Protein AF-0000000078832874 (afdb_homodimer)

Structure (mmCIF, N/CA/C/O backbone):
data_AF-0000000078832874-model_v1
#
loop_
_entity.id
_entity.type
_entity.pdbx_description
1 polymer Lipoprotein
#
loop_
_atom_site.group_PDB
_atom_site.id
_atom_site.type_symbol
_atom_site.label_atom_id
_atom_site.label_alt_id
_atom_site.label_comp_id
_atom_site.label_asym_id
_atom_site.label_entity_id
_atom_site.label_seq_id
_atom_site.pdbx_PDB_ins_code
_atom_site.Cartn_x
_atom_site.Cartn_y
_atom_site.Cartn_z
_atom_site.occupancy
_atom_site.B_iso_or_equiv
_atom_site.auth_seq_id
_atom_site.auth_comp_id
_atom_site.auth_asym_id
_atom_site.auth_atom_id
_atom_site.pdbx_PDB_model_num
ATOM 1 N N . MET A 1 1 ? 2.957 5.031 -40.531 1 20.91 1 MET A N 1
ATOM 2 C CA . MET A 1 1 ? 4 5.895 -41.094 1 20.91 1 MET A CA 1
ATOM 3 C C . MET A 1 1 ? 3.414 7.219 -41.562 1 20.91 1 MET A C 1
ATOM 5 O O . MET A 1 1 ? 4.133 8.055 -42.125 1 20.91 1 MET A O 1
ATOM 9 N N . GLU A 1 2 ? 2.025 7.156 -42 1 21.95 2 GLU A N 1
ATOM 10 C CA . GLU A 1 2 ? 1.526 8.367 -42.625 1 21.95 2 GLU A CA 1
ATOM 11 C C . GLU A 1 2 ? 1.407 9.508 -41.625 1 21.95 2 GLU A C 1
ATOM 13 O O . GLU A 1 2 ? 0.445 9.57 -40.844 1 21.95 2 GLU A O 1
ATOM 18 N N . ARG A 1 3 ? 2.604 10.078 -40.906 1 20.78 3 ARG A N 1
ATOM 19 C CA . ARG A 1 3 ? 3.252 10.828 -39.844 1 20.78 3 ARG A CA 1
ATOM 20 C C . ARG A 1 3 ? 2.932 12.32 -39.938 1 20.78 3 ARG A C 1
ATOM 22 O O . ARG A 1 3 ? 2.555 12.953 -38.938 1 20.78 3 ARG A O 1
ATOM 29 N N . LEU A 1 4 ? 3.514 13.109 -40.906 1 18.91 4 LEU A N 1
ATOM 30 C CA . LEU A 1 4 ? 4.254 14.359 -40.75 1 18.91 4 LEU A CA 1
ATOM 31 C C . LEU A 1 4 ? 3.312 15.555 -40.75 1 18.91 4 LEU A C 1
ATOM 33 O O . LEU A 1 4 ? 3.398 16.438 -39.906 1 18.91 4 LEU A O 1
ATOM 37 N N . ARG A 1 5 ? 2.828 16.188 -41.906 1 18 5 ARG A N 1
ATOM 38 C CA . ARG A 1 5 ? 3.266 17.453 -42.5 1 18 5 ARG A CA 1
ATOM 39 C C . ARG A 1 5 ? 2.359 18.609 -42.062 1 18 5 ARG A C 1
ATOM 41 O O . ARG A 1 5 ? 2.838 19.703 -41.781 1 18 5 ARG A O 1
ATOM 48 N N . GLU A 1 6 ? 0.984 18.719 -42.281 1 19.47 6 GLU A N 1
ATOM 49 C CA . GLU A 1 6 ? 0.514 19.938 -42.938 1 19.47 6 GLU A CA 1
ATOM 50 C C . GLU A 1 6 ? 0.193 21.031 -41.906 1 19.47 6 GLU A C 1
ATOM 52 O O . GLU A 1 6 ? -0.947 21.141 -41.438 1 19.47 6 GLU A O 1
ATOM 57 N N . ILE A 1 7 ? 0.903 21.156 -40.656 1 22.2 7 ILE A N 1
ATOM 58 C CA . ILE A 1 7 ? 0.511 22.203 -39.719 1 22.2 7 ILE A CA 1
ATOM 59 C C . ILE A 1 7 ? 0.936 23.578 -40.281 1 22.2 7 ILE A C 1
ATOM 61 O O . ILE A 1 7 ? 2.059 24.016 -40.031 1 22.2 7 ILE A O 1
ATOM 65 N N . GLU A 1 8 ? 0.694 23.938 -41.531 1 18.88 8 GLU A N 1
ATOM 66 C CA . GLU A 1 8 ? 1.257 25.156 -42.125 1 18.88 8 GLU A CA 1
ATOM 67 C C . GLU A 1 8 ? 0.708 26.406 -41.438 1 18.88 8 GLU A C 1
ATOM 69 O O . GLU A 1 8 ? 1.313 27.469 -41.5 1 18.88 8 GLU A O 1
ATOM 74 N N . ALA A 1 9 ? -0.606 26.594 -41.188 1 18.62 9 ALA A N 1
ATOM 75 C CA . ALA A 1 9 ? -1.049 27.922 -41.594 1 18.62 9 ALA A CA 1
ATOM 76 C C . ALA A 1 9 ? -0.306 29 -40.781 1 18.62 9 ALA A C 1
ATOM 78 O O . ALA A 1 9 ? 0.162 28.75 -39.688 1 18.62 9 ALA A O 1
ATOM 79 N N . ILE A 1 10 ? -0.625 30.406 -41.125 1 17.64 10 ILE A N 1
ATOM 80 C CA . ILE A 1 10 ? -0.076 31.688 -41.562 1 17.64 10 ILE A CA 1
ATOM 81 C C . ILE A 1 10 ? 0.319 32.531 -40.344 1 17.64 10 ILE A C 1
ATOM 83 O O . ILE A 1 10 ? -0.359 32.5 -39.3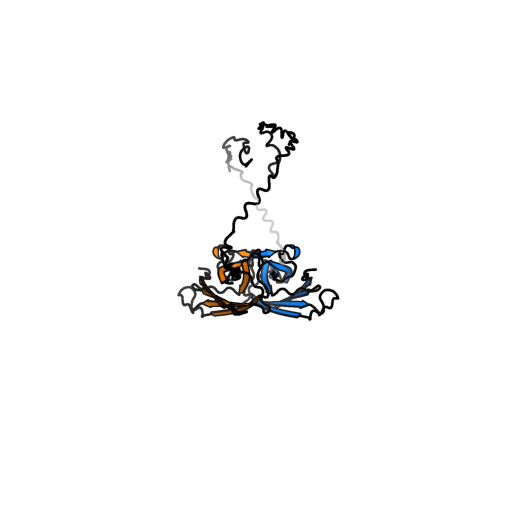44 1 17.64 10 ILE A O 1
ATOM 87 N N . LYS A 1 11 ? 1.188 33.5 -40.625 1 19.41 11 LYS A N 1
ATOM 88 C CA . LYS A 1 11 ? 2.314 34.344 -40.25 1 19.41 11 LYS A CA 1
ATOM 89 C C . LYS A 1 11 ? 1.854 35.5 -39.344 1 19.41 11 LYS A C 1
ATOM 91 O O . LYS A 1 11 ? 2.453 35.75 -38.312 1 19.41 11 LYS A O 1
ATOM 96 N N . GLU A 1 12 ? 1.247 36.656 -39.969 1 18.36 12 GLU A N 1
ATOM 97 C CA . GLU A 1 12 ? 2.074 37.844 -39.938 1 18.36 12 GLU A CA 1
ATOM 98 C C . GLU A 1 12 ? 1.961 38.562 -38.594 1 18.36 12 GLU A C 1
ATOM 100 O O . GLU A 1 12 ? 2.967 38.781 -37.906 1 18.36 12 GLU A O 1
ATOM 105 N N . LYS A 1 13 ? 1.405 40 -38.688 1 18.45 13 LYS A N 1
ATOM 106 C CA . LYS A 1 13 ? 2.023 41.312 -38.781 1 18.45 13 LYS A CA 1
ATOM 107 C C . LYS A 1 13 ? 2.072 42 -37.406 1 18.45 13 LYS A C 1
ATOM 109 O O . LYS A 1 13 ? 1.323 41.656 -36.5 1 18.45 13 LYS A O 1
ATOM 114 N N . SER A 1 14 ? 2.154 43.531 -37.281 1 16.42 14 SER A N 1
ATOM 115 C CA . SER A 1 14 ? 3.014 44.594 -36.781 1 16.42 14 SER A CA 1
ATOM 116 C C . SER A 1 14 ? 2.561 45.094 -35.438 1 16.42 14 SER A C 1
ATOM 118 O O . SER A 1 14 ? 1.481 44.75 -34.969 1 16.42 14 SER A O 1
ATOM 120 N N . ILE A 1 15 ? 2.51 46.625 -35.25 1 18.31 15 ILE A N 1
ATOM 121 C CA . ILE A 1 15 ? 3.326 47.719 -34.719 1 18.31 15 ILE A CA 1
ATOM 122 C C . ILE A 1 15 ? 2.752 48.188 -33.375 1 18.31 15 ILE A C 1
ATOM 124 O O . ILE A 1 15 ? 1.59 47.906 -33.062 1 18.31 15 ILE A O 1
ATOM 128 N N . LEU A 1 16 ? 3.291 49.344 -32.812 1 17.91 16 LEU A N 1
ATOM 129 C CA . LEU A 1 16 ? 3.848 50.219 -31.766 1 17.91 16 LEU A CA 1
ATOM 130 C C . LEU A 1 16 ? 2.787 51.156 -31.25 1 17.91 16 LEU A C 1
ATOM 132 O O . LEU A 1 16 ? 3.111 52.156 -30.578 1 17.91 16 LEU A O 1
ATOM 136 N N . LEU A 1 17 ? 1.416 51.094 -31.516 1 19.47 17 LEU A N 1
ATOM 137 C CA . LEU A 1 17 ? 0.867 52.438 -31.422 1 19.47 17 LEU A CA 1
ATOM 138 C C . LEU A 1 17 ? 1.083 53 -30.016 1 19.47 17 LEU A C 1
ATOM 140 O O . LEU A 1 17 ? 0.995 52.281 -29.031 1 19.47 17 LEU A O 1
ATOM 144 N N . GLU A 1 18 ? 1.218 54.531 -30 1 19.92 18 GLU A N 1
ATOM 145 C CA . GLU A 1 18 ? 1.562 55.812 -29.391 1 19.92 18 GLU A CA 1
ATOM 146 C C . GLU A 1 18 ? 0.603 56.156 -28.25 1 19.92 18 GLU A C 1
ATOM 148 O O . GLU A 1 18 ? -0.603 56.281 -28.469 1 19.92 18 GLU A O 1
ATOM 153 N N . CYS A 1 19 ? 0.808 55.625 -27.062 1 20.92 19 CYS A N 1
ATOM 154 C CA . CYS A 1 19 ? 0.14 55.969 -25.812 1 20.92 19 CYS A CA 1
ATOM 155 C C . CYS A 1 19 ? 0.219 57.438 -25.547 1 20.92 19 CYS A C 1
ATOM 157 O O . CYS A 1 19 ? 1.294 57.969 -25.25 1 20.92 19 CYS A O 1
ATOM 159 N N . HIS A 1 20 ? -0.449 58.344 -26.531 1 19.3 20 HIS A N 1
ATOM 160 C CA . HIS A 1 20 ? -0.381 59.781 -26.328 1 19.3 20 HIS A CA 1
ATOM 161 C C . HIS A 1 20 ? -0.904 60.188 -24.953 1 19.3 20 HIS A C 1
ATOM 163 O O . HIS A 1 20 ? -2.061 59.906 -24.625 1 19.3 20 HIS A O 1
ATOM 169 N N . PHE A 1 21 ? -0.079 60.188 -23.891 1 22.19 21 PHE A N 1
ATOM 170 C CA . PHE A 1 21 ? -0.182 60.625 -22.5 1 22.19 21 PHE A CA 1
ATOM 171 C C . PHE A 1 21 ? -0.567 62.094 -22.406 1 22.19 21 PHE A C 1
ATOM 173 O O . PHE A 1 21 ? 0.247 62.969 -22.688 1 22.19 21 PHE A O 1
ATOM 180 N N . GLN A 1 22 ? -1.756 62.531 -23.109 1 19.03 22 GLN A N 1
ATOM 181 C CA . GLN A 1 22 ? -1.848 63.969 -23.047 1 19.03 22 GLN A CA 1
ATOM 182 C C . GLN A 1 22 ? -1.882 64.5 -21.609 1 19.03 22 GLN A C 1
ATOM 184 O O . GLN A 1 22 ? -2.691 64 -20.812 1 19.03 22 GLN A O 1
ATOM 189 N N . PRO A 1 23 ? -0.875 65.312 -21.094 1 21.95 23 PRO A N 1
ATOM 190 C CA . PRO A 1 23 ? -0.457 65.875 -19.828 1 21.95 23 PRO A CA 1
ATOM 191 C C . PRO A 1 23 ? -1.447 66.938 -19.312 1 21.95 23 PRO A C 1
ATOM 193 O O . PRO A 1 23 ? -1.32 67.375 -18.188 1 21.95 23 PRO A O 1
ATOM 196 N N . ALA A 1 24 ? -2.639 67.25 -20.094 1 19.62 24 ALA A N 1
ATOM 197 C CA . ALA A 1 24 ? -2.746 68.688 -20 1 19.62 24 ALA A CA 1
ATOM 198 C C . ALA A 1 24 ? -2.76 69.125 -18.547 1 19.62 24 ALA A C 1
ATOM 200 O O . ALA A 1 24 ? -3.035 68.375 -17.641 1 19.62 24 ALA A O 1
ATOM 201 N N . LEU A 1 25 ? -2.746 70.562 -18.484 1 19.58 25 LEU A N 1
ATOM 202 C CA . LEU A 1 25 ? -2.293 71.75 -17.781 1 19.58 25 LEU A CA 1
ATOM 203 C C . LEU A 1 25 ? -3.174 72.062 -16.578 1 19.58 25 LEU A C 1
ATOM 205 O O . LEU A 1 25 ? -4.402 72.062 -16.688 1 19.58 25 LEU A O 1
ATOM 209 N N . LEU A 1 26 ? -2.707 71.875 -15.344 1 23.31 26 LEU A N 1
ATOM 210 C CA . LEU A 1 26 ? -3.025 72 -13.922 1 23.31 26 LEU A CA 1
ATOM 211 C C . LEU A 1 26 ? -3.428 73.438 -13.609 1 23.31 26 LEU A C 1
ATO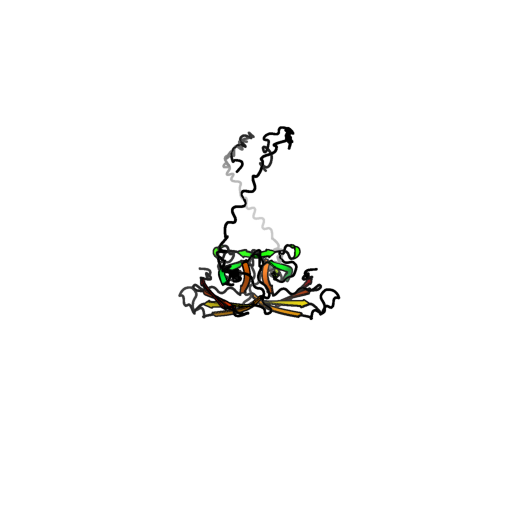M 213 O O . LEU A 1 26 ? -3.484 73.875 -12.438 1 23.31 26 LEU A O 1
ATOM 217 N N . GLU A 1 27 ? -3.701 74.312 -14.82 1 20.92 27 GLU A N 1
ATOM 218 C CA . GLU A 1 27 ? -3.328 75.625 -14.359 1 20.92 27 GLU A CA 1
ATOM 219 C C . GLU A 1 27 ? -4.148 76.062 -13.141 1 20.92 27 GLU A C 1
ATOM 221 O O . GLU A 1 27 ? -3.59 76.375 -12.086 1 20.92 27 GLU A O 1
ATOM 226 N N . GLY A 1 28 ? -5.117 77.125 -13.344 1 18.88 28 GLY A N 1
ATOM 227 C CA . GLY A 1 28 ? -4.996 78.562 -12.969 1 18.88 28 GLY A CA 1
ATOM 228 C C . GLY A 1 28 ? -5.648 78.875 -11.641 1 18.88 28 GLY A C 1
ATOM 229 O O . GLY A 1 28 ? -6.016 77.938 -10.891 1 18.88 28 GLY A O 1
ATOM 230 N N . PHE A 1 29 ? -6.645 79.938 -11.609 1 20.56 29 PHE A N 1
ATOM 231 C CA . PHE A 1 29 ? -6.656 81.312 -11.102 1 20.56 29 PHE A CA 1
ATOM 232 C C . PHE A 1 29 ? -7.527 81.438 -9.859 1 20.56 29 PHE A C 1
ATOM 234 O O . PHE A 1 29 ? -7.195 82.188 -8.922 1 20.56 29 PHE A O 1
ATOM 241 N N . ALA A 1 30 ? -8.766 80.875 -9.734 1 21 30 ALA A N 1
ATOM 242 C CA . ALA A 1 30 ? -9.805 81.875 -9.477 1 21 30 ALA A CA 1
ATOM 243 C C . ALA A 1 30 ? -9.773 82.312 -8.023 1 21 30 ALA A C 1
ATOM 245 O O . ALA A 1 30 ? -9.414 81.562 -7.129 1 21 30 ALA A O 1
ATOM 246 N N . PRO A 1 31 ? -10.125 83.75 -7.914 1 24.91 31 PRO A N 1
ATOM 247 C CA . PRO A 1 31 ? -9.922 84.875 -7.004 1 24.91 31 PRO A CA 1
ATOM 248 C C . PRO A 1 31 ? -10.594 84.688 -5.648 1 24.91 31 PRO A C 1
ATOM 250 O O . PRO A 1 31 ? -11.297 83.688 -5.453 1 24.91 31 PRO A O 1
ATOM 253 N N . GLY A 1 32 ? -11.266 85.75 -5.172 1 23.72 32 GLY A N 1
ATOM 254 C CA . GLY A 1 32 ? -11.289 86.688 -4.047 1 23.72 32 GLY A CA 1
ATOM 255 C C . GLY A 1 32 ? -12.375 86.375 -3.041 1 23.72 32 GLY A C 1
ATOM 256 O O . GLY A 1 32 ? -12.648 87.188 -2.145 1 23.72 32 GLY A O 1
ATOM 257 N N . LEU A 1 33 ? -13.258 85.375 -3.299 1 24.41 33 LEU A N 1
ATOM 258 C CA . LEU A 1 33 ? -14.578 85.625 -2.736 1 24.41 33 LEU A CA 1
ATOM 259 C C . LEU A 1 33 ? -14.508 85.75 -1.217 1 24.41 33 LEU A C 1
ATOM 261 O O . LEU A 1 33 ? -13.859 84.938 -0.56 1 24.41 33 LEU A O 1
ATOM 265 N N . GLN A 1 34 ? -14.875 87 -0.838 1 24.05 34 GLN A N 1
ATOM 266 C CA . GLN A 1 34 ? -14.977 87.75 0.428 1 24.05 34 GLN A CA 1
ATOM 267 C C . GLN A 1 34 ? -15.836 87 1.429 1 24.05 34 GLN A C 1
ATOM 269 O O . GLN A 1 34 ? -17.016 86.75 1.18 1 24.05 34 GLN A O 1
ATOM 274 N N . CYS A 1 35 ? -15.328 85.938 2.027 1 24.94 35 CYS A N 1
ATOM 275 C CA . CYS A 1 35 ? -15.969 85 2.969 1 24.94 35 CYS A CA 1
ATOM 276 C C . CYS A 1 35 ? -16.469 85.75 4.195 1 24.94 35 CYS A C 1
ATOM 278 O O . CYS A 1 35 ? -15.68 86.312 4.98 1 24.94 35 CYS A O 1
ATOM 280 N N . ALA A 1 36 ? -17.375 86.75 3.779 1 26.44 36 ALA A N 1
ATOM 28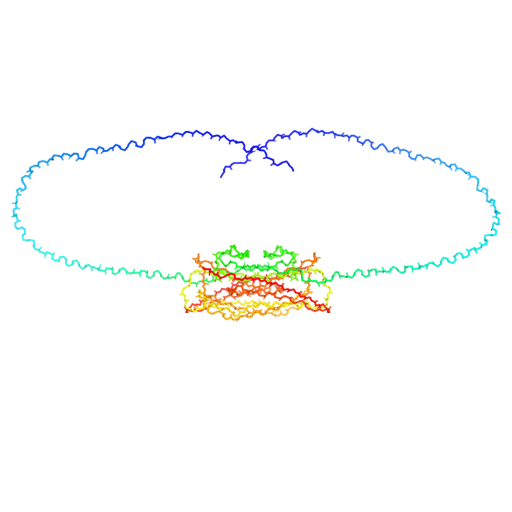1 C CA . ALA A 1 36 ? -18 87.5 4.898 1 26.44 36 ALA A CA 1
ATOM 282 C C . ALA A 1 36 ? -18.359 86.5 6.023 1 26.44 36 ALA A C 1
ATOM 284 O O . ALA A 1 36 ? -18.922 85.438 5.773 1 26.44 36 ALA A O 1
ATOM 285 N N . ALA A 1 37 ? -17.547 86.688 7.098 1 27.36 37 ALA A N 1
ATOM 286 C CA . ALA A 1 37 ? -17.438 85.875 8.328 1 27.36 37 ALA A CA 1
ATOM 287 C C . ALA A 1 37 ? -18.703 85.938 9.164 1 27.36 37 ALA A C 1
ATOM 289 O O . ALA A 1 37 ? -19.031 87 9.711 1 27.36 37 ALA A O 1
ATOM 290 N N . MET A 1 38 ? -19.969 85.812 8.406 1 28.42 38 MET A N 1
ATOM 291 C CA . MET A 1 38 ? -21.141 85.812 9.281 1 28.42 38 MET A CA 1
ATOM 292 C C . MET A 1 38 ? -20.891 85 10.531 1 28.42 38 MET A C 1
ATOM 294 O O . MET A 1 38 ? -20.562 83.812 10.43 1 28.42 38 MET A O 1
ATOM 298 N N . THR A 1 39 ? -20.281 85.688 11.523 1 30.53 39 THR A N 1
ATOM 299 C CA . THR A 1 39 ? -19.969 85 12.797 1 30.53 39 THR A CA 1
ATOM 300 C C . THR A 1 39 ? -21.234 84.438 13.445 1 30.53 39 THR A C 1
ATOM 302 O O . THR A 1 39 ? -21.953 85.188 14.133 1 30.53 39 THR A O 1
ATOM 305 N N . THR A 1 40 ? -22.281 84.125 12.602 1 31.62 40 THR A N 1
ATOM 306 C CA . THR A 1 40 ? -23.438 83.625 13.383 1 31.62 40 THR A CA 1
ATOM 307 C C . THR A 1 40 ? -23.016 82.625 14.43 1 31.62 40 THR A C 1
ATOM 309 O O . THR A 1 40 ? -22.297 81.688 14.125 1 31.62 40 THR A O 1
ATOM 312 N N . ARG A 1 41 ? -22.906 83.188 15.68 1 32.78 41 ARG A N 1
ATOM 313 C CA . ARG A 1 41 ? -22.625 82.375 16.875 1 32.78 41 ARG A CA 1
ATOM 314 C C . ARG A 1 41 ? -23.609 81.25 17.031 1 32.78 41 ARG A C 1
ATOM 316 O O . ARG A 1 41 ? -24.797 81.5 17.281 1 32.78 41 ARG A O 1
ATOM 323 N N . PHE A 1 42 ? -23.703 80.375 15.992 1 33.44 42 PHE A N 1
ATOM 324 C CA . PHE A 1 42 ? -24.562 79.188 16.219 1 33.44 42 PHE A CA 1
ATOM 325 C C . PHE A 1 42 ? -24.188 78.5 17.5 1 33.44 42 PHE A C 1
ATOM 327 O O . PHE A 1 42 ? -23 78.312 17.797 1 33.44 42 PHE A O 1
ATOM 334 N N . HIS A 1 43 ? -24.953 78.938 18.625 1 35.62 43 HIS A N 1
ATOM 335 C CA . HIS A 1 43 ? -24.906 78.062 19.812 1 35.62 43 HIS A CA 1
ATOM 336 C C . HIS A 1 43 ? -24.969 76.625 19.438 1 35.62 43 HIS A C 1
ATOM 338 O O . HIS A 1 43 ? -25.969 76.125 18.875 1 35.62 43 HIS A O 1
ATOM 344 N N . LEU A 1 44 ? -23.906 76.125 18.906 1 33.19 44 LEU A N 1
ATOM 345 C CA . LEU A 1 44 ? -23.75 74.688 18.594 1 33.19 44 LEU A CA 1
ATOM 346 C C . LEU A 1 44 ? -24 73.875 19.828 1 33.19 44 LEU A C 1
ATOM 348 O O . LEU A 1 44 ? -23.234 73.875 20.781 1 33.19 44 LEU A O 1
ATOM 352 N N . ARG A 1 45 ? -25.375 73.938 20.281 1 39.25 45 ARG A N 1
ATOM 353 C CA . ARG A 1 45 ? -25.688 72.875 21.188 1 39.25 45 ARG A CA 1
ATOM 354 C C . ARG A 1 45 ? -25.031 71.562 20.734 1 39.25 45 ARG A C 1
ATOM 356 O O . ARG A 1 45 ? -25.203 71.125 19.594 1 39.25 45 ARG A O 1
ATOM 363 N N . SER A 1 46 ? -23.844 71.375 21.266 1 35.34 46 SER A N 1
ATOM 364 C CA . SER A 1 46 ? -23.109 70.125 21.078 1 35.34 46 SER A CA 1
ATOM 365 C C . SER A 1 46 ? -24 68.875 21.297 1 35.34 46 SER A C 1
ATOM 367 O O . SER A 1 46 ? -24.531 68.688 22.391 1 35.34 46 SER A O 1
ATOM 369 N N . LEU A 1 47 ? -25.016 68.75 20.359 1 37.19 47 LEU A N 1
ATOM 370 C CA . LEU A 1 47 ? -25.562 67.438 20.359 1 37.19 47 LEU A CA 1
ATOM 371 C C . LEU A 1 47 ? -24.438 66.375 20.453 1 37.19 47 LEU A C 1
ATOM 373 O O . LEU A 1 47 ? -23.594 66.312 19.547 1 37.19 47 LEU A O 1
ATOM 377 N N . SER A 1 48 ? -23.938 66.25 21.703 1 35.12 48 SER A N 1
ATOM 378 C CA . SER A 1 48 ? -23.094 65.062 21.922 1 35.12 48 SER A CA 1
ATOM 379 C C . SER A 1 48 ? -23.734 63.812 21.344 1 35.12 48 SER A C 1
ATOM 381 O O . SER A 1 48 ? -24.766 63.375 21.828 1 35.12 48 SER A O 1
ATOM 383 N N . ILE A 1 49 ? -23.938 63.844 20.016 1 37.66 49 ILE A N 1
ATOM 384 C CA . ILE A 1 49 ? -24.219 62.531 19.469 1 37.66 49 ILE A CA 1
ATOM 385 C C . ILE A 1 49 ? -23.219 61.5 20.031 1 37.66 49 ILE A C 1
ATOM 387 O O . ILE A 1 49 ? -22.016 61.625 19.812 1 37.66 49 ILE A O 1
ATOM 391 N N . GLY A 1 50 ? -23.5 61.094 21.281 1 36.97 50 GLY A N 1
ATOM 392 C CA . GLY A 1 50 ? -22.844 59.875 21.719 1 36.97 50 GLY A CA 1
ATOM 393 C C . GLY A 1 50 ? -22.719 58.844 20.609 1 36.97 50 GLY A C 1
ATOM 394 O O . GLY A 1 50 ? -23.703 58.281 20.188 1 36.97 50 GLY A O 1
ATOM 395 N N . LEU A 1 51 ? -21.906 59.281 19.625 1 41.12 51 LEU A N 1
ATOM 396 C CA . LEU A 1 51 ? -21.531 58.219 18.719 1 41.12 51 LEU A CA 1
ATOM 397 C C . LEU A 1 51 ? -21.078 56.969 19.5 1 41.12 51 LEU A C 1
ATOM 399 O O . LEU A 1 51 ? -20.016 57 20.125 1 41.12 51 LEU A O 1
ATOM 403 N N . VAL A 1 52 ? -22.062 56.438 20.188 1 38.72 52 VAL A N 1
ATOM 404 C CA . VAL A 1 52 ? -21.703 55.094 20.609 1 38.72 52 VAL A CA 1
ATOM 405 C C . VAL A 1 52 ? -21.047 54.344 19.438 1 38.72 52 VAL A C 1
ATOM 407 O O . VAL A 1 52 ? -21.688 54.094 18.422 1 38.72 52 VAL A O 1
ATOM 410 N N . LEU A 1 53 ? -19.797 54.812 19.156 1 40.03 53 LEU A N 1
ATOM 411 C CA . LEU A 1 53 ? -19.047 53.875 18.344 1 40.03 53 LEU A CA 1
ATOM 412 C C . LEU A 1 53 ? -19.297 52.438 18.812 1 40.03 53 LEU A C 1
ATOM 414 O O . LEU A 1 53 ? -18.875 52.062 19.906 1 40.03 53 LEU A O 1
ATOM 418 N N . PHE A 1 54 ? -20.562 51.969 18.438 1 40.88 54 PHE A N 1
ATOM 419 C CA . PHE A 1 54 ? -20.578 50.5 18.453 1 40.88 54 PHE A CA 1
ATOM 420 C C . PHE A 1 54 ? -19.281 49.938 17.875 1 40.88 54 PHE A C 1
ATOM 422 O O . PHE A 1 54 ? -19.031 50.094 16.672 1 40.88 54 PHE A O 1
ATOM 429 N N . LEU A 1 55 ? -18.172 50.125 18.625 1 37.25 55 LEU A N 1
ATOM 430 C CA . LEU A 1 55 ? -17.094 49.219 18.297 1 37.25 55 LEU A CA 1
ATOM 431 C C . LEU A 1 55 ? -17.625 47.812 17.953 1 37.25 55 LEU A C 1
ATOM 433 O O . LEU A 1 55 ? -18.031 47.094 18.844 1 37.25 55 LEU A O 1
ATOM 437 N N . ALA A 1 56 ? -18.531 47.719 16.891 1 38.66 56 ALA A N 1
ATOM 438 C CA . ALA A 1 56 ? -18.625 46.344 16.406 1 38.66 56 ALA A CA 1
ATOM 439 C C . ALA A 1 56 ? -17.25 45.688 16.391 1 38.66 56 ALA A C 1
ATOM 441 O O . ALA A 1 56 ? -16.344 46.125 15.695 1 38.66 56 ALA A O 1
ATOM 442 N N . GLY A 1 57 ? -16.75 45.281 17.578 1 39.72 57 GLY A N 1
ATOM 443 C CA . GLY A 1 57 ? -15.625 44.375 17.5 1 39.72 57 GLY A CA 1
ATOM 444 C C . GLY A 1 57 ? -15.688 43.469 16.281 1 39.72 57 GLY A C 1
ATOM 445 O O . GLY A 1 57 ? -16.781 43.094 15.82 1 39.72 57 GLY A O 1
ATOM 446 N N . PRO A 1 58 ? -14.766 43.719 15.344 1 39.59 58 PRO A N 1
ATOM 447 C CA . PRO A 1 58 ? -14.812 42.688 14.32 1 39.59 58 PRO A CA 1
ATOM 448 C C . PRO A 1 58 ? -15.109 41.312 14.898 1 39.59 58 PRO A C 1
ATOM 450 O O . PRO A 1 58 ? -14.492 40.906 15.891 1 39.59 58 PRO A O 1
ATOM 453 N N . ALA A 1 59 ? -16.422 40.969 15.102 1 40.78 59 ALA A N 1
ATOM 454 C CA . ALA A 1 59 ? -16.531 39.5 15.203 1 40.78 59 ALA A CA 1
ATOM 455 C C . ALA A 1 59 ? -15.516 38.812 14.289 1 40.78 59 ALA A C 1
ATOM 457 O O . ALA A 1 59 ? -15.609 38.906 13.062 1 40.78 59 ALA A O 1
ATOM 458 N N . GLY A 1 60 ? -14.25 39.031 14.586 1 38.66 60 GLY A N 1
ATOM 459 C CA . GLY A 1 60 ? -13.383 38.094 13.891 1 38.66 60 GLY A CA 1
ATOM 460 C C . GLY A 1 60 ? -14.023 36.719 13.664 1 38.66 60 GLY A C 1
ATOM 461 O O . GLY A 1 60 ? -14.422 36.062 14.617 1 38.66 60 GLY A O 1
ATOM 462 N N . SER A 1 61 ? -14.922 36.688 12.688 1 38.5 61 SER A N 1
ATOM 463 C CA . SER A 1 61 ? -15.219 35.344 12.258 1 38.5 61 SER A CA 1
ATOM 464 C C . SER A 1 61 ? -14.008 34.406 12.445 1 38.5 61 SER A C 1
ATOM 466 O O . SER A 1 61 ? -12.977 34.625 11.797 1 38.5 61 SER A O 1
ATOM 468 N N . VAL A 1 62 ? -13.641 34.094 13.703 1 40.12 62 VAL A N 1
ATOM 469 C CA . VAL A 1 62 ? -12.758 32.938 13.695 1 40.12 62 VAL A CA 1
ATOM 470 C C . VAL A 1 62 ? -13.055 32.062 12.469 1 40.12 62 VAL A C 1
ATOM 472 O O . VAL A 1 62 ? -14.18 31.594 12.297 1 40.12 62 VAL A O 1
ATOM 475 N N . SER A 1 63 ? -12.758 32.531 11.328 1 41.91 63 SER A N 1
ATOM 476 C CA . SER A 1 63 ? -12.75 31.562 10.25 1 41.91 63 SER A CA 1
ATOM 477 C C . SER A 1 63 ? -12.531 30.156 10.773 1 41.91 63 SER A C 1
ATOM 479 O O . SER A 1 63 ? -11.445 29.828 11.258 1 41.91 63 SER A O 1
ATOM 481 N N . ALA A 1 64 ? -13.406 29.547 11.469 1 44.91 64 ALA A N 1
ATOM 482 C CA . ALA A 1 64 ? -13.359 28.141 11.891 1 44.91 64 ALA A CA 1
ATOM 483 C C . ALA A 1 64 ? -12.57 27.297 10.891 1 44.91 64 ALA A C 1
ATOM 485 O O . ALA A 1 64 ? -12.758 27.422 9.68 1 44.91 64 ALA A O 1
ATOM 486 N N . ALA A 1 65 ? -11.234 27.109 11.055 1 51.69 65 ALA A N 1
ATOM 487 C CA . ALA A 1 65 ? -10.5 26.172 10.211 1 51.69 65 ALA A CA 1
ATOM 488 C C . ALA A 1 65 ? -11.422 25.078 9.68 1 51.69 65 ALA A C 1
ATOM 490 O O . ALA A 1 65 ? -12.312 24.609 10.391 1 51.69 65 ALA A O 1
ATOM 491 N N . PRO A 1 66 ? -11.672 25.109 8.344 1 60.94 66 PRO A N 1
ATOM 492 C CA . PRO A 1 66 ? -12.602 24.094 7.836 1 60.94 66 PRO A CA 1
ATOM 493 C C . PRO A 1 66 ? -12.461 22.75 8.547 1 60.94 66 PRO A C 1
ATOM 495 O O . PRO A 1 66 ? -11.344 22.312 8.828 1 60.94 66 PRO A O 1
ATOM 498 N N . LYS A 1 67 ? -13.508 22.234 9.07 1 83.81 67 LYS A N 1
ATOM 499 C CA . LYS A 1 67 ? -13.641 20.969 9.789 1 83.81 67 LYS A CA 1
ATOM 500 C C . LYS A 1 67 ? -13.078 19.812 8.977 1 83.81 67 LYS A C 1
ATOM 502 O O . LYS A 1 67 ? -13.375 19.672 7.793 1 83.81 67 LYS A O 1
ATOM 507 N N . VAL A 1 68 ? -12.078 19.188 9.43 1 94.5 68 VAL A N 1
ATOM 508 C CA . VAL A 1 68 ? -11.484 18 8.82 1 94.5 68 VAL A CA 1
ATOM 509 C C . VAL A 1 68 ? -12.523 16.891 8.727 1 94.5 68 VAL A C 1
ATOM 511 O O . VAL A 1 68 ? -13.188 16.562 9.719 1 94.5 68 VAL A O 1
ATOM 514 N N . THR A 1 69 ? -12.797 16.406 7.504 1 96.56 69 THR A N 1
ATOM 515 C CA . THR A 1 69 ? -13.75 15.32 7.273 1 96.56 69 THR A CA 1
ATOM 516 C C . THR A 1 69 ? -13.156 14.273 6.332 1 96.56 69 THR A C 1
ATOM 518 O O . THR A 1 69 ? -12.188 14.547 5.621 1 96.56 69 THR A O 1
ATOM 521 N N . ILE A 1 70 ? -13.711 13.039 6.434 1 98.31 70 ILE A N 1
ATOM 522 C CA . ILE A 1 70 ? -13.43 12.055 5.398 1 98.31 70 ILE A CA 1
ATOM 523 C C . ILE A 1 70 ? -14.414 12.227 4.242 1 98.31 70 ILE A C 1
ATOM 525 O O . ILE A 1 70 ? -15.609 11.953 4.391 1 98.31 70 ILE A O 1
ATOM 529 N N . SER A 1 71 ? -13.922 12.672 3.162 1 98 71 SER A N 1
ATOM 530 C CA . SER A 1 71 ? -14.812 13.039 2.062 1 98 71 SER A CA 1
ATOM 531 C C . SER A 1 71 ? -15.141 11.828 1.196 1 98 71 SER A C 1
ATOM 533 O O . SER A 1 71 ? -16.219 11.758 0.605 1 98 71 SER A O 1
ATOM 535 N N . ASP A 1 72 ? -14.227 10.875 1.056 1 98.44 72 ASP A N 1
ATOM 536 C CA . ASP A 1 72 ? -14.469 9.75 0.155 1 98.44 72 ASP A CA 1
ATOM 537 C C . ASP A 1 72 ? -13.594 8.555 0.529 1 98.44 72 ASP A C 1
ATOM 539 O O . ASP A 1 72 ? -12.562 8.703 1.186 1 98.44 72 ASP A O 1
ATOM 543 N N . ILE A 1 73 ? -14.031 7.379 0.223 1 98.75 73 ILE A N 1
ATOM 544 C CA . ILE A 1 73 ? -13.273 6.137 0.215 1 98.75 73 ILE A CA 1
ATOM 545 C C . ILE A 1 73 ? -13.359 5.488 -1.165 1 98.75 73 ILE A C 1
ATOM 547 O O . ILE A 1 73 ? -14.453 5.25 -1.68 1 98.75 73 ILE A O 1
ATOM 551 N N . GLN A 1 74 ? -12.227 5.211 -1.738 1 98.12 74 GLN A N 1
ATOM 552 C CA . GLN A 1 74 ? -12.18 4.574 -3.051 1 98.12 74 GLN A CA 1
ATOM 553 C C . GLN A 1 74 ? -11.516 3.205 -2.975 1 98.12 74 GLN A C 1
ATOM 555 O O . GLN A 1 74 ? -10.398 3.078 -2.465 1 98.12 74 GLN A O 1
ATOM 560 N N . ALA A 1 75 ? -12.219 2.262 -3.5 1 97.06 75 ALA A N 1
ATOM 561 C CA . ALA A 1 75 ? -11.664 0.916 -3.588 1 97.06 75 ALA A CA 1
ATOM 562 C C . ALA A 1 75 ? -11.188 0.612 -5.008 1 97.06 75 ALA A C 1
ATOM 564 O O . ALA A 1 75 ? -11.961 0.709 -5.961 1 97.06 75 ALA A O 1
ATOM 565 N N . GLN A 1 76 ? -9.977 0.285 -5.125 1 95.5 76 GLN A N 1
ATOM 566 C CA . GLN A 1 76 ? -9.297 -0.148 -6.344 1 95.5 76 GLN A CA 1
ATOM 567 C C . GLN A 1 76 ? -8.43 -1.379 -6.086 1 95.5 76 GLN A C 1
ATOM 569 O O . GLN A 1 76 ? -8.5 -1.979 -5.008 1 95.5 76 GLN A O 1
ATOM 574 N N . VAL A 1 77 ? -7.715 -1.799 -7.098 1 95.5 77 VAL A N 1
ATOM 575 C CA . VAL A 1 77 ? -6.789 -2.908 -6.887 1 95.5 77 VAL A CA 1
ATOM 576 C C . VAL A 1 77 ? -5.418 -2.555 -7.453 1 95.5 77 VAL A C 1
ATOM 578 O O . VAL A 1 77 ? -5.312 -1.754 -8.383 1 95.5 77 VAL A O 1
ATOM 581 N N . TYR A 1 78 ? -4.418 -3.02 -6.797 1 96.5 78 TYR A N 1
ATOM 582 C CA . TYR A 1 78 ? -3.1 -3.082 -7.422 1 96.5 78 TYR A CA 1
ATOM 583 C C . TYR A 1 78 ? -2.932 -4.371 -8.211 1 96.5 78 TYR A C 1
ATOM 585 O O . TYR A 1 78 ? -2.969 -5.465 -7.648 1 96.5 78 TYR A O 1
ATOM 593 N N . ASP A 1 79 ? -2.758 -4.246 -9.5 1 96.12 79 ASP A N 1
ATOM 594 C CA . ASP A 1 79 ? -2.545 -5.371 -10.398 1 96.12 79 ASP A CA 1
ATOM 595 C C . ASP A 1 79 ? -1.069 -5.758 -10.461 1 96.12 79 ASP A C 1
ATOM 597 O O . ASP A 1 79 ? -0.25 -5.016 -11.008 1 96.12 79 ASP A O 1
ATOM 601 N N . ARG A 1 80 ? -0.725 -6.914 -10.023 1 96.38 80 ARG A N 1
ATOM 602 C CA . ARG A 1 80 ? 0.669 -7.324 -9.875 1 96.38 80 ARG A CA 1
ATOM 603 C C . ARG A 1 80 ? 1.296 -7.625 -11.234 1 96.38 80 ARG A C 1
ATOM 605 O O . ARG A 1 80 ? 2.521 -7.664 -11.359 1 96.38 80 ARG A O 1
ATOM 612 N N . GLN A 1 81 ? 0.518 -7.902 -12.141 1 94.12 81 GLN A N 1
ATOM 613 C CA . GLN A 1 81 ? 1.02 -8.141 -13.492 1 94.12 81 GLN A CA 1
ATOM 614 C C . GLN A 1 81 ? 1.3 -6.82 -14.211 1 94.12 81 GLN A C 1
ATOM 616 O O . GLN A 1 81 ? 2.336 -6.672 -14.867 1 94.12 81 GLN A O 1
ATOM 621 N N . GLN A 1 82 ? 0.394 -5.91 -14.039 1 93.62 82 GLN A N 1
ATOM 622 C CA . GLN A 1 82 ? 0.543 -4.609 -14.68 1 93.62 82 GLN A CA 1
ATOM 623 C C . GLN A 1 82 ? 1.487 -3.707 -13.891 1 93.62 82 GLN A C 1
ATOM 625 O O . GLN A 1 82 ? 2.023 -2.736 -14.43 1 93.62 82 GLN A O 1
ATOM 630 N N . GLY A 1 83 ? 1.604 -4.004 -12.633 1 94.94 83 GLY A N 1
ATOM 631 C CA . GLY A 1 83 ? 2.393 -3.137 -11.773 1 94.94 83 GLY A CA 1
ATOM 632 C C . GLY A 1 83 ? 1.77 -1.769 -11.57 1 94.94 83 GLY A C 1
ATOM 633 O O . GLY A 1 83 ? 2.471 -0.755 -11.578 1 94.94 83 GLY A O 1
ATOM 634 N N . ALA A 1 84 ? 0.473 -1.787 -11.453 1 95.5 84 ALA A N 1
ATOM 635 C CA . ALA A 1 84 ? -0.212 -0.5 -11.375 1 95.5 84 ALA A CA 1
ATOM 636 C C . ALA A 1 84 ? -1.511 -0.615 -10.586 1 95.5 84 ALA A C 1
ATOM 638 O O . ALA A 1 84 ? -2.088 -1.7 -10.484 1 95.5 84 ALA A O 1
ATOM 639 N N . VAL A 1 85 ? -1.894 0.461 -10.031 1 96.44 85 VAL A N 1
ATOM 640 C CA . VAL A 1 85 ? -3.229 0.573 -9.453 1 96.44 85 VAL A CA 1
ATOM 641 C C . VAL A 1 85 ? -4.262 0.748 -10.57 1 96.44 85 VAL A C 1
ATOM 643 O O . VAL A 1 85 ? -4.141 1.652 -11.398 1 96.44 85 VAL A O 1
ATOM 646 N N . VAL A 1 86 ? -5.285 -0.131 -10.57 1 94 86 VAL A N 1
ATOM 647 C CA . VAL A 1 86 ? -6.32 -0.09 -11.594 1 94 86 VAL A CA 1
ATOM 648 C C . VAL A 1 86 ? -7.695 -0.281 -10.953 1 94 86 VAL A C 1
ATOM 650 O O . VAL A 1 86 ? -7.793 -0.701 -9.797 1 94 86 VAL A O 1
ATOM 653 N N . ALA A 1 87 ? -8.664 0.112 -11.781 1 92 87 ALA A N 1
ATOM 654 C CA . ALA A 1 87 ? -10.023 -0.215 -11.352 1 92 87 ALA A CA 1
ATOM 655 C C . ALA A 1 87 ? -10.219 -1.725 -11.25 1 92 87 ALA A C 1
ATOM 657 O O . ALA A 1 87 ? -9.57 -2.49 -11.961 1 92 87 ALA A O 1
ATOM 658 N N . MET A 1 88 ? -11.086 -2.117 -10.383 1 88.69 88 MET A N 1
ATOM 659 C CA . MET A 1 88 ? -11.305 -3.539 -10.133 1 88.69 88 MET A CA 1
ATOM 660 C C . MET A 1 88 ? -11.672 -4.27 -11.422 1 88.69 88 MET A C 1
ATOM 662 O O . MET A 1 88 ? -11.195 -5.375 -11.68 1 88.69 88 MET A O 1
ATOM 666 N N . ASP A 1 89 ? -12.492 -3.633 -12.195 1 85.56 89 ASP A N 1
ATOM 667 C CA . ASP A 1 89 ? -12.992 -4.27 -13.414 1 85.56 89 ASP A CA 1
ATOM 668 C C . ASP A 1 89 ? -11.938 -4.246 -14.516 1 85.56 89 ASP A C 1
ATOM 670 O O . ASP A 1 89 ? -12.094 -4.906 -15.547 1 85.56 89 ASP A O 1
ATOM 674 N N . ALA A 1 90 ? -10.812 -3.607 -14.312 1 87.81 90 ALA A N 1
ATOM 675 C CA . ALA A 1 90 ? -9.75 -3.494 -15.305 1 87.81 90 ALA A CA 1
ATOM 676 C C . ALA A 1 90 ? -8.57 -4.402 -14.953 1 87.81 90 ALA A C 1
ATOM 678 O O . ALA A 1 90 ? -7.586 -4.465 -15.688 1 87.81 90 ALA A O 1
ATOM 679 N N . ALA A 1 91 ? -8.719 -5.105 -13.852 1 88.94 91 ALA A N 1
ATOM 680 C CA . ALA A 1 91 ? -7.609 -5.938 -13.391 1 88.94 91 ALA A CA 1
ATOM 681 C C . ALA A 1 91 ? -7.395 -7.129 -14.328 1 88.94 91 ALA A C 1
ATOM 683 O O . ALA A 1 91 ? -8.352 -7.676 -14.875 1 88.94 91 ALA A O 1
ATOM 684 N N . SER A 1 92 ? -6.152 -7.52 -14.492 1 83.75 92 SER A N 1
ATOM 685 C CA . SER A 1 92 ? -5.773 -8.625 -15.367 1 83.75 92 SER A CA 1
ATOM 686 C C . SER A 1 92 ? -6.332 -9.953 -14.859 1 83.75 92 SER A C 1
ATOM 688 O O . SER A 1 92 ? -6.594 -10.859 -15.648 1 83.75 92 SER A O 1
ATOM 690 N N . ASP A 1 93 ? -6.312 -10.102 -13.461 1 76.88 93 ASP A N 1
ATOM 691 C CA . ASP A 1 93 ? -6.836 -11.328 -12.867 1 76.88 93 ASP A CA 1
ATOM 692 C C . ASP A 1 93 ? -8.109 -11.055 -12.062 1 76.88 93 ASP A C 1
ATOM 694 O O . ASP A 1 93 ? -8.039 -10.617 -10.914 1 76.88 93 ASP A O 1
ATOM 698 N N . PRO A 1 94 ? -9.078 -11.398 -12.742 1 62.34 94 PRO A N 1
ATOM 699 C CA . PRO A 1 94 ? -10.352 -11.109 -12.078 1 62.34 94 PRO A CA 1
ATOM 700 C C . PRO A 1 94 ? -10.633 -12.047 -10.914 1 62.34 94 PRO A C 1
ATOM 702 O O . PRO A 1 94 ? -11.617 -11.859 -10.188 1 62.34 94 PRO A O 1
ATOM 705 N N . TYR A 1 95 ? -9.664 -13.023 -10.75 1 66.88 95 TYR A N 1
ATOM 706 C CA . TYR A 1 95 ? -9.898 -14 -9.688 1 66.88 95 TYR A CA 1
ATOM 707 C C . TYR A 1 95 ? -9.266 -13.547 -8.383 1 66.88 95 TYR A C 1
ATOM 709 O O . TYR A 1 95 ? -9.453 -14.188 -7.34 1 66.88 95 TYR A O 1
ATOM 717 N N . GLY A 1 96 ? -8.57 -12.586 -8.445 1 72.12 96 GLY A N 1
ATOM 718 C CA . GLY A 1 96 ? -8.055 -11.969 -7.238 1 72.12 96 GLY A CA 1
ATOM 719 C C . GLY A 1 96 ? -6.738 -12.562 -6.777 1 72.12 96 GLY A C 1
ATOM 720 O O . GLY A 1 96 ? -6.227 -12.203 -5.711 1 72.12 96 GLY A O 1
ATOM 721 N N . MET A 1 97 ? -6.133 -13.406 -7.547 1 78.44 97 MET A N 1
ATOM 722 C CA . MET A 1 97 ? -4.906 -14.047 -7.074 1 78.44 97 MET A CA 1
ATOM 723 C C . MET A 1 97 ? -3.688 -13.188 -7.383 1 78.44 97 MET A C 1
ATOM 725 O O . MET A 1 97 ? -2.641 -13.336 -6.754 1 78.44 97 MET A O 1
ATOM 729 N N . ASN A 1 98 ? -3.811 -12.328 -8.273 1 89.38 98 ASN A N 1
ATOM 730 C CA . ASN A 1 98 ? -2.662 -11.523 -8.672 1 89.38 98 ASN A CA 1
ATOM 731 C C . ASN A 1 98 ? -2.928 -10.031 -8.461 1 89.38 98 ASN A C 1
ATOM 733 O O . ASN A 1 98 ? -2.412 -9.195 -9.203 1 89.38 98 ASN A O 1
ATOM 737 N N . VAL A 1 99 ? -3.822 -9.867 -7.512 1 93.25 99 VAL A N 1
ATOM 738 C CA . VAL A 1 99 ? -4.094 -8.469 -7.184 1 93.25 99 VAL A CA 1
ATOM 739 C C . VAL A 1 99 ? -4.066 -8.281 -5.668 1 93.25 99 VAL A C 1
ATOM 741 O O . VAL A 1 99 ? -4.203 -9.242 -4.914 1 93.25 99 VAL A O 1
ATOM 744 N N . ASP A 1 100 ? -3.855 -7.055 -5.273 1 95.38 100 ASP A N 1
ATOM 745 C CA . ASP A 1 100 ? -4.07 -6.582 -3.91 1 95.38 100 ASP A CA 1
ATOM 746 C C . ASP A 1 100 ? -5.172 -5.527 -3.861 1 95.38 100 ASP A C 1
ATOM 748 O O . ASP A 1 100 ? -5.324 -4.734 -4.793 1 95.38 100 ASP A O 1
ATOM 752 N N . ALA A 1 101 ? -5.934 -5.582 -2.773 1 96.25 101 ALA A N 1
ATOM 753 C CA . ALA A 1 101 ? -6.852 -4.465 -2.578 1 96.25 101 ALA A CA 1
ATOM 754 C C . ALA A 1 101 ? -6.09 -3.172 -2.295 1 96.25 101 ALA A C 1
ATOM 756 O O . ALA A 1 101 ? -5.176 -3.152 -1.468 1 96.25 101 ALA A O 1
ATOM 757 N N . PHE A 1 102 ? -6.426 -2.191 -3.021 1 97.69 102 PHE A N 1
ATOM 758 C CA . PHE A 1 102 ? -5.859 -0.856 -2.873 1 97.69 102 PHE A CA 1
ATOM 759 C C . PHE A 1 102 ? -6.949 0.158 -2.539 1 97.69 102 PHE A C 1
ATOM 761 O O . PHE A 1 102 ? -7.75 0.521 -3.402 1 97.69 102 PHE A O 1
ATOM 768 N N . ILE A 1 103 ? -6.934 0.659 -1.31 1 98.56 103 ILE A N 1
ATOM 769 C CA . ILE A 1 103 ? -7.996 1.531 -0.818 1 98.56 103 ILE A CA 1
ATOM 770 C C . ILE A 1 103 ? -7.422 2.912 -0.502 1 98.56 103 ILE A C 1
ATOM 772 O O . ILE A 1 103 ? -6.426 3.029 0.214 1 98.56 103 ILE A O 1
ATOM 776 N N . VAL A 1 104 ? -8.109 3.908 -1.052 1 98.81 104 VAL A N 1
ATOM 777 C CA . VAL A 1 104 ? -7.676 5.277 -0.794 1 98.81 104 VAL A CA 1
ATOM 778 C C . VAL A 1 104 ? -8.742 6.02 0.004 1 98.81 104 VAL A C 1
ATOM 780 O O . VAL A 1 104 ? -9.906 6.086 -0.412 1 98.81 104 VAL A O 1
ATOM 783 N N . VAL A 1 105 ? -8.312 6.562 1.11 1 98.81 105 VAL A N 1
ATOM 784 C CA . VAL A 1 105 ? -9.188 7.41 1.915 1 98.81 105 VAL A CA 1
ATOM 785 C C . VAL A 1 105 ? -8.859 8.883 1.655 1 98.81 105 VAL A C 1
ATOM 787 O O . VAL A 1 105 ? -7.711 9.305 1.81 1 98.81 105 VAL A O 1
ATOM 790 N N . LYS A 1 106 ? -9.867 9.578 1.334 1 98.56 106 LYS A N 1
ATOM 791 C CA . LYS A 1 106 ? -9.688 11 1.052 1 98.56 106 LYS A CA 1
ATOM 792 C C . LYS A 1 106 ? -10.172 11.859 2.219 1 98.56 106 LYS A C 1
ATOM 794 O O . LYS A 1 106 ? -11.336 11.773 2.613 1 98.56 106 LYS A O 1
ATOM 799 N N . ILE A 1 107 ? -9.305 12.664 2.646 1 98.06 107 ILE A N 1
ATOM 800 C CA . ILE A 1 107 ? -9.578 13.562 3.768 1 98.06 107 ILE A CA 1
ATOM 801 C C . ILE A 1 107 ? -9.602 15.008 3.279 1 98.06 107 ILE A C 1
ATOM 803 O O . ILE A 1 107 ? -8.68 15.453 2.596 1 98.06 107 ILE A O 1
ATOM 807 N N . GLN A 1 108 ? -10.633 15.734 3.643 1 97 108 GLN A N 1
ATOM 808 C CA . GLN A 1 108 ? -10.781 17.141 3.291 1 97 108 GLN A CA 1
ATOM 809 C C . GLN A 1 108 ? -10.531 18.031 4.5 1 97 108 GLN A C 1
ATOM 811 O O . GLN A 1 108 ? -11.031 17.766 5.594 1 97 108 GLN A O 1
ATOM 816 N N . GLY A 1 109 ? -9.695 19.047 4.246 1 95.19 109 GLY A N 1
ATOM 817 C CA . GLY A 1 109 ? -9.406 20 5.301 1 95.19 109 GLY A CA 1
ATOM 818 C C . GLY A 1 109 ? -7.926 20.109 5.625 1 95.19 109 GLY A C 1
ATOM 819 O O . GLY A 1 109 ? -7.102 19.438 5 1 95.19 109 GLY A O 1
ATOM 820 N N . THR A 1 110 ? -7.578 21.016 6.434 1 90.94 110 THR A N 1
ATOM 821 C CA . THR A 1 110 ? -6.215 21.188 6.926 1 90.94 110 THR A CA 1
ATOM 822 C C . THR A 1 110 ? -6.145 20.938 8.43 1 90.94 110 THR A C 1
ATOM 824 O O . THR A 1 110 ? -7.168 20.953 9.117 1 90.94 110 THR A O 1
ATOM 827 N N . TYR A 1 111 ? -4.91 20.625 8.836 1 90.5 111 TYR A N 1
ATOM 828 C CA . TYR A 1 111 ? -4.707 20.297 10.242 1 90.5 111 TYR A CA 1
ATOM 829 C C . TYR A 1 111 ? -3.387 20.859 10.75 1 90.5 111 TYR A C 1
ATOM 831 O O . TYR A 1 111 ? -2.334 20.625 10.148 1 90.5 111 TYR A O 1
ATOM 839 N N . GLU A 1 112 ? -3.439 21.656 11.805 1 80.12 112 GLU A N 1
ATOM 840 C CA . GLU A 1 112 ? -2.275 22.266 12.445 1 80.12 112 GLU A CA 1
ATOM 841 C C . GLU A 1 112 ? -2.141 21.812 13.898 1 80.12 112 GLU A C 1
ATOM 843 O O . GLU A 1 112 ? -1.61 22.547 14.734 1 80.12 112 GLU A O 1
ATOM 848 N N . GLY A 1 113 ? -2.148 20.625 14.141 1 80.25 113 GLY A N 1
ATOM 849 C CA . GLY A 1 113 ? -2.072 20.156 15.516 1 80.25 113 GLY A CA 1
ATOM 850 C C . GLY A 1 113 ? -0.704 19.625 15.891 1 80.25 113 GLY A C 1
ATOM 851 O O . GLY A 1 113 ? 0.122 19.344 15.016 1 80.25 113 GLY A O 1
ATOM 852 N N . ASP A 1 114 ? -0.458 19.531 17.266 1 87.19 114 ASP A N 1
ATOM 853 C CA . ASP A 1 114 ? 0.828 19.078 17.797 1 87.19 114 ASP A CA 1
ATOM 854 C C . ASP A 1 114 ? 0.936 17.547 17.75 1 87.19 114 ASP A C 1
ATOM 856 O O . ASP A 1 114 ? 2.039 17 17.781 1 87.19 114 ASP A O 1
ATOM 860 N N . ALA A 1 115 ? -0.173 16.938 17.797 1 91.94 115 ALA A N 1
ATOM 861 C CA . ALA A 1 115 ? -0.185 15.469 17.766 1 91.94 115 ALA A CA 1
ATOM 862 C C . ALA A 1 115 ? -0.755 14.961 16.453 1 91.94 115 ALA A C 1
ATOM 864 O O . ALA A 1 115 ? -1.663 15.57 15.875 1 91.94 115 ALA A O 1
ATOM 865 N N . PRO A 1 116 ? -0.216 13.867 16.047 1 93.44 116 PRO A N 1
ATOM 866 C CA . PRO A 1 116 ? -0.73 13.336 14.789 1 93.44 116 PRO A CA 1
ATOM 867 C C . PRO A 1 116 ? -2.18 12.867 14.891 1 93.44 116 PRO A C 1
ATOM 869 O O . PRO A 1 116 ? -2.629 12.461 15.969 1 93.44 116 PRO A O 1
ATOM 872 N N . LEU A 1 117 ? -2.842 12.93 13.727 1 95.69 117 LEU A N 1
ATOM 873 C CA . LEU A 1 117 ? -4.141 12.281 13.586 1 95.69 117 LEU A CA 1
ATOM 874 C C . LEU A 1 117 ? -3.973 10.781 13.375 1 95.69 117 LEU A C 1
ATOM 876 O O . LEU A 1 117 ? -2.939 10.328 12.875 1 95.69 117 LEU A O 1
ATOM 880 N N . LYS A 1 118 ? -5.023 10.031 13.82 1 97.25 118 LYS A N 1
ATOM 881 C CA . LYS A 1 118 ? -5.035 8.586 13.617 1 97.25 118 LYS A CA 1
ATOM 882 C C . LYS A 1 118 ? -6.133 8.18 12.633 1 97.25 118 LYS A C 1
ATOM 884 O O . LYS A 1 118 ? -7.312 8.445 12.867 1 97.25 118 LYS A O 1
ATOM 889 N N . LEU A 1 119 ? -5.738 7.621 11.586 1 98.38 119 LEU A N 1
ATOM 890 C CA . LEU A 1 119 ? -6.672 7.098 10.594 1 98.38 119 LEU A CA 1
ATOM 891 C C . LEU A 1 119 ? -6.746 5.578 10.672 1 98.38 119 LEU A C 1
ATOM 893 O O . LEU A 1 119 ? -5.766 4.891 10.367 1 98.38 119 LEU A O 1
ATOM 897 N N . LYS A 1 120 ? -7.883 5.09 11.016 1 98.69 120 LYS A N 1
ATOM 898 C CA . LYS A 1 120 ? -8.117 3.65 11.125 1 98.69 120 LYS A CA 1
ATOM 899 C C . LYS A 1 120 ? -9 3.148 9.984 1 98.69 120 LYS A C 1
ATOM 901 O O . LYS A 1 120 ? -10.039 3.738 9.695 1 98.69 120 LYS A O 1
ATOM 906 N N . LEU A 1 121 ? -8.602 2.123 9.352 1 98.88 121 LEU A N 1
ATOM 907 C CA . LEU A 1 121 ? -9.375 1.457 8.305 1 98.88 121 LEU A CA 1
ATOM 908 C C . LEU A 1 121 ? -9.797 0.059 8.75 1 98.88 121 LEU A C 1
ATOM 910 O O . LEU A 1 121 ? -8.953 -0.757 9.125 1 98.88 121 LEU A O 1
ATOM 914 N N . LEU A 1 122 ? -11.039 -0.184 8.695 1 98.81 122 LEU A N 1
ATOM 915 C CA . LEU A 1 122 ? -11.602 -1.51 8.938 1 98.81 122 LEU A CA 1
ATOM 916 C C . LEU A 1 122 ? -12.273 -2.049 7.68 1 98.81 122 LEU A C 1
ATOM 918 O O . LEU A 1 122 ? -13.188 -1.416 7.141 1 98.81 122 LEU A O 1
ATOM 922 N N . VAL A 1 123 ? -11.828 -3.148 7.215 1 98.62 123 VAL A N 1
ATOM 923 C CA . VAL A 1 123 ? -12.422 -3.826 6.07 1 98.62 123 VAL A CA 1
ATOM 924 C C . VAL A 1 123 ? -12.922 -5.207 6.488 1 98.62 123 VAL A C 1
ATOM 926 O O . VAL A 1 123 ? -12.188 -5.977 7.113 1 98.62 123 VAL A O 1
ATOM 929 N N . SER A 1 124 ? -14.164 -5.48 6.094 1 98.38 124 SER A N 1
ATOM 930 C CA . SER A 1 124 ? -14.703 -6.762 6.543 1 98.38 124 SER A CA 1
ATOM 931 C C . SER A 1 124 ? -15.711 -7.32 5.543 1 98.38 124 SER A C 1
ATOM 933 O O . SER A 1 124 ? -16.266 -6.574 4.738 1 98.38 124 SER A O 1
ATOM 935 N N . ALA A 1 125 ? -15.898 -8.562 5.586 1 97.19 125 ALA A N 1
ATOM 936 C CA . ALA A 1 125 ? -16.891 -9.297 4.805 1 97.19 125 ALA A CA 1
ATOM 937 C C . ALA A 1 125 ? -17.547 -10.398 5.637 1 97.19 125 ALA A C 1
ATOM 939 O O . ALA A 1 125 ? -16.875 -11.031 6.461 1 97.19 125 ALA A O 1
ATOM 940 N N . PRO A 1 126 ? -18.781 -10.578 5.496 1 96.06 126 PRO A N 1
ATOM 941 C CA . PRO A 1 126 ? -19.453 -11.656 6.219 1 96.06 126 PRO A CA 1
ATOM 942 C C . PRO A 1 126 ? -19.172 -13.039 5.625 1 96.06 126 PRO A C 1
ATOM 944 O O . PRO A 1 126 ? -18.578 -13.141 4.551 1 96.06 126 PRO A O 1
ATOM 947 N N . LYS A 1 127 ? -19.5 -14.047 6.359 1 94.56 127 LYS A N 1
ATOM 948 C CA . LYS A 1 127 ? -19.453 -15.398 5.82 1 94.56 127 LYS A CA 1
ATOM 949 C C . LYS A 1 127 ? -20.406 -15.555 4.641 1 94.56 127 LYS A C 1
ATOM 951 O O . LYS A 1 127 ? -21.516 -15.031 4.66 1 94.56 127 LYS A O 1
ATOM 956 N N . GLU A 1 128 ? -19.891 -16.188 3.635 1 90.5 128 GLU A N 1
ATOM 957 C CA . GLU A 1 128 ? -20.719 -16.438 2.463 1 90.5 128 GLU A CA 1
ATOM 958 C C . GLU A 1 128 ? -20.703 -17.906 2.08 1 90.5 128 GLU A C 1
ATOM 960 O O . GLU A 1 128 ? -19.703 -18.594 2.289 1 90.5 128 GLU A O 1
ATOM 965 N N . SER A 1 129 ? -21.844 -18.359 1.681 1 86.12 129 SER A N 1
ATOM 966 C CA . SER A 1 129 ? -21.969 -19.719 1.151 1 86.12 129 SER A CA 1
ATOM 967 C C . SER A 1 129 ? -22.656 -19.719 -0.213 1 86.12 129 SER A C 1
ATOM 969 O O . SER A 1 129 ? -23.609 -18.969 -0.43 1 86.12 129 SER A O 1
ATOM 971 N N . SER A 1 130 ? -21.859 -20.234 -1.136 1 75.38 130 SER A N 1
ATOM 972 C CA . SER A 1 130 ? -22.484 -20.391 -2.443 1 75.38 130 SER A CA 1
ATOM 973 C C . SER A 1 130 ? -22.266 -21.797 -2.998 1 75.38 130 SER A C 1
ATOM 975 O O . SER A 1 130 ? -21.344 -22.5 -2.561 1 75.38 130 SER A O 1
ATOM 977 N N . GLU A 1 131 ? -23.219 -22.219 -3.816 1 75.56 131 GLU A N 1
ATOM 978 C CA . GLU A 1 131 ? -23.094 -23.516 -4.465 1 75.56 131 GLU A CA 1
ATOM 979 C C . GLU A 1 131 ? -21.828 -23.594 -5.312 1 75.56 131 GLU A C 1
ATOM 981 O O . GLU A 1 131 ? -21.141 -24.625 -5.344 1 75.56 131 GLU A O 1
ATOM 986 N N . ALA A 1 132 ? -21.422 -22.516 -5.945 1 66.06 132 ALA A N 1
ATOM 987 C CA . ALA A 1 132 ? -20.297 -22.453 -6.871 1 66.06 132 ALA A CA 1
ATOM 988 C C . ALA A 1 132 ? -18.969 -22.375 -6.113 1 66.06 132 ALA A C 1
ATOM 990 O O . ALA A 1 132 ? -18 -23.047 -6.461 1 66.06 132 ALA A O 1
ATOM 991 N N . ALA A 1 133 ? -18.906 -21.516 -5.07 1 66.88 133 ALA A N 1
ATOM 992 C CA . ALA A 1 133 ? -17.625 -21.188 -4.465 1 66.88 133 ALA A CA 1
ATOM 993 C C . ALA A 1 133 ? -17.453 -21.891 -3.121 1 66.88 133 ALA A C 1
ATOM 995 O O . ALA A 1 133 ? -16.359 -21.875 -2.545 1 66.88 133 ALA A O 1
ATOM 996 N N . GLY A 1 134 ? -18.531 -22.562 -2.695 1 78 134 GLY A N 1
ATOM 997 C CA . GLY A 1 134 ? -18.469 -23.156 -1.368 1 78 134 GLY A CA 1
ATOM 998 C C . GLY A 1 134 ? -18.531 -22.125 -0.253 1 78 134 GLY A C 1
ATOM 999 O O . GLY A 1 134 ? -19.016 -21.016 -0.46 1 78 134 GLY A O 1
ATOM 1000 N N . ASP A 1 135 ? -18.156 -22.594 0.925 1 85.81 135 ASP A N 1
ATOM 1001 C CA . ASP A 1 135 ? -18.203 -21.75 2.113 1 85.81 135 ASP A CA 1
ATOM 1002 C C . ASP A 1 135 ? -16.938 -20.891 2.221 1 85.81 135 ASP A C 1
ATOM 1004 O O . ASP A 1 135 ? -15.82 -21.406 2.186 1 85.81 135 ASP A O 1
ATOM 1008 N N . ARG A 1 136 ? -17.172 -19.594 2.221 1 87.06 136 ARG A N 1
ATOM 1009 C CA . ARG A 1 136 ? -16.094 -18.672 2.51 1 87.06 136 ARG A CA 1
ATOM 1010 C C . ARG A 1 136 ? -16.266 -18.031 3.887 1 87.06 136 ARG A C 1
ATOM 1012 O O . ARG A 1 136 ? -17.328 -17.469 4.184 1 87.06 136 ARG A O 1
ATOM 1019 N N . PRO A 1 137 ? -15.305 -18.141 4.664 1 92.88 137 PRO A N 1
ATOM 1020 C CA . PRO A 1 137 ? -15.438 -17.594 6.012 1 92.88 137 PRO A CA 1
ATOM 1021 C C . PRO A 1 137 ? -15.477 -16.062 6.023 1 92.88 137 PRO A C 1
ATOM 1023 O O . PRO A 1 137 ? -15.023 -15.43 5.074 1 92.88 137 PRO A O 1
ATOM 1026 N N . ALA A 1 138 ? -16.094 -15.594 7.125 1 96.38 138 ALA A N 1
ATOM 1027 C CA . ALA A 1 138 ? -16 -14.156 7.363 1 96.38 138 ALA A CA 1
ATOM 1028 C C . ALA A 1 138 ? -14.547 -13.734 7.594 1 96.38 138 ALA A C 1
ATOM 1030 O O . ALA A 1 138 ? -13.734 -14.531 8.07 1 96.38 138 ALA A O 1
ATOM 1031 N N . TRP A 1 139 ? -14.234 -12.5 7.211 1 95.94 139 TRP A N 1
ATOM 1032 C CA . TRP A 1 139 ? -12.891 -11.984 7.473 1 95.94 139 TRP A CA 1
ATOM 1033 C C . TRP A 1 139 ? -12.938 -10.5 7.812 1 95.94 139 TRP A C 1
ATOM 1035 O O . TRP A 1 139 ? -13.938 -9.828 7.551 1 95.94 139 TRP A O 1
ATOM 1045 N N . LYS A 1 140 ? -11.922 -10.07 8.516 1 97.38 140 LYS A N 1
ATOM 1046 C CA . LYS A 1 140 ? -11.758 -8.688 8.945 1 97.38 140 LYS A CA 1
ATOM 1047 C C . LYS A 1 140 ? -10.281 -8.297 8.969 1 97.38 140 LYS A C 1
ATOM 1049 O O . LYS A 1 140 ? -9.438 -9.07 9.438 1 97.38 140 LYS A O 1
ATOM 1054 N N . VAL A 1 141 ? -10 -7.176 8.438 1 97.38 141 VAL A N 1
ATOM 1055 C CA . VAL A 1 141 ? -8.656 -6.609 8.461 1 97.38 141 VAL A CA 1
ATOM 1056 C C . VAL A 1 141 ? -8.711 -5.176 8.992 1 97.38 141 VAL A C 1
ATOM 1058 O O . VAL A 1 141 ? -9.547 -4.383 8.562 1 97.38 141 VAL A O 1
ATOM 1061 N N . THR A 1 142 ? -7.836 -4.867 9.969 1 98.38 142 THR A N 1
ATOM 1062 C CA . THR A 1 142 ? -7.723 -3.512 10.5 1 98.38 142 THR A CA 1
ATOM 1063 C C . THR A 1 142 ? -6.309 -2.973 10.312 1 98.38 142 THR A C 1
ATOM 1065 O O . THR A 1 142 ? -5.332 -3.686 10.547 1 98.38 142 THR A O 1
ATOM 1068 N N . GLN A 1 143 ? -6.227 -1.762 9.789 1 97.62 143 GLN A N 1
ATOM 1069 C CA . GLN A 1 143 ? -4.961 -1.038 9.695 1 97.62 143 GLN A CA 1
ATOM 1070 C C . GLN A 1 143 ? -5.102 0.385 10.227 1 97.62 143 GLN A C 1
ATOM 1072 O O . GLN A 1 143 ? -6.176 0.986 10.125 1 97.62 143 GLN A O 1
ATOM 1077 N N . THR A 1 144 ? -4.02 0.881 10.789 1 97.56 144 THR A N 1
ATOM 1078 C CA . THR A 1 144 ? -4.016 2.244 11.312 1 97.56 144 THR A CA 1
ATOM 1079 C C . THR A 1 144 ? -2.803 3.016 10.797 1 97.56 144 THR A C 1
ATOM 1081 O O . THR A 1 144 ? -1.708 2.459 10.688 1 97.56 144 THR A O 1
ATOM 1084 N N . ARG A 1 145 ? -3.039 4.258 10.508 1 95.94 145 ARG A N 1
ATOM 1085 C CA . ARG A 1 145 ? -1.988 5.18 10.078 1 95.94 145 ARG A CA 1
ATOM 1086 C C . ARG A 1 145 ? -2.002 6.453 10.922 1 95.94 145 ARG A C 1
ATOM 1088 O O . ARG A 1 145 ? -3.07 6.98 11.242 1 95.94 145 ARG A O 1
ATOM 1095 N N . ASP A 1 146 ? -0.812 6.973 11.188 1 93.81 146 ASP A N 1
ATOM 1096 C CA . ASP A 1 146 ? -0.667 8.281 11.82 1 93.81 146 ASP A CA 1
ATOM 1097 C C . ASP A 1 146 ? -0.415 9.367 10.781 1 93.81 146 ASP A C 1
ATOM 1099 O O . ASP A 1 146 ? 0.444 9.219 9.914 1 93.81 146 ASP A O 1
ATOM 1103 N N . LEU A 1 147 ? -1.161 10.359 10.914 1 94.19 147 LEU A N 1
ATOM 1104 C CA . LEU A 1 147 ? -1.023 11.484 10 1 94.19 147 LEU A CA 1
ATOM 1105 C C . LEU A 1 147 ? -0.569 12.742 10.742 1 94.19 147 LEU A C 1
ATOM 1107 O O . LEU A 1 147 ? -1.375 13.406 11.391 1 94.19 147 LEU A O 1
ATOM 1111 N N . ALA A 1 148 ? 0.645 13.109 10.609 1 89.94 148 ALA A N 1
ATOM 1112 C CA . ALA A 1 148 ? 1.189 14.273 11.305 1 89.94 148 ALA A CA 1
ATOM 1113 C C . ALA A 1 148 ? 0.698 15.57 10.672 1 89.94 148 ALA A C 1
ATOM 1115 O O . ALA A 1 148 ? 0.526 16.578 11.359 1 89.94 148 ALA A O 1
ATOM 1116 N N . VAL A 1 149 ? 0.511 15.539 9.406 1 89.44 149 VAL A N 1
ATOM 1117 C CA . VAL A 1 149 ? 0.055 16.719 8.672 1 89.44 149 VAL A CA 1
ATOM 1118 C C . VAL A 1 149 ? -0.955 16.297 7.602 1 89.44 149 VAL A C 1
ATOM 1120 O O . VAL A 1 149 ? -0.989 15.141 7.191 1 89.44 149 VAL A O 1
ATOM 1123 N N . LEU A 1 150 ? -1.743 17.203 7.23 1 93.12 150 LEU A N 1
ATOM 1124 C CA . LEU A 1 150 ? -2.568 17.094 6.031 1 93.12 150 LEU A CA 1
ATOM 1125 C C . LEU A 1 150 ? -2.047 18.016 4.93 1 93.12 150 LEU A C 1
ATOM 1127 O O . LEU A 1 150 ? -1.272 18.938 5.195 1 93.12 150 LEU A O 1
ATOM 1131 N N . THR A 1 151 ? -2.436 17.688 3.785 1 91.69 151 THR A N 1
ATOM 1132 C CA . THR A 1 151 ? -1.886 18.422 2.646 1 91.69 151 THR A CA 1
ATOM 1133 C C . THR A 1 151 ? -2.359 19.875 2.652 1 91.69 151 THR A C 1
ATOM 1135 O O . THR A 1 151 ? -3.465 20.172 3.111 1 91.69 151 THR A O 1
ATOM 1138 N N . GLU A 1 152 ? -1.624 20.672 2.082 1 86.5 152 GLU A N 1
ATOM 1139 C CA . GLU A 1 152 ? -1.882 22.109 2.119 1 86.5 152 GLU A CA 1
ATOM 1140 C C . GLU A 1 152 ? -3.025 22.484 1.182 1 86.5 152 GLU A C 1
ATOM 1142 O O . GLU A 1 152 ? -3.725 23.469 1.416 1 86.5 152 GLU A O 1
ATOM 1147 N N . ASN A 1 153 ? -3.199 21.719 0.139 1 89.31 153 ASN A N 1
ATOM 1148 C CA . ASN A 1 153 ? -4.246 22.047 -0.822 1 89.31 153 ASN A CA 1
ATOM 1149 C C . ASN A 1 153 ? -5.629 21.656 -0.305 1 89.31 153 ASN A C 1
ATOM 1151 O O . ASN A 1 153 ? -6.629 21.828 -1.001 1 89.31 153 ASN A O 1
ATOM 1155 N N . GLY A 1 154 ? -5.656 21.016 0.802 1 93.56 154 GLY A N 1
ATOM 1156 C CA . GLY A 1 154 ? -6.926 20.75 1.466 1 93.56 154 GLY A CA 1
ATOM 1157 C C . GLY A 1 154 ? -7.477 19.359 1.182 1 93.56 154 GLY A C 1
ATOM 1158 O O . GLY A 1 154 ? -8.531 18.984 1.704 1 93.56 154 GLY A O 1
ATOM 1159 N N . VAL A 1 155 ? -6.848 18.594 0.352 1 96.06 155 VAL A N 1
ATOM 1160 C CA . VAL A 1 155 ? -7.273 17.234 0.079 1 96.06 155 VAL A CA 1
ATOM 1161 C C . VAL A 1 155 ? -6.098 16.281 0.272 1 96.06 155 VAL A C 1
ATOM 1163 O O . VAL A 1 155 ? -5.098 16.359 -0.443 1 96.06 155 VAL A O 1
ATOM 1166 N N . THR A 1 156 ? -6.211 15.383 1.246 1 96.69 156 THR A N 1
ATOM 1167 C CA . THR A 1 156 ? -5.195 14.375 1.53 1 96.69 156 THR A CA 1
ATOM 1168 C C . THR A 1 156 ? -5.699 12.977 1.169 1 96.69 156 THR A C 1
ATOM 1170 O O . THR A 1 156 ? -6.77 12.562 1.615 1 96.69 156 THR A O 1
ATOM 1173 N N . GLN A 1 157 ? -4.969 12.297 0.335 1 98.12 157 GLN A N 1
ATOM 1174 C CA . GLN A 1 157 ? -5.32 10.938 -0.068 1 98.12 157 GLN A CA 1
ATOM 1175 C C . GLN A 1 157 ? -4.398 9.914 0.589 1 98.12 157 GLN A C 1
ATOM 1177 O O . GLN A 1 157 ? -3.191 9.906 0.342 1 98.12 157 GLN A O 1
ATOM 1182 N N . VAL A 1 158 ? -4.945 9.055 1.428 1 98.31 158 VAL A N 1
ATOM 1183 C CA . VAL A 1 158 ? -4.145 8.102 2.195 1 98.31 158 VAL A CA 1
ATOM 1184 C C . VAL A 1 158 ? -4.395 6.684 1.688 1 98.31 158 VAL A C 1
ATOM 1186 O O . VAL A 1 158 ? -5.512 6.168 1.796 1 98.31 158 VAL A O 1
ATOM 1189 N N . PRO A 1 159 ? -3.383 6.059 1.177 1 98.56 159 PRO A N 1
ATOM 1190 C CA . PRO A 1 159 ? -3.547 4.715 0.62 1 98.56 159 PRO A CA 1
ATOM 1191 C C . PRO A 1 159 ? -3.393 3.617 1.671 1 98.56 159 PRO A C 1
ATOM 1193 O O . PRO A 1 159 ? -2.617 3.77 2.617 1 98.56 159 PRO A O 1
ATOM 1196 N N . PHE A 1 160 ? -4.066 2.527 1.47 1 98.44 160 PHE A N 1
ATOM 1197 C CA . PHE A 1 160 ? -3.93 1.261 2.178 1 98.44 160 PHE A CA 1
ATOM 1198 C C . PHE A 1 160 ? -3.838 0.099 1.195 1 98.44 160 PHE A C 1
ATOM 1200 O O . PHE A 1 160 ? -4.547 0.074 0.188 1 98.44 160 PHE A O 1
ATOM 1207 N N . ILE A 1 161 ? -2.998 -0.808 1.514 1 98.06 161 ILE A N 1
ATOM 1208 C CA . ILE A 1 161 ? -2.912 -2.035 0.729 1 98.06 161 ILE A CA 1
ATOM 1209 C C . ILE A 1 161 ? -3.238 -3.236 1.614 1 98.06 161 ILE A C 1
ATOM 1211 O O . ILE A 1 161 ? -2.719 -3.354 2.727 1 98.06 161 ILE A O 1
ATOM 1215 N N . LEU A 1 162 ? -4.062 -4.086 1.098 1 95.19 162 LEU A N 1
ATOM 1216 C CA . LEU A 1 162 ? -4.445 -5.309 1.791 1 95.19 162 LEU A CA 1
ATOM 1217 C C . LEU A 1 162 ? -4.469 -6.496 0.832 1 95.19 162 LEU A C 1
ATOM 1219 O O . LEU A 1 162 ? -4.68 -6.324 -0.37 1 95.19 162 LEU A O 1
ATOM 1223 N N . PRO A 1 163 ? -4.219 -7.66 1.426 1 91.88 163 PRO A N 1
ATOM 1224 C CA . PRO A 1 163 ? -4.48 -8.812 0.566 1 91.88 163 PRO A CA 1
ATOM 1225 C C . PRO A 1 163 ? -5.906 -8.844 0.027 1 91.88 163 PRO A C 1
ATOM 1227 O O . PRO A 1 163 ? -6.848 -8.484 0.741 1 91.88 163 PRO A O 1
ATOM 1230 N N . TYR A 1 164 ? -6.047 -9.234 -1.172 1 92.94 164 TYR A N 1
ATOM 1231 C CA . TYR A 1 164 ? -7.359 -9.312 -1.798 1 92.94 164 TYR A CA 1
ATOM 1232 C C . TYR A 1 164 ? -8.062 -10.617 -1.434 1 92.94 164 TYR A C 1
ATOM 1234 O O . TYR A 1 164 ? -7.531 -11.703 -1.684 1 92.94 164 TYR A O 1
ATOM 1242 N N . HIS A 1 165 ? -9.211 -10.523 -0.881 1 90.25 165 HIS A N 1
ATOM 1243 C CA . HIS A 1 165 ? -10.117 -11.633 -0.616 1 90.25 165 HIS A CA 1
ATOM 1244 C C . HIS A 1 165 ? -11.477 -11.398 -1.263 1 90.25 165 HIS A C 1
ATOM 1246 O O . HIS A 1 165 ? -12.211 -10.492 -0.872 1 90.25 165 HIS A O 1
ATOM 1252 N N . CYS A 1 166 ? -11.758 -12.211 -2.191 1 88.38 166 CYS A N 1
ATOM 1253 C CA . CYS A 1 166 ? -12.992 -11.984 -2.93 1 88.38 166 CYS A CA 1
ATOM 1254 C C . CYS A 1 166 ? -14.211 -12.117 -2.02 1 88.38 166 CYS A C 1
ATOM 1256 O O . CYS A 1 166 ? -14.234 -12.984 -1.14 1 88.38 166 CYS A O 1
ATOM 1258 N N . ALA A 1 167 ? -15.156 -11.336 -2.168 1 90.94 167 ALA A N 1
ATOM 1259 C CA . ALA A 1 167 ? -16.406 -11.328 -1.428 1 90.94 167 ALA A CA 1
ATOM 1260 C C . ALA A 1 167 ? -17.469 -10.5 -2.152 1 90.94 167 ALA A C 1
ATOM 1262 O O . ALA A 1 167 ? -17.172 -9.43 -2.688 1 90.94 167 ALA A O 1
ATOM 1263 N N . SER A 1 168 ? -18.625 -10.984 -2.078 1 90.75 168 SER A N 1
ATOM 1264 C CA . SER A 1 168 ? -19.719 -10.289 -2.75 1 90.75 168 SER A CA 1
ATOM 1265 C C . SER A 1 168 ? -20.094 -9.008 -2.012 1 90.75 168 SER A C 1
ATOM 1267 O O . SER A 1 168 ? -20.656 -8.086 -2.604 1 90.75 168 SER A O 1
ATOM 1269 N N . THR A 1 169 ? -19.859 -9.055 -0.729 1 93.69 169 THR A N 1
ATOM 1270 C CA . THR A 1 169 ? -20.109 -7.867 0.078 1 93.69 169 THR A CA 1
ATOM 1271 C C . THR A 1 169 ? -18.906 -7.535 0.948 1 93.69 169 THR A C 1
ATOM 1273 O O . THR A 1 169 ? -18.438 -8.375 1.72 1 93.69 169 THR A O 1
ATOM 1276 N N . VAL A 1 170 ? -18.438 -6.367 0.76 1 96.5 170 VAL A N 1
ATOM 1277 C CA . VAL A 1 170 ? -17.312 -5.883 1.553 1 96.5 170 VAL A CA 1
ATOM 1278 C C . VAL A 1 170 ? -17.656 -4.527 2.164 1 96.5 170 VAL A C 1
ATOM 1280 O O . VAL A 1 170 ? -18.125 -3.623 1.464 1 96.5 170 VAL A O 1
ATOM 1283 N N . LYS A 1 171 ? -17.516 -4.395 3.475 1 98.69 171 LYS A N 1
ATOM 1284 C CA . LYS A 1 171 ? -17.703 -3.133 4.184 1 98.69 171 LYS A CA 1
ATOM 1285 C C . LYS A 1 171 ? -16.375 -2.496 4.555 1 98.69 171 LYS A C 1
ATOM 1287 O O . LYS A 1 171 ? -15.539 -3.125 5.211 1 98.69 171 LYS A O 1
ATOM 1292 N N . VAL A 1 172 ? -16.156 -1.3 4.074 1 98.81 172 VAL A N 1
ATOM 1293 C CA . VAL A 1 172 ? -14.953 -0.527 4.379 1 98.81 172 VAL A CA 1
ATOM 1294 C C . VAL A 1 172 ? -15.312 0.667 5.258 1 98.81 172 VAL A C 1
ATOM 1296 O O . VAL A 1 172 ? -16.094 1.532 4.852 1 98.81 172 VAL A O 1
ATOM 1299 N N . THR A 1 173 ? -14.758 0.747 6.465 1 98.94 173 THR A N 1
ATOM 1300 C CA . THR A 1 173 ? -15.008 1.869 7.359 1 98.94 173 THR A CA 1
ATOM 1301 C C . THR A 1 173 ? -13.711 2.574 7.727 1 98.94 173 THR A C 1
ATOM 1303 O O . THR A 1 173 ? -12.773 1.945 8.234 1 98.94 173 THR A O 1
ATOM 1306 N N . ALA A 1 174 ? -13.672 3.812 7.477 1 98.88 174 ALA A N 1
ATOM 1307 C CA . ALA A 1 174 ? -12.547 4.664 7.879 1 98.88 174 ALA A CA 1
ATOM 1308 C C . ALA A 1 174 ? -12.945 5.574 9.039 1 98.88 174 ALA A C 1
ATOM 1310 O O . ALA A 1 174 ? -14.016 6.188 9.016 1 98.88 174 ALA A O 1
ATOM 1311 N N . THR A 1 175 ? -12.094 5.684 10.039 1 98.75 175 THR A N 1
ATOM 1312 C CA . THR A 1 175 ? -12.312 6.551 11.188 1 98.75 175 THR A CA 1
ATOM 1313 C C . THR A 1 175 ? -11.078 7.41 11.453 1 98.75 175 THR A C 1
ATOM 1315 O O . THR A 1 175 ? -9.969 6.895 11.555 1 98.75 175 THR A O 1
ATOM 1318 N N . LEU A 1 176 ? -11.297 8.617 11.508 1 98.19 176 LEU A N 1
ATOM 1319 C CA . LEU A 1 176 ? -10.25 9.594 11.797 1 98.19 176 LEU A CA 1
ATOM 1320 C C . LEU A 1 176 ? -10.43 10.195 13.188 1 98.19 176 LEU A C 1
ATOM 1322 O O . LEU A 1 176 ? -11.5 10.711 13.508 1 98.19 176 LEU A O 1
ATOM 1326 N N . THR A 1 177 ? -9.367 10.109 14.008 1 97.12 177 THR A N 1
ATOM 1327 C CA . THR A 1 177 ? -9.438 10.648 15.359 1 97.12 177 THR A CA 1
ATOM 1328 C C . THR A 1 177 ? -8.164 11.414 15.703 1 97.12 177 THR A C 1
ATOM 1330 O O . THR A 1 177 ? -7.133 11.242 15.055 1 97.12 177 THR A O 1
ATOM 1333 N N . GLY A 1 178 ? -8.25 12.289 16.734 1 93.81 178 GLY A N 1
ATOM 1334 C CA . GLY A 1 178 ? -7.117 13.062 17.203 1 93.81 178 GLY A CA 1
ATOM 1335 C C . GLY A 1 178 ? -7.391 14.547 17.281 1 93.81 178 GLY A C 1
ATOM 1336 O O . GLY A 1 178 ? -8.219 15.07 16.531 1 93.81 178 GLY A O 1
ATOM 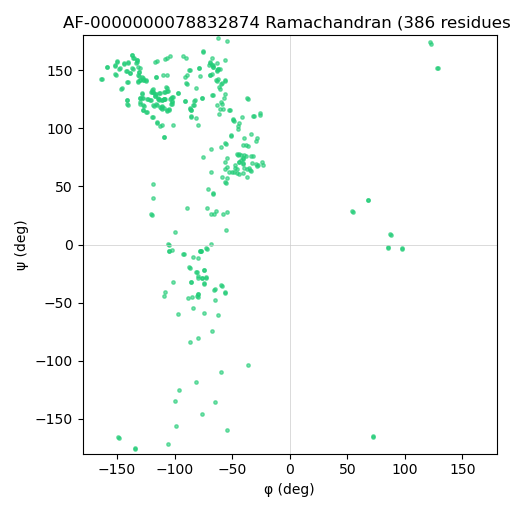1337 N N . GLY A 1 179 ? -6.707 15.289 18.203 1 86.56 179 GLY A N 1
ATOM 1338 C CA . GLY A 1 179 ? -6.859 16.734 18.359 1 86.56 179 GLY A CA 1
ATOM 1339 C C . GLY A 1 179 ? -8.297 17.156 18.594 1 86.56 179 GLY A C 1
ATOM 1340 O O . GLY A 1 179 ? -8.734 18.188 18.094 1 86.56 179 GLY A O 1
ATOM 1341 N N . GLY A 1 180 ? -9.086 16.297 19.172 1 87.62 180 GLY A N 1
ATOM 1342 C CA . GLY A 1 180 ? -10.484 16.609 19.422 1 87.62 180 GLY A CA 1
ATOM 1343 C C . GLY A 1 180 ? -11.383 16.312 18.234 1 87.62 180 GLY A C 1
ATOM 1344 O O . GLY A 1 180 ? -12.602 16.5 18.312 1 87.62 180 GLY A O 1
ATOM 1345 N N . LEU A 1 181 ? -10.781 15.859 17.141 1 90.38 181 LEU A N 1
ATOM 1346 C CA . LEU A 1 181 ? -11.5 15.547 15.914 1 90.38 181 LEU A CA 1
ATOM 1347 C C . LEU A 1 181 ? -11.945 14.094 15.898 1 90.38 181 LEU A C 1
ATOM 1349 O O . LEU A 1 181 ? -11.227 13.211 16.391 1 90.38 181 LEU A O 1
ATOM 1353 N N . LYS A 1 182 ? -13.188 13.875 15.414 1 93.44 182 LYS A N 1
ATOM 1354 C CA . LYS A 1 182 ? -13.688 12.539 15.109 1 93.44 182 LYS A CA 1
ATOM 1355 C C . LYS A 1 182 ? -14.531 12.539 13.836 1 93.44 182 LYS A C 1
ATOM 1357 O O . LYS A 1 182 ? -15.477 13.32 13.719 1 93.44 182 LYS A O 1
ATOM 1362 N N . ALA A 1 183 ? -14.125 11.789 12.922 1 96.5 183 ALA A N 1
ATOM 1363 C CA . ALA A 1 183 ? -14.836 11.633 11.656 1 96.5 183 ALA A CA 1
ATOM 1364 C C . ALA A 1 183 ? -14.844 10.18 11.203 1 96.5 183 ALA A C 1
ATOM 1366 O O . ALA A 1 183 ? -13.914 9.422 11.5 1 96.5 183 ALA A O 1
ATOM 1367 N N . SER A 1 184 ? -15.953 9.82 10.516 1 98.12 184 SER A N 1
ATOM 1368 C CA . SER A 1 184 ? -16.047 8.453 10.016 1 98.12 184 SER A CA 1
ATOM 1369 C C . SER A 1 184 ? -16.828 8.391 8.703 1 98.12 184 SER A C 1
ATOM 1371 O O . SER A 1 184 ? -17.688 9.234 8.453 1 98.12 184 SER A O 1
ATOM 1373 N N . LYS A 1 185 ? -16.516 7.43 7.926 1 98.62 185 LYS A N 1
ATOM 1374 C CA . LYS A 1 185 ? -17.203 7.164 6.668 1 98.62 185 LYS A CA 1
ATOM 1375 C C . LYS A 1 185 ? -17.141 5.68 6.312 1 98.62 185 LYS A C 1
ATOM 1377 O O . LYS A 1 185 ? -16.156 5 6.613 1 98.62 185 LYS A O 1
ATOM 1382 N N . THR A 1 186 ? -18.203 5.234 5.668 1 98.75 186 THR A N 1
ATOM 1383 C CA . THR A 1 186 ? -18.281 3.83 5.285 1 98.75 186 THR A CA 1
ATOM 1384 C C . THR A 1 186 ? -18.531 3.689 3.789 1 98.75 186 THR A C 1
ATOM 1386 O O . THR A 1 186 ? -19.297 4.469 3.211 1 98.75 186 THR A O 1
ATOM 1389 N N . LEU A 1 187 ? -17.938 2.758 3.211 1 98.75 187 LEU A N 1
ATOM 1390 C CA . LEU A 1 187 ? -18.172 2.328 1.837 1 98.75 187 LEU A CA 1
ATOM 1391 C C . LEU A 1 187 ? -18.641 0.875 1.793 1 98.75 187 LEU A C 1
ATOM 1393 O O . LEU A 1 187 ? -17.938 -0.016 2.293 1 98.75 187 LEU A O 1
ATOM 1397 N N . ASP A 1 188 ? -19.797 0.657 1.269 1 98.19 188 ASP A N 1
ATOM 1398 C CA . ASP A 1 188 ? -20.234 -0.696 0.932 1 98.19 188 ASP A CA 1
ATOM 1399 C C . ASP A 1 188 ? -19.859 -1.046 -0.509 1 98.19 188 ASP A C 1
ATOM 1401 O O . ASP A 1 188 ? -20.234 -0.335 -1.441 1 98.19 188 ASP A O 1
ATOM 1405 N N . THR A 1 189 ? -19.141 -2.117 -0.639 1 95.69 189 THR A N 1
ATOM 1406 C CA . THR A 1 189 ? -18.688 -2.512 -1.964 1 95.69 189 THR A CA 1
ATOM 1407 C C . THR A 1 189 ? -18.562 -4.031 -2.068 1 95.69 189 THR A C 1
ATOM 1409 O O . THR A 1 189 ? -19.188 -4.758 -1.29 1 95.69 189 THR A O 1
ATOM 1412 N N . SER A 1 190 ? -17.875 -4.445 -3.141 1 92.75 190 SER A N 1
ATOM 1413 C CA . SER A 1 190 ? -17.609 -5.863 -3.35 1 92.75 190 SER A CA 1
ATOM 1414 C C . SER A 1 190 ? -16.219 -6.074 -3.93 1 92.75 190 SER A C 1
ATOM 1416 O O . SER A 1 190 ? -15.641 -5.168 -4.539 1 92.75 190 SER A O 1
ATOM 1418 N N . PHE A 1 191 ? -15.68 -7.184 -3.586 1 91.44 191 PHE A N 1
ATOM 1419 C CA . PHE A 1 191 ? -14.484 -7.699 -4.246 1 91.44 191 PHE A CA 1
ATOM 1420 C C . PHE A 1 191 ? -14.82 -8.922 -5.094 1 91.44 191 PHE A C 1
ATOM 1422 O O . PHE A 1 191 ? -14.789 -10.047 -4.605 1 91.44 191 PHE A O 1
ATOM 1429 N N . PRO A 1 192 ? -15.102 -8.656 -6.348 1 85.69 192 PRO A N 1
ATOM 1430 C CA . PRO A 1 192 ? -15.617 -9.742 -7.184 1 85.69 192 PRO A CA 1
ATOM 1431 C C . PRO A 1 192 ? -14.648 -10.922 -7.273 1 85.69 192 PRO A C 1
ATOM 1433 O O . PRO A 1 192 ? -13.43 -10.727 -7.332 1 85.69 192 PRO A O 1
ATOM 1436 N N . CYS A 1 193 ? -15.328 -12.148 -7.191 1 77.19 193 CYS A N 1
ATOM 1437 C CA . CYS A 1 193 ? -14.57 -13.383 -7.348 1 77.19 193 CYS A CA 1
ATOM 1438 C C . CYS A 1 193 ? -14.531 -13.82 -8.805 1 77.19 193 CYS A C 1
ATOM 1440 O O . CYS A 1 193 ? -15.398 -13.438 -9.594 1 77.19 193 CYS A O 1
ATOM 1442 N N . ALA A 1 194 ? -13.508 -14.359 -9.234 1 62.41 194 ALA A N 1
ATOM 1443 C CA . ALA A 1 194 ? -13.57 -14.945 -10.57 1 62.41 194 ALA A CA 1
ATOM 1444 C C . ALA A 1 194 ? -14.812 -15.82 -10.734 1 62.41 194 ALA A C 1
ATOM 1446 O O . ALA A 1 194 ? -15.227 -16.5 -9.789 1 62.41 194 ALA A O 1
ATOM 1447 N N . GLU A 1 195 ? -15.883 -15.391 -11.5 1 54.22 195 GLU A N 1
ATOM 1448 C CA . GLU A 1 195 ? -17 -16.281 -11.812 1 54.22 195 GLU A CA 1
ATOM 1449 C C . GLU A 1 195 ? -16.516 -17.531 -12.539 1 54.22 195 GLU A C 1
ATOM 1451 O O . GLU A 1 195 ? -15.5 -17.5 -13.234 1 54.22 195 GLU A O 1
ATOM 1456 N N . MET B 1 1 ? -9.219 25.344 -28.781 1 21.67 1 MET B N 1
ATOM 1457 C CA . MET B 1 1 ? -10.359 25.141 -29.688 1 21.67 1 MET B CA 1
ATOM 1458 C C . MET B 1 1 ? -9.883 24.953 -31.125 1 21.67 1 MET B C 1
ATOM 1460 O O . MET B 1 1 ? -10.695 24.953 -32.062 1 21.67 1 MET B O 1
ATOM 1464 N N . GLU B 1 2 ? -8.633 25.547 -31.406 1 20.88 2 GLU B N 1
ATOM 1465 C CA . GLU B 1 2 ? -8.375 25.5 -32.844 1 20.88 2 GLU B CA 1
ATOM 1466 C C . GLU B 1 2 ? -8.438 24.062 -33.375 1 20.88 2 GLU B C 1
ATOM 1468 O O . GLU B 1 2 ? -7.898 23.141 -32.719 1 20.88 2 GLU B O 1
ATOM 1473 N N . ARG B 1 3 ? -9.227 23.734 -34.5 1 19.58 3 ARG B N 1
ATOM 1474 C CA . ARG B 1 3 ? -10.109 23 -35.406 1 19.58 3 ARG B CA 1
ATOM 1475 C C . ARG B 1 3 ? -9.414 21.75 -35.969 1 19.58 3 ARG B C 1
ATOM 1477 O O . ARG B 1 3 ? -8.188 21.688 -36 1 19.58 3 ARG B O 1
ATOM 1484 N N . LEU B 1 4 ? -10.227 20.734 -36.5 1 19.45 4 LEU B N 1
ATOM 1485 C CA . LEU B 1 4 ? -10.547 19.406 -37.031 1 19.45 4 LEU B CA 1
ATOM 1486 C C . LEU B 1 4 ? -9.797 19.125 -38.312 1 19.45 4 LEU B C 1
ATOM 1488 O O . LEU B 1 4 ? -9.477 17.984 -38.625 1 19.45 4 LEU B O 1
ATOM 1492 N N . ARG B 1 5 ? -9.984 19.953 -39.438 1 17.38 5 ARG B N 1
ATOM 1493 C CA . ARG B 1 5 ? -10.57 19.547 -40.688 1 17.38 5 ARG B CA 1
ATOM 1494 C C . ARG B 1 5 ? -9.531 18.891 -41.594 1 17.38 5 ARG B C 1
ATOM 1496 O O . ARG B 1 5 ? -9.844 17.953 -42.344 1 17.38 5 ARG B O 1
ATOM 1503 N N . GLU B 1 6 ? -8.32 19.469 -41.969 1 17.19 6 GLU B N 1
ATOM 1504 C CA . GLU B 1 6 ? -8 19.516 -43.406 1 17.19 6 GLU B CA 1
ATOM 1505 C C . GLU B 1 6 ? -7.355 18.203 -43.875 1 17.19 6 GLU B C 1
ATOM 1507 O O . GLU B 1 6 ? -7.531 17.797 -45 1 17.19 6 GLU B O 1
ATOM 1512 N N . ILE B 1 7 ? -6.348 17.484 -43.25 1 18.31 7 ILE B N 1
ATOM 1513 C CA . ILE B 1 7 ? -5.344 17.109 -44.219 1 18.31 7 ILE B CA 1
ATOM 1514 C C . ILE B 1 7 ? -5.824 15.883 -45 1 18.31 7 ILE B C 1
ATOM 1516 O O . ILE B 1 7 ? -6.07 14.828 -44.406 1 18.31 7 ILE B O 1
ATOM 1520 N N . GLU B 1 8 ? -6.324 16.047 -46.312 1 18.67 8 GLU B N 1
ATOM 1521 C CA . GLU B 1 8 ? -6.773 15.523 -47.594 1 18.67 8 GLU B CA 1
ATOM 1522 C C . GLU B 1 8 ? -5.969 14.297 -48.031 1 18.67 8 GLU B C 1
ATOM 1524 O O . GLU B 1 8 ? -6.539 13.25 -48.344 1 18.67 8 GLU B O 1
ATOM 1529 N N . ALA B 1 9 ? -4.988 14.398 -49.031 1 17.38 9 ALA B N 1
ATOM 1530 C CA . ALA B 1 9 ? -5.008 13.93 -50.406 1 17.38 9 ALA B CA 1
ATOM 1531 C C . ALA B 1 9 ? -4.207 12.641 -50.562 1 17.38 9 ALA B C 1
ATOM 1533 O O . ALA B 1 9 ? -4.348 11.922 -51.562 1 17.38 9 ALA B O 1
ATOM 1534 N N . ILE B 1 10 ? -3.061 12.305 -49.812 1 17.48 10 ILE B N 1
ATOM 1535 C CA . ILE B 1 10 ? -2.062 11.82 -50.781 1 17.48 10 ILE B CA 1
ATOM 1536 C C . ILE B 1 10 ? -2.492 10.469 -51.344 1 17.48 10 ILE B C 1
ATOM 1538 O O . ILE B 1 10 ? -2.98 9.609 -50.594 1 17.48 10 ILE B O 1
ATOM 1542 N N . LYS B 1 11 ? -2.016 10.078 -52.625 1 19.66 11 LYS B N 1
ATOM 1543 C CA . LYS B 1 11 ? -2.215 9.469 -53.906 1 19.66 11 LYS B CA 1
ATOM 1544 C C . LYS B 1 11 ? -1.938 7.969 -53.875 1 19.66 11 LYS B C 1
ATOM 1546 O O . LYS B 1 11 ? -2.592 7.191 -54.562 1 19.66 11 LYS B O 1
ATOM 1551 N N . GLU B 1 12 ? -0.794 7.414 -53.25 1 18.42 12 GLU B N 1
ATOM 1552 C CA . GLU B 1 12 ? -0.126 6.57 -54.25 1 18.42 12 GLU B CA 1
ATOM 1553 C C . GLU B 1 12 ? -0.977 5.355 -54.594 1 18.42 12 GLU B C 1
ATOM 1555 O O . GLU B 1 12 ? -1.649 4.789 -53.75 1 18.42 12 GLU B O 1
ATOM 1560 N N . LYS B 1 13 ? -0.849 4.938 -55.906 1 20.17 13 LYS B N 1
ATOM 1561 C CA . LYS B 1 13 ? -1.25 4.258 -57.156 1 20.17 13 LYS B CA 1
ATOM 1562 C C . LYS B 1 13 ? -1.094 2.744 -57 1 20.17 13 LYS B C 1
ATOM 1564 O O . LYS B 1 13 ? -1.921 1.982 -57.531 1 20.17 13 LYS B O 1
ATOM 1569 N N . SER B 1 14 ? 0.14 2.07 -56.688 1 16.53 14 SER B N 1
ATOM 1570 C CA . SER B 1 14 ? 0.538 1.107 -57.719 1 16.53 14 SER B CA 1
ATOM 1571 C C . SER B 1 14 ? -0.304 -0.162 -57.625 1 16.53 14 SER B C 1
ATOM 1573 O O . SER B 1 14 ? -0.978 -0.405 -56.625 1 16.53 14 SER B O 1
ATOM 1575 N N . ILE B 1 15 ? 0.483 -1.379 -58 1 18.33 15 ILE B N 1
ATOM 1576 C CA . ILE B 1 15 ? 0.62 -2.402 -59.031 1 18.33 15 ILE B CA 1
ATOM 1577 C C . ILE B 1 15 ? -0.04 -3.697 -58.562 1 18.33 15 ILE B C 1
ATOM 1579 O O . ILE B 1 15 ? 0.279 -4.211 -57.469 1 18.33 15 ILE B O 1
ATOM 1583 N N . LEU B 1 16 ? -1.171 -3.998 -59.031 1 19.19 16 LEU B N 1
ATOM 1584 C CA . LEU B 1 16 ? -2.158 -5.074 -59.062 1 19.19 16 LEU B CA 1
ATOM 1585 C C . LEU B 1 16 ? -1.524 -6.379 -59.531 1 19.19 16 LEU B C 1
ATOM 1587 O O . LEU B 1 16 ? -1.624 -6.738 -60.688 1 19.19 16 LEU B O 1
ATOM 1591 N N . LEU B 1 17 ? -0.111 -6.652 -59.312 1 19.72 17 LEU B N 1
ATOM 1592 C CA . LEU B 1 17 ? 0.309 -7.77 -60.156 1 19.72 17 LEU B CA 1
ATOM 1593 C C . LEU B 1 17 ? -0.53 -9.008 -59.875 1 19.72 17 LEU B C 1
ATOM 1595 O O . LEU B 1 17 ? -0.719 -9.383 -58.688 1 19.72 17 LEU B O 1
ATOM 1599 N N . GLU B 1 18 ? -1.121 -9.57 -60.969 1 20.92 18 GLU B N 1
ATOM 1600 C CA . GLU B 1 18 ? -2.025 -10.609 -61.469 1 20.92 18 GLU B CA 1
ATOM 1601 C C . GLU B 1 18 ? -1.436 -12 -61.25 1 20.92 18 GLU B C 1
ATOM 1603 O O . GLU B 1 18 ? -0.551 -12.43 -61.969 1 20.92 18 GLU B O 1
ATOM 1608 N N . CYS B 1 19 ? -0.823 -12.328 -60.062 1 20.53 19 CYS B N 1
ATOM 1609 C CA . CYS B 1 19 ? -0.263 -13.672 -60.031 1 20.53 19 CYS B CA 1
ATOM 1610 C C . CYS B 1 19 ? -1.332 -14.711 -60.344 1 20.53 19 CYS B C 1
ATOM 1612 O O . CYS B 1 19 ? -2.312 -14.852 -59.625 1 20.53 19 CYS B O 1
ATOM 1614 N N . HIS B 1 20 ? -1.522 -15 -61.688 1 19.84 20 HIS B N 1
ATOM 1615 C CA . HIS B 1 20 ? -2.387 -15.961 -62.375 1 19.84 20 HIS B CA 1
ATOM 1616 C C . HIS B 1 20 ? -2.049 -17.391 -61.938 1 19.84 20 HIS B C 1
ATOM 1618 O O . HIS B 1 20 ? -0.917 -17.844 -62.125 1 19.84 20 HIS B O 1
ATOM 1624 N N . PHE B 1 21 ? -2.541 -17.969 -60.812 1 22.08 21 PHE B N 1
ATOM 1625 C CA . PHE B 1 21 ? -2.453 -19.312 -60.25 1 22.08 21 PHE B CA 1
ATOM 1626 C C . PHE B 1 21 ? -2.951 -20.359 -61.25 1 22.08 21 PHE B C 1
ATOM 1628 O O . PHE B 1 21 ? -4.152 -20.453 -61.5 1 22.08 21 PHE B O 1
ATOM 1635 N N . GLN B 1 22 ? -2.172 -20.469 -62.406 1 19.59 22 GLN B N 1
ATOM 1636 C CA . GLN B 1 22 ? -2.732 -21.438 -63.344 1 19.59 22 GLN B CA 1
ATOM 1637 C C . GLN B 1 22 ? -2.742 -22.844 -62.75 1 19.59 22 GLN B C 1
ATOM 1639 O O . GLN B 1 22 ? -1.742 -23.297 -62.188 1 19.59 22 GLN B O 1
ATOM 1644 N N . PRO B 1 23 ? -3.867 -23.594 -62.562 1 24.17 23 PRO B N 1
ATOM 1645 C CA . PRO B 1 23 ? -4.281 -24.875 -61.969 1 24.17 23 PRO B CA 1
ATOM 1646 C C . PRO B 1 23 ? -3.742 -26.078 -62.75 1 24.17 23 PRO B C 1
ATOM 1648 O O . PRO B 1 23 ? -4.086 -27.219 -62.438 1 24.17 23 PRO B O 1
ATOM 1651 N N . ALA B 1 24 ? -2.504 -25.859 -63.5 1 20.27 24 ALA B N 1
ATOM 1652 C CA . ALA B 1 24 ? -2.514 -26.891 -64.562 1 20.27 24 ALA B CA 1
ATOM 1653 C C . ALA B 1 24 ? -2.646 -28.281 -63.938 1 20.27 24 ALA B C 1
ATOM 1655 O O . ALA B 1 24 ? -2.309 -28.484 -62.75 1 20.27 24 ALA B O 1
ATOM 1656 N N . LEU B 1 25 ? -3.121 -29.234 -64.812 1 20.45 25 LEU B N 1
ATOM 1657 C CA . LEU B 1 25 ? -3.771 -30.516 -65 1 20.45 25 LEU B CA 1
ATOM 1658 C C . LEU B 1 25 ? -2.797 -31.656 -64.688 1 20.45 25 LEU B C 1
ATOM 1660 O O . LEU B 1 25 ? -1.779 -31.797 -65.375 1 20.45 25 LEU B O 1
ATOM 1664 N N . LEU B 1 26 ? -2.451 -32 -63.469 1 23.12 26 LEU B N 1
ATOM 1665 C CA . LEU B 1 26 ? -1.62 -33.125 -63 1 23.12 26 LEU B CA 1
ATOM 1666 C C . LEU B 1 26 ? -2.07 -34.438 -63.594 1 23.12 26 LEU B C 1
ATOM 1668 O O . LEU B 1 26 ? -3.082 -35 -63.156 1 23.12 26 LEU B O 1
ATOM 1672 N N . GLU B 1 27 ? -1.948 -34.438 -65 1 21.81 27 GLU B N 1
ATOM 1673 C CA . GLU B 1 27 ? -2.486 -35.625 -65.625 1 21.81 27 GLU B CA 1
ATOM 1674 C C . GLU B 1 27 ? -1.888 -36.906 -65.062 1 21.81 27 GLU B C 1
ATOM 1676 O O . GLU B 1 27 ? -0.875 -36.844 -64.375 1 21.81 27 GLU B O 1
ATOM 1681 N N . GLY B 1 28 ? -1.986 -38.125 -65.875 1 20.22 28 GLY B N 1
ATOM 1682 C CA . GLY B 1 28 ? -2.588 -39.438 -66 1 20.22 28 GLY B CA 1
ATOM 1683 C C . GLY B 1 28 ? -1.59 -40.562 -65.75 1 20.22 28 GLY B C 1
ATOM 1684 O O . GLY B 1 28 ? -1.968 -41.688 -65.375 1 20.22 28 GLY B O 1
ATOM 1685 N N . PHE B 1 29 ? -0.241 -40.531 -66.25 1 21.92 29 PHE B N 1
ATOM 1686 C CA . PHE B 1 29 ? 0.131 -41.688 -67.062 1 21.92 29 PHE B CA 1
ATOM 1687 C C . PHE B 1 29 ? 0.524 -42.875 -66.188 1 21.92 29 PHE B C 1
ATOM 1689 O O . PHE B 1 29 ? 1.137 -42.688 -65.125 1 21.92 29 PHE B O 1
ATOM 1696 N N . ALA B 1 30 ? -0.028 -44.188 -66.562 1 22.94 30 ALA B N 1
ATOM 1697 C CA . ALA B 1 30 ? -0.357 -45.469 -66 1 22.94 30 ALA B CA 1
ATOM 1698 C C . ALA B 1 30 ? 0.87 -46.406 -65.938 1 22.94 30 ALA B C 1
ATOM 1700 O O . ALA B 1 30 ? 0.886 -47.406 -65.25 1 22.94 30 ALA B O 1
ATOM 1701 N N . PRO B 1 31 ? 2.107 -46.031 -66.625 1 24.73 31 PRO B N 1
ATOM 1702 C CA . PRO B 1 31 ? 2.537 -47.25 -67.312 1 24.73 31 PRO B CA 1
ATOM 1703 C C . PRO B 1 31 ? 2.865 -48.375 -66.312 1 24.73 31 PRO B C 1
ATOM 1705 O O . PRO B 1 31 ? 3.09 -48.125 -65.125 1 24.73 31 PRO B O 1
ATOM 1708 N N . GLY B 1 32 ? 2.789 -49.781 -66.812 1 23.91 32 GLY B N 1
ATOM 1709 C CA . GLY B 1 32 ? 2.594 -51.188 -66.562 1 23.91 32 GLY B CA 1
ATOM 1710 C C . GLY B 1 32 ? 3.84 -51.875 -66 1 23.91 32 GLY B C 1
ATOM 1711 O O . GLY B 1 32 ? 3.838 -53.062 -65.75 1 23.91 32 GLY B O 1
ATOM 1712 N N . LEU B 1 33 ? 5.051 -51.219 -66 1 25.08 33 LEU B N 1
ATOM 1713 C CA . LEU B 1 33 ? 6.145 -52.125 -66.312 1 25.08 33 LEU B CA 1
ATOM 1714 C C . LEU B 1 33 ? 6.262 -53.219 -65.25 1 25.08 33 LEU B C 1
ATOM 1716 O O . LEU B 1 33 ? 6.012 -52.938 -64.062 1 25.08 33 LEU B O 1
ATOM 1720 N N . GLN B 1 34 ? 6.602 -54.438 -65.812 1 23.66 34 GLN B N 1
ATOM 1721 C CA . GLN B 1 34 ? 6.695 -55.875 -65.5 1 23.66 34 GLN B CA 1
ATOM 1722 C C . GLN B 1 34 ? 7.707 -56.125 -64.375 1 23.66 34 GLN B C 1
ATOM 1724 O O . GLN B 1 34 ? 8.805 -55.562 -64.375 1 23.66 34 GLN B O 1
ATOM 1729 N N . CYS B 1 35 ? 7.227 -56.562 -63.219 1 24.47 35 CYS B N 1
ATOM 1730 C CA . CYS B 1 35 ? 7.641 -56.875 -61.844 1 24.47 35 CYS B CA 1
ATOM 1731 C C . CYS B 1 35 ? 8.602 -58.062 -61.844 1 24.47 35 CYS B C 1
ATOM 1733 O O . CYS B 1 35 ? 8.172 -59.219 -61.906 1 24.47 35 CYS B O 1
ATOM 1735 N N . ALA B 1 36 ? 9.359 -58.219 -63.094 1 26.42 36 ALA B N 1
ATOM 1736 C CA . ALA B 1 36 ? 10.016 -59.531 -63.031 1 26.42 36 ALA B CA 1
ATOM 1737 C C . ALA B 1 36 ? 10.742 -59.688 -61.688 1 26.42 36 ALA B C 1
ATOM 1739 O O . ALA B 1 36 ? 11.5 -58.812 -61.281 1 26.42 36 ALA B O 1
ATOM 1740 N N . ALA B 1 37 ? 10.125 -60.531 -60.875 1 26.86 37 ALA B N 1
ATOM 1741 C CA . ALA B 1 37 ? 10.375 -60.844 -59.469 1 26.86 37 ALA B CA 1
ATOM 1742 C C . ALA B 1 37 ? 11.656 -61.656 -59.312 1 26.86 37 ALA B C 1
ATOM 1744 O O . ALA B 1 37 ? 11.688 -62.844 -59.656 1 26.86 37 ALA B O 1
ATOM 1745 N N . MET B 1 38 ? 12.734 -61.375 -60.312 1 28.61 38 MET B N 1
ATOM 1746 C CA . MET B 1 38 ? 13.828 -62.312 -60.125 1 28.61 38 MET B CA 1
ATOM 1747 C C . MET B 1 38 ? 14.148 -62.469 -58.625 1 28.61 38 MET B C 1
ATOM 1749 O O . MET B 1 38 ? 14.305 -61.469 -57.906 1 28.61 38 MET B O 1
ATOM 1753 N N . THR B 1 39 ? 13.695 -63.625 -58.125 1 30.92 39 THR B N 1
ATOM 1754 C CA . THR B 1 39 ? 13.758 -64.062 -56.75 1 30.92 39 THR B CA 1
ATOM 1755 C C . THR B 1 39 ? 15.203 -64.25 -56.281 1 30.92 39 THR B C 1
ATOM 1757 O O . THR B 1 39 ? 15.883 -65.188 -56.719 1 30.92 39 THR B O 1
ATOM 1760 N N . THR B 1 40 ? 16.156 -63.438 -56.906 1 32.88 40 THR B N 1
ATOM 1761 C CA . THR B 1 40 ? 17.5 -63.75 -56.406 1 32.88 40 THR B CA 1
ATOM 1762 C C . THR B 1 40 ? 17.516 -63.875 -54.906 1 32.88 40 THR B C 1
ATOM 1764 O O . THR B 1 40 ? 16.984 -63 -54.188 1 32.88 40 THR B O 1
ATOM 1767 N N . ARG B 1 41 ? 17.531 -65.188 -54.5 1 34.53 41 ARG B N 1
ATOM 1768 C CA . ARG B 1 41 ? 17.609 -65.625 -53.094 1 34.53 41 ARG B CA 1
ATOM 1769 C C . ARG B 1 41 ? 18.859 -65 -52.406 1 34.53 41 ARG B C 1
ATOM 1771 O O . ARG B 1 41 ? 19.984 -65.375 -52.781 1 34.53 41 ARG B O 1
ATOM 1778 N N . PHE B 1 42 ? 18.984 -63.625 -52.5 1 34.25 42 PHE B N 1
ATOM 1779 C CA . PHE B 1 42 ? 20.109 -63.094 -51.75 1 34.25 42 PHE B CA 1
ATOM 1780 C C . PHE B 1 42 ? 20.109 -63.594 -50.312 1 34.25 42 PHE B C 1
ATOM 1782 O O . PHE B 1 42 ? 19.047 -63.688 -49.688 1 34.25 42 PHE B O 1
ATOM 1789 N N . HIS B 1 43 ? 20.906 -64.75 -50.156 1 37.62 43 HIS B N 1
ATOM 1790 C CA . HIS B 1 43 ? 21.234 -65.125 -48.781 1 37.62 43 HIS B CA 1
ATOM 1791 C C . HIS B 1 43 ? 21.547 -63.938 -47.938 1 37.62 43 HIS B C 1
ATOM 1793 O O . HIS B 1 43 ? 22.578 -63.281 -48.125 1 37.62 43 HIS B O 1
ATOM 1799 N N . LEU B 1 44 ? 20.562 -63.156 -47.75 1 33.84 44 LEU B N 1
ATOM 1800 C CA . LEU B 1 44 ? 20.672 -61.969 -46.906 1 33.84 44 LEU B CA 1
ATOM 1801 C C . LEU B 1 44 ? 21.156 -62.375 -45.5 1 33.84 44 LEU B C 1
ATOM 1803 O O . LEU B 1 44 ? 20.469 -63.125 -44.812 1 33.84 44 LEU B O 1
ATOM 1807 N N . ARG B 1 45 ? 22.562 -62.781 -45.531 1 41.19 45 ARG B N 1
ATOM 1808 C CA . ARG B 1 45 ? 23.156 -62.781 -44.188 1 41.19 45 ARG B CA 1
ATOM 1809 C C . ARG B 1 45 ? 22.547 -61.656 -43.312 1 41.19 45 ARG B C 1
ATOM 1811 O O . ARG B 1 45 ? 22.531 -60.5 -43.719 1 41.19 45 ARG B O 1
ATOM 1818 N N . SER B 1 46 ? 21.531 -62.094 -42.562 1 35.72 46 SER B N 1
ATOM 1819 C CA . SER B 1 46 ? 20.891 -61.219 -41.594 1 35.72 46 SER B CA 1
ATOM 1820 C C . SER B 1 46 ? 21.922 -60.5 -40.719 1 35.72 46 SER B C 1
ATOM 1822 O O . SER B 1 46 ? 22.656 -61.156 -39.969 1 35.72 46 SER B O 1
ATOM 1824 N N . LEU B 1 47 ? 22.812 -59.625 -41.438 1 38.34 47 LEU B N 1
ATOM 1825 C CA . LEU B 1 47 ? 23.469 -58.75 -40.5 1 38.34 47 LEU B CA 1
ATOM 1826 C C . LEU B 1 47 ? 22.484 -58.188 -39.469 1 38.34 47 LEU B C 1
ATOM 1828 O O . LEU B 1 47 ? 21.531 -57.5 -39.812 1 38.34 47 LEU B O 1
ATOM 1832 N N . SER B 1 48 ? 22.156 -59.094 -38.469 1 36.03 48 SER B N 1
ATOM 1833 C CA . SER B 1 48 ? 21.469 -58.562 -37.312 1 36.03 48 SER B CA 1
ATOM 1834 C C . SER B 1 48 ? 22.125 -57.25 -36.844 1 36.03 48 SER B C 1
ATOM 1836 O O . SER B 1 48 ? 23.25 -57.281 -36.344 1 36.03 48 SER B O 1
ATOM 1838 N N . ILE B 1 49 ? 22.125 -56.25 -37.75 1 38.72 49 ILE B N 1
ATOM 1839 C CA . ILE B 1 49 ? 22.422 -54.938 -37.156 1 38.72 49 ILE B CA 1
ATOM 1840 C C . ILE B 1 49 ? 21.625 -54.781 -35.875 1 38.72 49 ILE B C 1
ATOM 1842 O O . ILE B 1 49 ? 20.391 -54.75 -35.906 1 38.72 49 ILE B O 1
ATOM 1846 N N . GLY B 1 50 ? 22.125 -55.469 -34.812 1 37.69 50 GLY B N 1
ATOM 1847 C CA . GLY B 1 50 ? 21.641 -55.031 -33.5 1 37.69 50 GLY B CA 1
ATOM 1848 C C . GLY B 1 50 ? 21.422 -53.531 -33.438 1 37.69 50 GLY B C 1
ATOM 1849 O O . GLY B 1 50 ? 22.375 -52.75 -33.438 1 37.69 50 GLY B O 1
ATOM 1850 N N . LEU B 1 51 ? 20.438 -53.125 -34.25 1 41.19 51 LEU B N 1
ATOM 1851 C CA . LEU B 1 51 ? 20.016 -51.75 -33.969 1 41.19 51 LEU B CA 1
ATOM 1852 C C . LEU B 1 51 ? 19.797 -51.562 -32.469 1 41.19 51 LEU B C 1
ATOM 1854 O O . LEU B 1 51 ? 18.859 -52.094 -31.891 1 41.19 51 LEU B O 1
ATOM 1858 N N . VAL B 1 52 ? 20.938 -51.625 -31.781 1 40.22 52 VAL B N 1
ATOM 1859 C CA . VAL B 1 52 ? 20.781 -51.031 -30.469 1 40.22 52 VAL B CA 1
ATOM 1860 C C . VAL B 1 52 ? 20 -49.719 -30.578 1 40.22 52 VAL B C 1
ATOM 1862 O O . VAL B 1 52 ? 20.484 -48.75 -31.141 1 40.22 52 VAL B O 1
ATOM 1865 N N . LEU B 1 53 ? 18.688 -49.906 -30.875 1 40.34 53 LEU B N 1
ATOM 1866 C CA . LEU B 1 53 ? 17.891 -48.719 -30.594 1 40.34 53 LEU B CA 1
ATOM 1867 C C . LEU B 1 53 ? 18.312 -48.094 -29.266 1 40.34 53 LEU B C 1
ATOM 1869 O O . LEU B 1 53 ? 18.078 -48.656 -28.203 1 40.34 53 LEU B O 1
ATOM 1873 N N . PHE B 1 54 ? 19.562 -47.438 -29.344 1 42.62 54 PHE B N 1
ATOM 1874 C CA . PHE B 1 54 ? 19.703 -46.469 -28.266 1 42.62 54 PHE B CA 1
ATOM 1875 C C . PHE B 1 54 ? 18.391 -45.719 -28.047 1 42.62 54 PHE B C 1
ATOM 1877 O O . PHE B 1 54 ? 17.969 -44.938 -28.891 1 42.62 54 PHE B O 1
ATOM 1884 N N . LEU B 1 55 ? 17.391 -46.469 -27.5 1 37.84 55 LEU B N 1
ATOM 1885 C CA . LEU B 1 55 ? 16.344 -45.625 -26.906 1 37.84 55 LEU B CA 1
ATOM 1886 C C . LEU B 1 55 ? 16.922 -44.438 -26.172 1 37.84 55 LEU B C 1
ATOM 1888 O O . LEU B 1 55 ? 17.5 -44.562 -25.094 1 37.84 55 LEU B O 1
ATOM 1892 N N . ALA B 1 56 ? 17.656 -43.531 -26.938 1 40.03 56 ALA B N 1
ATOM 1893 C CA . ALA B 1 56 ? 17.797 -42.25 -26.266 1 40.03 56 ALA B CA 1
ATOM 1894 C C . ALA B 1 56 ? 16.516 -41.875 -25.531 1 40.03 56 ALA B C 1
ATOM 1896 O O . ALA B 1 56 ? 15.461 -41.688 -26.141 1 40.03 56 ALA B O 1
ATOM 1897 N N . GLY B 1 57 ? 16.266 -42.5 -24.375 1 40.28 57 GLY B N 1
ATOM 1898 C CA . GLY B 1 57 ? 15.234 -41.875 -23.547 1 40.28 57 GLY B CA 1
ATOM 1899 C C . GLY B 1 57 ? 15.18 -40.375 -23.703 1 40.28 57 GLY B C 1
ATOM 1900 O O . GLY B 1 57 ? 16.203 -39.719 -23.922 1 40.28 57 GLY B O 1
ATOM 1901 N N . PRO B 1 58 ? 14.078 -39.938 -24.328 1 40.09 58 PRO B N 1
ATOM 1902 C CA . PRO B 1 58 ? 14.055 -38.469 -24.266 1 40.09 58 PRO B CA 1
ATOM 1903 C C . PRO B 1 58 ? 14.57 -37.938 -22.938 1 40.09 58 PRO B C 1
ATOM 1905 O O . PRO B 1 58 ? 14.164 -38.406 -21.875 1 40.09 58 PRO B O 1
ATOM 1908 N N . ALA B 1 59 ? 15.922 -37.75 -22.781 1 41.03 59 ALA B N 1
ATOM 1909 C CA . ALA B 1 59 ? 16.188 -36.812 -21.688 1 41.03 59 ALA B CA 1
ATOM 1910 C C . ALA B 1 59 ? 15.102 -35.75 -21.609 1 41.03 59 ALA B C 1
ATOM 1912 O O . ALA B 1 59 ? 15.008 -34.875 -22.484 1 41.03 59 ALA B O 1
ATOM 1913 N N . GLY B 1 60 ? 13.883 -36.156 -21.328 1 39.34 60 GLY B N 1
ATOM 1914 C CA . GLY B 1 60 ? 13.008 -35.062 -20.969 1 39.34 60 GLY B CA 1
ATOM 1915 C C . GLY B 1 60 ? 13.719 -33.938 -20.219 1 39.34 60 GLY B C 1
ATOM 1916 O O . GLY B 1 60 ? 14.289 -34.188 -19.141 1 39.34 60 GLY B O 1
ATOM 1917 N N . SER B 1 61 ? 14.453 -33.156 -20.953 1 38.72 61 SER B N 1
ATOM 1918 C CA . SER B 1 61 ? 14.82 -31.922 -20.281 1 38.72 61 SER B CA 1
ATOM 1919 C C . SER B 1 61 ? 13.727 -31.469 -19.328 1 38.72 61 SER B C 1
ATOM 1921 O O . SER B 1 61 ? 12.617 -31.125 -19.75 1 38.72 61 SER B O 1
ATOM 1923 N N . VAL B 1 62 ? 13.531 -32.219 -18.188 1 40.03 62 VAL B N 1
ATOM 1924 C CA . VAL B 1 62 ? 12.758 -31.438 -17.219 1 40.03 62 VAL B CA 1
ATOM 1925 C C . VAL B 1 62 ? 13.016 -29.938 -17.422 1 40.03 62 VAL B C 1
ATOM 1927 O O . VAL B 1 62 ? 14.156 -29.484 -17.297 1 40.03 62 VAL B O 1
ATOM 1930 N N . SER B 1 63 ? 12.594 -29.406 -18.484 1 41.59 63 SER B N 1
ATOM 1931 C CA . SER B 1 63 ? 12.57 -27.938 -18.469 1 41.59 63 SER B CA 1
ATOM 1932 C C . SER B 1 63 ? 12.484 -27.391 -17.047 1 41.59 63 SER B C 1
ATOM 1934 O O . SER B 1 63 ? 11.477 -27.578 -16.375 1 41.59 63 SER B O 1
ATOM 1936 N N . ALA B 1 64 ? 13.461 -27.453 -16.219 1 45 64 ALA B N 1
ATOM 1937 C CA . ALA B 1 64 ? 13.547 -26.844 -14.906 1 45 64 ALA B CA 1
ATOM 1938 C C . ALA B 1 64 ? 12.711 -25.562 -14.844 1 45 64 ALA B C 1
ATOM 1940 O O . ALA B 1 64 ? 12.797 -24.719 -15.742 1 45 64 ALA B O 1
ATOM 1941 N N . ALA B 1 65 ? 11.414 -25.625 -14.484 1 52.03 65 ALA B N 1
ATOM 1942 C CA . ALA B 1 65 ? 10.656 -24.391 -14.266 1 52.03 65 ALA B CA 1
ATOM 1943 C C . ALA B 1 65 ? 11.57 -23.234 -13.875 1 52.03 65 ALA B C 1
ATOM 1945 O O . ALA B 1 65 ? 12.555 -23.438 -13.156 1 52.03 65 ALA B O 1
ATOM 1946 N N . PRO B 1 66 ? 11.672 -22.234 -14.781 1 61.22 66 PRO B N 1
ATOM 1947 C CA . PRO B 1 66 ? 12.602 -21.156 -14.445 1 61.22 66 PRO B CA 1
ATOM 1948 C C . PRO B 1 66 ? 12.602 -20.812 -12.961 1 61.22 66 PRO B C 1
ATOM 1950 O O . PRO B 1 66 ? 11.547 -20.781 -12.328 1 61.22 66 PRO B O 1
ATOM 1953 N N . LYS B 1 67 ? 13.734 -20.828 -12.328 1 83.56 67 LYS B N 1
ATOM 1954 C CA . LYS B 1 67 ? 14.008 -20.531 -10.922 1 83.56 67 LYS B CA 1
ATOM 1955 C C . LYS B 1 67 ? 13.414 -19.188 -10.516 1 83.56 67 LYS B C 1
ATOM 1957 O O . LYS B 1 67 ? 13.602 -18.188 -11.211 1 83.56 67 LYS B O 1
ATOM 1962 N N . VAL B 1 68 ? 12.5 -19.172 -9.648 1 94.44 68 VAL B N 1
ATOM 1963 C CA . VAL B 1 68 ? 11.898 -17.953 -9.094 1 94.44 68 VAL B CA 1
ATOM 1964 C C . VAL B 1 68 ? 12.977 -17.109 -8.422 1 94.44 68 VAL B C 1
ATOM 1966 O O . VAL B 1 68 ? 13.75 -17.609 -7.598 1 94.44 68 VAL B O 1
ATOM 1969 N N . THR B 1 69 ? 13.148 -15.852 -8.859 1 96.5 69 THR B N 1
ATOM 1970 C CA . THR B 1 69 ? 14.125 -14.922 -8.297 1 96.5 69 THR B CA 1
ATOM 1971 C C . THR B 1 69 ? 13.492 -13.555 -8.055 1 96.5 69 THR B C 1
ATOM 1973 O O . THR B 1 69 ? 12.438 -13.25 -8.617 1 96.5 69 THR B O 1
ATOM 1976 N N . ILE B 1 70 ? 14.109 -12.805 -7.125 1 98.31 70 ILE B N 1
ATOM 1977 C CA . ILE B 1 70 ? 13.773 -11.383 -7.02 1 98.31 70 ILE B CA 1
ATOM 1978 C C . ILE B 1 70 ? 14.625 -10.578 -8 1 98.31 70 ILE B C 1
ATOM 1980 O O . ILE B 1 70 ? 15.836 -10.461 -7.828 1 98.31 70 ILE B O 1
ATOM 1984 N N . SER B 1 71 ? 14 -10.086 -8.977 1 98 71 SER B N 1
ATOM 1985 C CA . SER B 1 71 ? 14.75 -9.453 -10.055 1 98 71 SER B CA 1
ATOM 1986 C C . SER B 1 71 ? 15.055 -7.992 -9.742 1 98 71 SER B C 1
ATOM 1988 O O . SER B 1 71 ? 16.062 -7.449 -10.188 1 98 71 SER B O 1
ATOM 1990 N N . ASP B 1 72 ? 14.172 -7.305 -9.016 1 98.44 72 ASP B N 1
ATOM 1991 C CA . ASP B 1 72 ? 14.367 -5.879 -8.773 1 98.44 72 ASP B CA 1
ATOM 1992 C C . ASP B 1 72 ? 13.594 -5.418 -7.539 1 98.44 72 ASP B C 1
ATOM 1994 O O . ASP B 1 72 ? 12.633 -6.062 -7.129 1 98.44 72 ASP B O 1
ATOM 1998 N N . ILE B 1 73 ? 14.062 -4.402 -6.898 1 98.75 73 ILE B N 1
ATOM 1999 C CA . ILE B 1 73 ? 13.359 -3.615 -5.891 1 98.75 73 ILE B CA 1
ATOM 2000 C C . ILE B 1 73 ? 13.336 -2.146 -6.305 1 98.75 73 ILE B C 1
ATOM 2002 O O . ILE B 1 73 ? 14.383 -1.552 -6.566 1 98.75 73 ILE B O 1
ATOM 2006 N N . GLN B 1 74 ? 12.164 -1.597 -6.352 1 98.06 74 GLN B N 1
ATOM 2007 C CA . GLN B 1 74 ? 12.016 -0.193 -6.719 1 98.06 74 GLN B CA 1
ATOM 2008 C C . GLN B 1 74 ? 11.422 0.617 -5.57 1 98.06 74 GLN B C 1
ATOM 2010 O O . GLN B 1 74 ? 10.367 0.265 -5.035 1 98.06 74 GLN B O 1
ATOM 2015 N N . ALA B 1 75 ? 12.109 1.654 -5.266 1 97.06 75 ALA B N 1
ATOM 2016 C CA . ALA B 1 75 ? 11.609 2.578 -4.254 1 97.06 75 ALA B CA 1
ATOM 2017 C C . ALA B 1 75 ? 11 3.822 -4.898 1 97.06 75 ALA B C 1
ATOM 2019 O O . ALA B 1 75 ? 11.672 4.52 -5.668 1 97.06 75 ALA B O 1
ATOM 2020 N N . GLN B 1 76 ? 9.805 4.07 -4.594 1 95.44 76 GLN B N 1
ATOM 2021 C CA . GLN B 1 76 ? 9.023 5.238 -4.992 1 95.44 76 GLN B CA 1
ATOM 2022 C C . GLN B 1 76 ? 8.258 5.809 -3.805 1 95.44 76 GLN B C 1
ATOM 2024 O O . GLN B 1 76 ? 8.469 5.406 -2.662 1 95.44 76 GLN B O 1
ATOM 2029 N N . VAL B 1 77 ? 7.449 6.809 -4.074 1 95.5 77 VAL B N 1
ATOM 2030 C CA . VAL B 1 77 ? 6.605 7.332 -3.006 1 95.5 77 VAL B CA 1
ATOM 2031 C C . VAL B 1 77 ? 5.168 7.465 -3.498 1 95.5 77 VAL B C 1
ATOM 2033 O O . VAL B 1 77 ? 4.926 7.629 -4.695 1 95.5 77 VAL B O 1
ATOM 2036 N N . TYR B 1 78 ? 4.266 7.242 -2.611 1 96.56 78 TYR B N 1
ATOM 2037 C CA . TYR B 1 78 ? 2.898 7.695 -2.836 1 96.56 78 TYR B CA 1
ATOM 2038 C C . TYR B 1 78 ? 2.717 9.133 -2.365 1 96.56 78 TYR B C 1
ATOM 2040 O O . TYR B 1 78 ? 2.865 9.43 -1.177 1 96.56 78 TYR B O 1
ATOM 2048 N N . ASP B 1 79 ? 2.408 10.008 -3.268 1 96.19 79 ASP B N 1
ATOM 2049 C CA . ASP B 1 79 ? 2.162 11.414 -2.984 1 96.19 79 ASP B CA 1
ATOM 2050 C C . ASP B 1 79 ? 0.707 11.648 -2.586 1 96.19 79 ASP B C 1
ATOM 2052 O O . ASP B 1 79 ? -0.196 11.539 -3.418 1 96.19 79 ASP B O 1
ATOM 2056 N N . ARG B 1 80 ? 0.458 12.062 -1.402 1 96.38 80 ARG B N 1
ATOM 2057 C CA . ARG B 1 80 ? -0.894 12.156 -0.859 1 96.38 80 ARG B CA 1
ATOM 2058 C C . ARG B 1 80 ? -1.636 13.352 -1.448 1 96.38 80 ARG B C 1
ATOM 2060 O O . ARG B 1 80 ? -2.863 13.422 -1.374 1 96.38 80 ARG B O 1
ATOM 2067 N N . GLN B 1 81 ? -0.93 14.258 -1.908 1 94.25 81 GLN B N 1
ATOM 2068 C CA . GLN B 1 81 ? -1.551 15.414 -2.557 1 94.25 81 GLN B CA 1
ATOM 2069 C C . GLN B 1 81 ? -1.962 15.078 -3.988 1 94.25 81 GLN B C 1
ATOM 2071 O O . GLN B 1 81 ? -3.064 15.422 -4.418 1 94.25 81 GLN B O 1
ATOM 2076 N N . GLN B 1 82 ? -1.091 14.391 -4.652 1 93.69 82 GLN B N 1
ATOM 2077 C CA . GLN B 1 82 ? -1.366 14.023 -6.039 1 93.69 82 GLN B CA 1
ATOM 2078 C C . GLN B 1 82 ? -2.273 12.797 -6.113 1 93.69 82 GLN B C 1
ATOM 2080 O O . GLN B 1 82 ? -2.922 12.562 -7.133 1 93.69 82 GLN B O 1
ATOM 2085 N N . GLY B 1 83 ? -2.242 12.031 -5.059 1 95 83 GLY B N 1
ATOM 2086 C CA . GLY B 1 83 ? -2.988 10.781 -5.074 1 95 83 GLY B CA 1
ATOM 2087 C C . GLY B 1 83 ? -2.42 9.758 -6.039 1 95 83 GLY B C 1
ATOM 2088 O O . GLY B 1 83 ? -3.17 9.07 -6.73 1 95 83 GLY B O 1
ATOM 2089 N N . ALA B 1 84 ? -1.116 9.734 -6.078 1 95.56 84 ALA B N 1
ATOM 2090 C CA . ALA B 1 84 ? -0.492 8.852 -7.066 1 95.56 84 ALA B CA 1
ATOM 2091 C C . ALA B 1 84 ? 0.882 8.391 -6.598 1 95.56 84 ALA B C 1
ATOM 2093 O O . ALA B 1 84 ? 1.522 9.047 -5.773 1 95.56 84 ALA B O 1
ATOM 2094 N N . VAL B 1 85 ? 1.267 7.285 -7.09 1 96.5 85 VAL B N 1
ATOM 2095 C CA . VAL B 1 85 ? 2.645 6.836 -6.934 1 96.5 85 VAL B CA 1
ATOM 2096 C C . VAL B 1 85 ? 3.551 7.602 -7.895 1 96.5 85 VAL B C 1
ATOM 2098 O O . VAL B 1 85 ? 3.307 7.625 -9.102 1 96.5 85 VAL B O 1
ATOM 2101 N N . VAL B 1 86 ? 4.613 8.227 -7.332 1 94.06 86 VAL B N 1
ATOM 2102 C CA . VAL B 1 86 ? 5.535 9.016 -8.141 1 94.06 86 VAL B CA 1
ATOM 2103 C C . VAL B 1 86 ? 6.973 8.719 -7.719 1 94.06 86 VAL B C 1
ATOM 2105 O O . VAL B 1 86 ? 7.207 8.133 -6.656 1 94.06 86 VAL B O 1
ATOM 2108 N N . ALA B 1 87 ? 7.832 9.125 -8.656 1 92.12 87 ALA B N 1
ATOM 2109 C CA . ALA B 1 87 ? 9.242 9.078 -8.273 1 92.12 87 ALA B CA 1
ATOM 2110 C C . ALA B 1 87 ? 9.516 10 -7.094 1 92.12 87 ALA B C 1
ATOM 2112 O O . ALA B 1 87 ? 8.836 11.016 -6.918 1 92.12 87 ALA B O 1
ATOM 2113 N N . MET B 1 88 ? 10.477 9.641 -6.332 1 88.69 88 MET B N 1
ATOM 2114 C CA . MET B 1 88 ? 10.789 10.398 -5.121 1 88.69 88 MET B CA 1
ATOM 2115 C C . MET B 1 88 ? 11.055 11.867 -5.445 1 88.69 88 MET B C 1
ATOM 2117 O O . MET B 1 88 ? 10.602 12.758 -4.727 1 88.69 88 MET B O 1
ATOM 2121 N N . ASP B 1 89 ? 11.758 12.062 -6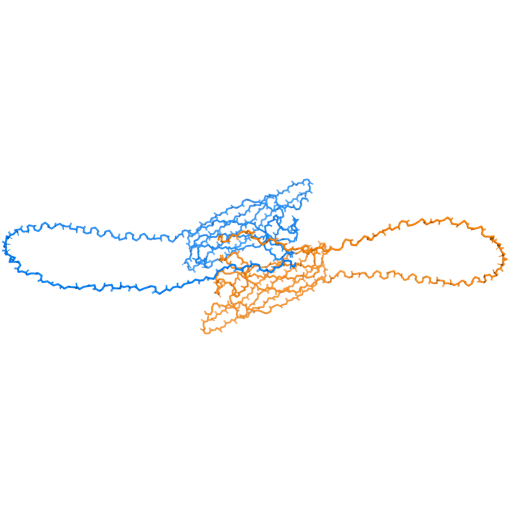.508 1 85.94 89 ASP B N 1
ATOM 2122 C CA . ASP B 1 89 ? 12.156 13.422 -6.863 1 85.94 89 ASP B CA 1
ATOM 2123 C C . ASP B 1 89 ? 11 14.188 -7.496 1 85.94 89 ASP B C 1
ATOM 2125 O O . ASP B 1 89 ? 11.078 15.406 -7.68 1 85.94 89 ASP B O 1
ATOM 2129 N N . ALA B 1 90 ? 9.883 13.562 -7.742 1 88 90 ALA B N 1
ATOM 2130 C CA . ALA B 1 90 ? 8.711 14.188 -8.359 1 88 90 ALA B CA 1
ATOM 2131 C C . ALA B 1 90 ? 7.625 14.461 -7.324 1 88 90 ALA B C 1
ATOM 2133 O O . ALA B 1 90 ? 6.566 15 -7.652 1 88 90 ALA B O 1
ATOM 2134 N N . ALA B 1 91 ? 7.91 14.102 -6.094 1 89.25 91 ALA B N 1
ATOM 2135 C CA . ALA B 1 91 ? 6.902 14.258 -5.047 1 89.25 91 ALA B CA 1
ATOM 2136 C C . ALA B 1 91 ? 6.656 15.727 -4.73 1 89.25 91 ALA B C 1
ATOM 2138 O O . ALA 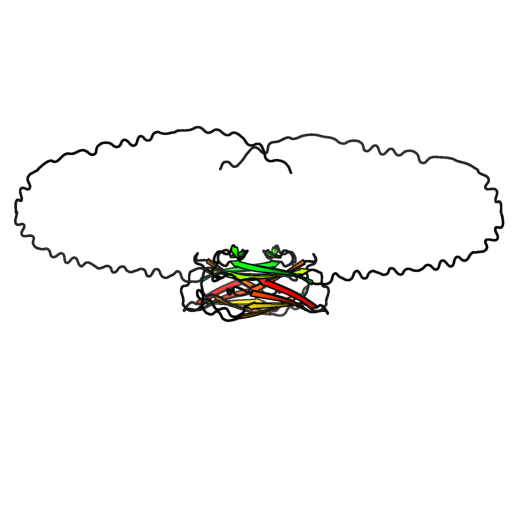B 1 91 ? 7.582 16.547 -4.773 1 89.25 91 ALA B O 1
ATOM 2139 N N . SER B 1 92 ? 5.438 16.062 -4.406 1 84 92 SER B N 1
ATOM 2140 C CA . SER B 1 92 ? 5.023 17.422 -4.102 1 84 92 SER B CA 1
ATOM 2141 C C . SER B 1 92 ? 5.695 17.938 -2.83 1 84 92 SER B C 1
ATOM 2143 O O . SER B 1 92 ? 5.914 19.141 -2.678 1 84 92 SER B O 1
ATOM 2145 N N . ASP B 1 93 ? 5.82 16.984 -1.806 1 77.12 93 ASP B N 1
ATOM 2146 C CA . ASP B 1 93 ? 6.438 17.375 -0.541 1 77.12 93 ASP B CA 1
ATOM 2147 C C . ASP B 1 93 ? 7.793 16.688 -0.363 1 77.12 93 ASP B C 1
ATOM 2149 O O . ASP B 1 93 ? 7.859 15.523 0.03 1 77.12 93 ASP B O 1
ATOM 2153 N N . PRO B 1 94 ? 8.688 17.5 -0.611 1 62.62 94 PRO B N 1
ATOM 2154 C CA . PRO B 1 94 ? 10.031 16.922 -0.519 1 62.62 94 PRO B CA 1
ATOM 2155 C C . PRO B 1 94 ? 10.461 16.641 0.921 1 62.62 94 PRO B C 1
ATOM 2157 O O . PRO B 1 94 ? 11.516 16.047 1.154 1 62.62 94 PRO B O 1
ATOM 2160 N N . TYR B 1 95 ? 9.523 17.078 1.875 1 67.12 95 TYR B N 1
ATOM 2161 C CA . TYR B 1 95 ? 9.898 16.922 3.277 1 67.12 95 TYR B CA 1
ATOM 2162 C C . TYR B 1 95 ? 9.391 15.594 3.824 1 67.12 95 TYR B C 1
ATOM 2164 O O . TYR B 1 95 ? 9.711 15.219 4.957 1 67.12 95 TYR B O 1
ATOM 2172 N N . GLY B 1 96 ? 8.664 14.977 3.119 1 73.44 96 GLY B N 1
ATOM 2173 C CA . GLY B 1 96 ? 8.25 13.625 3.461 1 73.44 96 GLY B CA 1
ATOM 2174 C C . GLY B 1 96 ? 7.027 13.578 4.352 1 73.44 96 GLY B C 1
ATOM 2175 O O . GLY B 1 96 ? 6.633 12.508 4.824 1 73.44 96 GLY B O 1
ATOM 2176 N N . MET B 1 97 ? 6.383 14.688 4.559 1 78.81 97 MET B N 1
ATOM 2177 C CA . MET B 1 97 ? 5.25 14.664 5.48 1 78.81 97 MET B CA 1
ATOM 2178 C C . MET B 1 97 ? 3.965 14.281 4.754 1 78.81 97 MET B C 1
ATOM 2180 O O . MET B 1 97 ? 3 13.844 5.387 1 78.81 97 MET B O 1
ATOM 2184 N N . ASN B 1 98 ? 3.967 14.422 3.512 1 89.75 98 ASN B N 1
ATOM 2185 C CA . ASN B 1 98 ? 2.748 14.148 2.762 1 89.75 98 ASN B CA 1
ATOM 2186 C C . ASN B 1 98 ? 2.959 13.023 1.751 1 89.75 98 ASN B C 1
ATOM 2188 O O . ASN B 1 98 ? 2.324 13 0.695 1 89.75 98 ASN B O 1
ATOM 2192 N N . VAL B 1 99 ? 3.934 12.234 2.139 1 93.38 99 VAL B N 1
ATOM 2193 C CA . VAL B 1 99 ? 4.172 11.086 1.27 1 93.38 99 VAL B CA 1
ATOM 2194 C C . VAL B 1 99 ? 4.293 9.82 2.111 1 93.38 99 VAL B C 1
ATOM 2196 O O . VAL B 1 99 ? 4.551 9.891 3.316 1 93.38 99 VAL B O 1
ATOM 2199 N N . ASP B 1 100 ? 4.074 8.719 1.47 1 95.44 100 ASP B N 1
ATOM 2200 C CA . ASP B 1 100 ? 4.398 7.391 1.975 1 95.44 100 ASP B CA 1
ATOM 2201 C C . ASP B 1 100 ? 5.453 6.711 1.099 1 95.44 100 ASP B C 1
ATOM 2203 O O . ASP B 1 100 ? 5.469 6.902 -0.119 1 95.44 100 ASP B O 1
ATOM 2207 N N . ALA B 1 101 ? 6.32 5.961 1.763 1 96.31 101 ALA B N 1
ATOM 2208 C CA . ALA B 1 101 ? 7.199 5.125 0.95 1 96.31 101 ALA B CA 1
ATOM 2209 C C . ALA B 1 101 ? 6.41 4.027 0.239 1 96.31 101 ALA B C 1
ATOM 2211 O O . ALA B 1 101 ? 5.586 3.348 0.856 1 96.31 101 ALA B O 1
ATOM 2212 N N . PHE B 1 102 ? 6.613 3.947 -1.018 1 97.69 102 PHE B N 1
ATOM 2213 C CA . PHE B 1 102 ? 6.004 2.936 -1.872 1 97.69 102 PHE B CA 1
ATOM 2214 C C . PHE B 1 102 ? 7.07 2.068 -2.531 1 97.69 102 PHE B C 1
ATOM 2216 O O . PHE B 1 102 ? 7.762 2.516 -3.449 1 97.69 102 PHE B O 1
ATOM 2223 N N . ILE B 1 103 ? 7.16 0.813 -2.1 1 98.56 103 ILE B N 1
ATOM 2224 C CA . ILE B 1 103 ? 8.227 -0.078 -2.549 1 98.56 103 ILE B CA 1
ATOM 2225 C C . ILE B 1 103 ? 7.621 -1.245 -3.33 1 98.56 103 ILE B C 1
ATOM 2227 O O . ILE B 1 103 ? 6.703 -1.912 -2.852 1 98.56 103 ILE B O 1
ATOM 2231 N N . VAL B 1 104 ? 8.203 -1.452 -4.512 1 98.81 104 VAL B N 1
ATOM 2232 C CA . VAL B 1 104 ? 7.734 -2.561 -5.336 1 98.81 104 VAL B CA 1
ATOM 2233 C C . VAL B 1 104 ? 8.844 -3.6 -5.484 1 98.81 104 VAL B C 1
ATOM 2235 O O . VAL B 1 104 ? 9.953 -3.275 -5.918 1 98.81 104 VAL B O 1
ATOM 2238 N N . VAL B 1 105 ? 8.492 -4.801 -5.145 1 98.81 105 VAL B N 1
ATOM 2239 C CA . VAL B 1 105 ? 9.406 -5.922 -5.352 1 98.81 105 VAL B CA 1
ATOM 2240 C C . VAL B 1 105 ? 8.984 -6.703 -6.594 1 98.81 105 VAL B C 1
ATOM 2242 O O . VAL B 1 105 ? 7.844 -7.152 -6.699 1 98.81 105 VAL B O 1
ATOM 2245 N N . LYS B 1 106 ? 9.93 -6.867 -7.434 1 98.5 106 LYS B N 1
ATOM 2246 C CA . LYS B 1 106 ? 9.664 -7.598 -8.672 1 98.5 106 LYS B CA 1
ATOM 2247 C C . LYS B 1 106 ? 10.219 -9.016 -8.602 1 98.5 106 LYS B C 1
ATOM 2249 O O . LYS B 1 106 ? 11.422 -9.211 -8.391 1 98.5 106 LYS B O 1
ATOM 2254 N N . ILE B 1 107 ? 9.367 -9.898 -8.859 1 98 107 ILE B N 1
ATOM 2255 C CA . ILE B 1 107 ? 9.711 -11.32 -8.828 1 98 107 ILE B CA 1
ATOM 2256 C C . ILE B 1 107 ? 9.617 -11.898 -10.234 1 98 107 ILE B C 1
ATOM 2258 O O . ILE B 1 107 ? 8.609 -11.727 -10.922 1 98 107 ILE B O 1
ATOM 2262 N N . GLN B 1 108 ? 10.656 -12.602 -10.648 1 97 108 GLN B N 1
ATOM 2263 C CA . GLN B 1 108 ? 10.695 -13.258 -11.953 1 97 108 GLN B CA 1
ATOM 2264 C C . GLN B 1 108 ? 10.516 -14.766 -11.812 1 97 108 GLN B C 1
ATOM 2266 O O . GLN B 1 108 ? 11.141 -15.391 -10.953 1 97 108 GLN B O 1
ATOM 2271 N N . GLY B 1 109 ? 9.609 -15.266 -12.672 1 95.06 109 GLY B N 1
ATOM 2272 C CA . GLY B 1 109 ? 9.383 -16.703 -12.672 1 95.06 109 GLY B CA 1
ATOM 2273 C C . GLY B 1 109 ? 7.941 -17.078 -12.398 1 95.06 109 GLY B C 1
ATOM 2274 O O . GLY B 1 109 ? 7.09 -16.203 -12.219 1 95.06 109 GLY B O 1
ATOM 2275 N N . THR B 1 110 ? 7.637 -18.312 -12.5 1 90.69 110 THR B N 1
ATOM 2276 C CA . THR B 1 110 ? 6.324 -18.859 -12.18 1 90.69 110 THR B CA 1
ATOM 2277 C C . THR B 1 110 ? 6.418 -19.844 -11.008 1 90.69 110 THR B C 1
ATOM 2279 O O . THR B 1 110 ? 7.504 -20.328 -10.68 1 90.69 110 THR B O 1
ATOM 2282 N N . TYR B 1 111 ? 5.25 -19.984 -10.375 1 90.19 111 TYR B N 1
ATOM 2283 C CA . TYR B 1 111 ? 5.207 -20.844 -9.195 1 90.19 111 TYR B CA 1
ATOM 2284 C C . TYR B 1 111 ? 3.91 -21.641 -9.156 1 90.19 111 TYR B C 1
ATOM 2286 O O . TYR B 1 111 ? 2.818 -21.078 -9.25 1 90.19 111 TYR B O 1
ATOM 2294 N N . GLU B 1 112 ? 4.004 -22.969 -9.078 1 79.94 112 GLU B N 1
ATOM 2295 C CA . GLU B 1 112 ? 2.867 -23.875 -9.039 1 79.94 112 GLU B CA 1
ATOM 2296 C C . GLU B 1 112 ? 2.852 -24.688 -7.742 1 79.94 112 GLU B C 1
ATOM 2298 O O . GLU B 1 112 ? 2.238 -25.75 -7.68 1 79.94 112 GLU B O 1
ATOM 2303 N N . GLY B 1 113 ? 3.156 -24.125 -6.715 1 80.5 113 GLY B N 1
ATOM 2304 C CA . GLY B 1 113 ? 3.217 -24.875 -5.469 1 80.5 113 GLY B CA 1
ATOM 2305 C C . GLY B 1 113 ? 1.916 -24.844 -4.688 1 80.5 113 GLY B C 1
ATOM 2306 O O . GLY B 1 113 ? 1.044 -24.016 -4.961 1 80.5 113 GLY B O 1
ATOM 2307 N N . ASP B 1 114 ? 1.777 -25.812 -3.715 1 86.75 114 ASP B N 1
ATOM 2308 C CA . ASP B 1 114 ? 0.562 -25.953 -2.92 1 86.75 114 ASP B CA 1
ATOM 2309 C C . ASP B 1 114 ? 0.521 -24.922 -1.786 1 86.75 114 ASP B C 1
ATOM 2311 O O . ASP B 1 114 ? -0.555 -24.578 -1.298 1 86.75 114 ASP B O 1
ATOM 2315 N N . ALA B 1 115 ? 1.651 -24.547 -1.341 1 91.75 115 ALA B N 1
ATOM 2316 C CA . ALA B 1 115 ? 1.722 -23.578 -0.259 1 91.75 115 ALA B CA 1
ATOM 2317 C C . ALA B 1 115 ? 2.17 -22.219 -0.779 1 91.75 115 ALA B C 1
ATOM 2319 O O . ALA B 1 115 ? 2.986 -22.125 -1.7 1 91.75 115 ALA B O 1
ATOM 2320 N N . PRO B 1 116 ? 1.631 -21.234 -0.155 1 93.38 116 PRO B N 1
ATOM 2321 C CA . PRO B 1 116 ? 2.031 -19.906 -0.617 1 93.38 116 PRO B CA 1
ATOM 2322 C C . PRO B 1 116 ? 3.504 -19.609 -0.344 1 93.38 116 PRO B C 1
ATOM 2324 O O . PRO B 1 116 ? 4.078 -20.141 0.61 1 93.38 116 PRO B O 1
ATOM 2327 N N . LEU B 1 117 ? 4.051 -18.734 -1.212 1 95.56 117 LEU B N 1
ATOM 2328 C CA . LEU B 1 117 ? 5.355 -18.141 -0.944 1 95.56 117 LEU B CA 1
ATOM 2329 C C . LEU B 1 117 ? 5.238 -17.016 0.069 1 95.56 117 LEU B C 1
ATOM 2331 O O . LEU B 1 117 ? 4.18 -16.391 0.193 1 95.56 117 LEU B O 1
ATOM 2335 N N . LYS B 1 118 ? 6.355 -16.812 0.82 1 97.12 118 LYS B N 1
ATOM 2336 C CA . LYS B 1 118 ? 6.418 -15.711 1.775 1 97.12 118 LYS B CA 1
ATOM 2337 C C . LYS B 1 118 ? 7.426 -14.656 1.337 1 97.12 118 LYS B C 1
ATOM 2339 O O . LYS B 1 118 ? 8.609 -14.953 1.175 1 97.12 118 LYS B O 1
ATOM 2344 N N . LEU B 1 119 ? 6.949 -13.523 1.111 1 98.38 119 LEU B N 1
ATOM 2345 C CA . LEU B 1 119 ? 7.801 -12.391 0.769 1 98.38 119 LEU B CA 1
ATOM 2346 C C . LEU B 1 119 ? 7.949 -11.438 1.954 1 98.38 119 LEU B C 1
ATOM 2348 O O . LEU B 1 119 ? 6.977 -10.812 2.373 1 98.38 119 LEU B O 1
ATOM 2352 N N . LYS B 1 120 ? 9.148 -11.312 2.428 1 98.69 120 LYS B N 1
ATOM 2353 C CA . LYS B 1 120 ? 9.453 -10.445 3.559 1 98.69 120 LYS B CA 1
ATOM 2354 C C . LYS B 1 120 ? 10.242 -9.219 3.111 1 98.69 120 LYS B C 1
ATOM 2356 O O . LYS B 1 120 ? 11.219 -9.336 2.373 1 98.69 120 LYS B O 1
ATOM 2361 N N . LEU B 1 121 ? 9.828 -8.086 3.52 1 98.88 121 LEU B N 1
ATOM 2362 C CA . LEU B 1 121 ? 10.516 -6.828 3.271 1 98.88 121 LEU B CA 1
ATOM 2363 C C . LEU B 1 121 ? 11.047 -6.23 4.574 1 98.88 121 LEU B C 1
ATOM 2365 O O . LEU B 1 121 ? 10.281 -6.02 5.52 1 98.88 121 LEU B O 1
ATOM 2369 N N . LEU B 1 122 ? 12.281 -5.98 4.605 1 98.81 122 LEU B N 1
ATOM 2370 C CA . LEU B 1 122 ? 12.93 -5.27 5.703 1 98.81 122 LEU B CA 1
ATOM 2371 C C . LEU B 1 122 ? 13.5 -3.936 5.23 1 98.81 122 LEU B C 1
ATOM 2373 O O . LEU B 1 122 ? 14.32 -3.898 4.312 1 98.81 122 LEU B O 1
ATOM 2377 N N . VAL B 1 123 ? 13.039 -2.895 5.801 1 98.62 123 VAL B N 1
ATOM 2378 C CA . VAL B 1 123 ? 13.555 -1.558 5.508 1 98.62 123 VAL B CA 1
ATOM 2379 C C . VAL B 1 123 ? 14.148 -0.945 6.773 1 98.62 123 VAL B C 1
ATOM 2381 O O . VAL B 1 123 ? 13.516 -0.942 7.828 1 98.62 123 VAL B O 1
ATOM 2384 N N . SER B 1 124 ? 15.367 -0.412 6.605 1 98.38 124 SER B N 1
ATOM 2385 C CA . SER B 1 124 ? 16 0.109 7.812 1 98.38 124 SER B CA 1
ATOM 2386 C C . SER B 1 124 ? 16.922 1.277 7.488 1 98.38 124 SER B C 1
ATOM 2388 O O . SER B 1 124 ? 17.375 1.425 6.348 1 98.38 124 SER B O 1
ATOM 2390 N N . ALA B 1 125 ? 17.188 2.07 8.438 1 97.19 125 ALA B N 1
ATOM 2391 C CA . ALA B 1 125 ? 18.125 3.182 8.383 1 97.19 125 ALA B CA 1
ATOM 2392 C 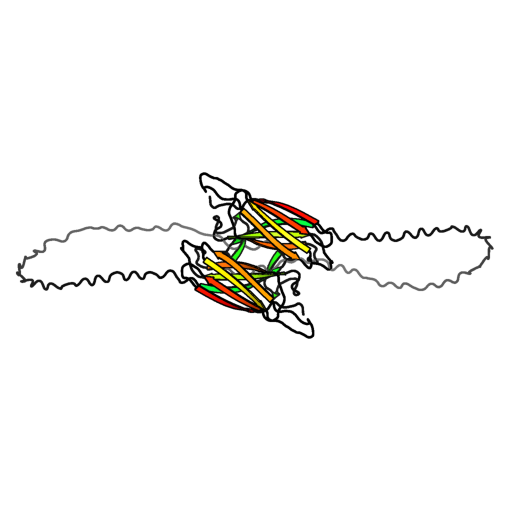C . ALA B 1 125 ? 18.906 3.305 9.695 1 97.19 125 ALA B C 1
ATOM 2394 O O . ALA B 1 125 ? 18.359 3.066 10.773 1 97.19 125 ALA B O 1
ATOM 2395 N N . PRO B 1 126 ? 20.125 3.59 9.617 1 96.06 126 PRO B N 1
ATOM 2396 C CA . PRO B 1 126 ? 20.922 3.779 10.836 1 96.06 126 PRO B CA 1
ATOM 2397 C C . PRO B 1 126 ? 20.641 5.113 11.516 1 96.06 126 PRO B C 1
ATOM 2399 O O . PRO B 1 126 ? 19.938 5.965 10.961 1 96.06 126 PRO B O 1
ATOM 2402 N N . LYS B 1 127 ? 21.078 5.227 12.719 1 94.56 127 LYS B N 1
ATOM 2403 C CA . LYS B 1 127 ? 21.047 6.516 13.398 1 94.56 127 LYS B CA 1
ATOM 2404 C C . LYS B 1 127 ? 21.875 7.551 12.656 1 94.56 127 LYS B C 1
ATOM 2406 O O . LYS B 1 127 ? 22.969 7.242 12.164 1 94.56 127 LYS B O 1
ATOM 2411 N N . GLU B 1 128 ? 21.281 8.695 12.516 1 90.44 128 GLU B N 1
ATOM 2412 C CA . GLU B 1 128 ? 22.016 9.789 11.867 1 90.44 128 GLU B CA 1
ATOM 2413 C C . GLU B 1 128 ? 22.016 11.039 12.742 1 90.44 128 GLU B C 1
ATOM 2415 O O . GLU B 1 128 ? 21.078 11.289 13.492 1 90.44 128 GLU B O 1
ATOM 2420 N N . SER B 1 129 ? 23.125 11.688 12.734 1 86.12 129 SER B N 1
ATOM 2421 C CA . SER B 1 129 ? 23.281 12.977 13.398 1 86.12 129 SER B CA 1
ATOM 2422 C C . SER B 1 129 ? 23.828 14.039 12.445 1 86.12 129 SER B C 1
ATOM 2424 O O . SER B 1 129 ? 24.719 13.75 11.641 1 86.12 129 SER B O 1
ATOM 2426 N N . SER B 1 130 ? 22.984 15.039 12.312 1 75.44 130 SER B N 1
ATOM 2427 C CA . SER B 1 130 ? 23.484 16.156 11.523 1 75.44 130 SER B CA 1
ATOM 2428 C C . SER B 1 130 ? 23.25 17.484 12.234 1 75.44 130 SER B C 1
ATOM 2430 O O . SER B 1 130 ? 22.422 17.578 13.133 1 75.44 130 SER B O 1
ATOM 2432 N N . GLU B 1 131 ? 24.125 18.438 11.922 1 75.69 131 GLU B N 1
ATOM 2433 C CA . GLU B 1 131 ? 23.984 19.781 12.492 1 75.69 131 GLU B CA 1
ATOM 2434 C C . GLU B 1 131 ? 22.641 20.406 12.102 1 75.69 131 GLU B C 1
ATOM 2436 O O . GLU B 1 131 ? 22.016 21.062 12.922 1 75.69 131 GLU B O 1
ATOM 2441 N N . ALA B 1 132 ? 22.141 20.141 10.93 1 66.12 132 ALA B N 1
ATOM 2442 C CA . ALA B 1 132 ? 20.922 20.734 10.391 1 66.12 132 ALA B CA 1
ATOM 2443 C C . ALA B 1 132 ? 19.672 20.047 10.938 1 66.12 132 ALA B C 1
ATOM 2445 O O . ALA B 1 132 ? 18.703 20.703 11.312 1 66.12 132 ALA B O 1
ATOM 2446 N N . ALA B 1 133 ? 19.703 18.703 10.969 1 66.94 133 ALA B N 1
ATOM 2447 C CA . ALA B 1 133 ? 18.469 17.969 11.234 1 66.94 133 ALA B CA 1
ATOM 2448 C C . ALA B 1 133 ? 18.453 17.406 12.656 1 66.94 133 ALA B C 1
ATOM 2450 O O . ALA B 1 133 ? 17.422 16.922 13.125 1 66.94 133 ALA B O 1
ATOM 2451 N N . GLY B 1 134 ? 19.609 17.578 13.352 1 77.88 134 GLY B N 1
ATOM 2452 C CA . GLY B 1 134 ? 19.688 16.969 14.664 1 77.88 134 GLY B CA 1
ATOM 2453 C C . GLY B 1 134 ? 19.828 15.461 14.617 1 77.88 134 GLY B C 1
ATOM 2454 O O . GLY B 1 134 ? 20.25 14.906 13.594 1 77.88 134 GLY B O 1
ATOM 2455 N N . ASP B 1 135 ? 19.594 14.875 15.766 1 86 135 ASP B N 1
ATOM 2456 C CA . ASP B 1 135 ? 19.703 13.422 15.898 1 86 135 ASP B CA 1
ATOM 2457 C C . ASP B 1 135 ? 18.438 12.719 15.438 1 86 135 ASP B C 1
ATOM 2459 O O . ASP B 1 135 ? 17.344 13.039 15.922 1 86 135 ASP B O 1
ATOM 2463 N N . ARG B 1 136 ? 18.609 11.875 14.453 1 86.75 136 ARG B N 1
ATOM 2464 C CA . ARG B 1 136 ? 17.516 10.992 14.039 1 86.75 136 ARG B CA 1
ATOM 2465 C C . ARG B 1 136 ? 17.812 9.555 14.43 1 86.75 136 ARG B C 1
ATOM 2467 O O . ARG B 1 136 ? 18.859 9.008 14.086 1 86.75 136 ARG B O 1
ATOM 2474 N N . PRO B 1 137 ? 16.938 9.008 15.117 1 92.81 137 PRO B N 1
ATOM 2475 C CA . PRO B 1 137 ? 17.188 7.633 15.562 1 92.81 137 PRO B CA 1
ATOM 2476 C C . PRO B 1 137 ? 17.156 6.625 14.414 1 92.81 137 PRO B C 1
ATOM 2478 O O . PRO B 1 137 ? 16.578 6.898 13.359 1 92.81 137 PRO B O 1
ATOM 2481 N N . ALA B 1 138 ? 17.859 5.512 14.719 1 96.44 138 ALA B N 1
ATOM 2482 C CA . ALA B 1 138 ? 17.719 4.387 13.805 1 96.44 138 ALA B CA 1
ATOM 2483 C C . ALA B 1 138 ? 16.281 3.875 13.773 1 96.44 138 ALA B C 1
ATOM 2485 O O . ALA B 1 138 ? 15.555 3.992 14.766 1 96.44 138 ALA B O 1
ATOM 2486 N N . TRP B 1 139 ? 15.875 3.344 12.633 1 96 139 TRP B N 1
ATOM 2487 C CA . TRP B 1 139 ? 14.547 2.748 12.539 1 96 139 TRP B CA 1
ATOM 2488 C C . TRP B 1 139 ? 14.555 1.522 11.633 1 96 139 TRP B C 1
ATOM 2490 O O . TRP B 1 139 ? 15.492 1.325 10.859 1 96 139 TRP B O 1
ATOM 2500 N N . LYS B 1 140 ? 13.602 0.669 11.875 1 97.38 140 LYS B N 1
ATOM 2501 C CA . LYS B 1 140 ? 13.414 -0.563 11.109 1 97.38 140 LYS B CA 1
ATOM 2502 C C . LYS B 1 140 ? 11.93 -0.907 10.984 1 97.38 140 LYS B C 1
ATOM 2504 O O . LYS B 1 140 ? 11.18 -0.794 11.953 1 97.38 140 LYS B O 1
ATOM 2509 N N . VAL B 1 141 ? 11.547 -1.252 9.812 1 97.38 141 VAL B N 1
ATOM 2510 C CA . VAL B 1 141 ? 10.188 -1.704 9.539 1 97.38 141 VAL B CA 1
ATOM 2511 C C . VAL B 1 141 ? 10.227 -3.035 8.789 1 97.38 141 VAL B C 1
ATOM 2513 O O . VAL B 1 141 ? 10.984 -3.191 7.828 1 97.38 141 VAL B O 1
ATOM 2516 N N . THR B 1 142 ? 9.453 -4.02 9.297 1 98.38 142 THR B N 1
ATOM 2517 C CA . THR B 1 142 ? 9.336 -5.309 8.625 1 98.38 142 THR B CA 1
ATOM 2518 C C . THR B 1 142 ? 7.883 -5.586 8.242 1 98.38 142 THR B C 1
ATOM 2520 O O . THR B 1 142 ? 6.969 -5.348 9.031 1 98.38 142 THR B O 1
ATOM 2523 N N . GLN B 1 143 ? 7.695 -5.988 6.984 1 97.62 143 GLN B N 1
ATOM 2524 C CA . GLN B 1 143 ? 6.395 -6.449 6.5 1 97.62 143 GLN B CA 1
ATOM 2525 C C . GLN B 1 143 ? 6.52 -7.773 5.754 1 97.62 143 GLN B C 1
ATOM 2527 O O . GLN B 1 143 ? 7.555 -8.047 5.137 1 97.62 143 GLN B O 1
ATOM 2532 N N . THR B 1 144 ? 5.473 -8.57 5.855 1 97.56 144 THR B N 1
ATOM 2533 C CA . THR B 1 144 ? 5.461 -9.859 5.164 1 97.56 144 THR B CA 1
ATOM 2534 C C . THR B 1 144 ? 4.168 -10.031 4.371 1 97.56 144 THR B C 1
ATOM 2536 O O . THR B 1 144 ? 3.096 -9.625 4.824 1 97.56 144 THR B O 1
ATOM 2539 N N . ARG B 1 145 ? 4.32 -10.617 3.215 1 95.81 145 ARG B N 1
ATOM 2540 C CA . ARG B 1 145 ? 3.191 -10.953 2.352 1 95.81 145 ARG B CA 1
ATOM 2541 C C . ARG B 1 145 ? 3.23 -12.422 1.945 1 95.81 145 ARG B C 1
ATOM 2543 O O . ARG B 1 145 ? 4.297 -12.961 1.65 1 95.81 145 ARG B O 1
ATOM 2550 N N . ASP B 1 146 ? 2.047 -13.008 1.856 1 93.75 146 ASP B N 1
ATOM 2551 C CA . ASP B 1 146 ? 1.905 -14.352 1.302 1 93.75 146 ASP B CA 1
ATOM 2552 C C . ASP B 1 146 ? 1.497 -14.297 -0.168 1 93.75 146 ASP B C 1
ATOM 2554 O O . ASP B 1 146 ? 0.557 -13.586 -0.531 1 93.75 146 ASP B O 1
ATOM 2558 N N . LEU B 1 147 ? 2.203 -15.008 -0.92 1 94.06 147 LEU B N 1
ATOM 2559 C CA . LEU B 1 147 ? 1.92 -15.062 -2.35 1 94.06 147 LEU B CA 1
ATOM 2560 C C . LEU B 1 147 ? 1.487 -16.469 -2.766 1 94.06 147 LEU B C 1
ATOM 2562 O O . LEU B 1 147 ? 2.324 -17.359 -2.922 1 94.06 147 LEU B O 1
ATOM 2566 N N . ALA B 1 148 ? 0.266 -16.672 -3.008 1 89.81 148 ALA B N 1
ATOM 2567 C CA . ALA B 1 148 ? -0.26 -17.984 -3.377 1 89.81 148 ALA B CA 1
ATOM 2568 C C . ALA B 1 148 ? 0.105 -18.328 -4.816 1 89.81 148 ALA B C 1
ATOM 2570 O O . ALA B 1 148 ? 0.305 -19.5 -5.141 1 89.81 148 ALA B O 1
ATOM 2571 N N . VAL B 1 149 ? 0.155 -17.344 -5.637 1 89.06 149 VAL B N 1
ATOM 2572 C CA . VAL B 1 149 ? 0.481 -17.547 -7.047 1 89.06 149 VAL B CA 1
ATOM 2573 C C . VAL B 1 149 ? 1.387 -16.422 -7.527 1 89.06 149 VAL B C 1
ATOM 2575 O O . VAL B 1 149 ? 1.423 -15.344 -6.926 1 89.06 149 VAL B O 1
ATOM 2578 N N . LEU B 1 150 ? 2.104 -16.688 -8.523 1 92.88 150 LEU B N 1
ATOM 2579 C CA . LEU B 1 150 ? 2.801 -15.672 -9.305 1 92.88 150 LEU B CA 1
ATOM 2580 C C . LEU B 1 150 ? 2.123 -15.461 -10.648 1 92.88 150 LEU B C 1
ATOM 2582 O O . LEU B 1 150 ? 1.332 -16.297 -11.094 1 92.88 150 LEU B O 1
ATOM 2586 N N . THR B 1 151 ? 2.404 -14.375 -11.188 1 91.56 151 THR B N 1
ATOM 2587 C CA . THR B 1 151 ? 1.705 -14.016 -12.414 1 91.56 151 THR B CA 1
ATOM 2588 C C . THR B 1 151 ? 2.105 -14.953 -13.555 1 91.56 151 THR B C 1
ATOM 2590 O O . THR B 1 151 ? 3.232 -15.445 -13.586 1 91.56 151 THR B O 1
ATOM 2593 N N . GLU B 1 152 ? 1.281 -15.078 -14.453 1 86.44 152 GLU B N 1
ATOM 2594 C CA . GLU B 1 152 ? 1.471 -16.031 -15.539 1 86.44 152 GLU B CA 1
ATOM 2595 C C . GLU B 1 152 ? 2.498 -15.523 -16.547 1 86.44 152 GLU B C 1
ATOM 2597 O O . GLU B 1 152 ? 3.166 -16.328 -17.219 1 86.44 152 GLU B O 1
ATOM 2602 N N . ASN B 1 153 ? 2.613 -14.227 -16.672 1 89.12 153 ASN B N 1
ATOM 2603 C CA . ASN B 1 153 ? 3.543 -13.672 -17.656 1 89.12 153 ASN B CA 1
ATOM 2604 C C . ASN B 1 153 ? 4.984 -13.742 -17.156 1 89.12 153 ASN B C 1
ATOM 2606 O O . ASN B 1 153 ? 5.902 -13.297 -17.844 1 89.12 153 ASN B O 1
ATOM 2610 N N . GLY B 1 154 ? 5.164 -14.156 -15.953 1 93.44 154 GLY B N 1
ATOM 2611 C CA . GLY B 1 154 ? 6.5 -14.43 -15.453 1 93.44 154 GLY B CA 1
ATOM 2612 C C . GLY B 1 154 ? 7.09 -13.281 -14.656 1 93.44 154 GLY B C 1
ATOM 2613 O O . GLY B 1 154 ? 8.203 -13.383 -14.148 1 93.44 154 GLY B O 1
ATOM 2614 N N . VAL B 1 155 ? 6.406 -12.18 -14.555 1 95.88 155 VAL B N 1
ATOM 2615 C CA . VAL B 1 155 ? 6.863 -11.055 -13.742 1 95.88 155 VAL B CA 1
ATOM 2616 C C . VAL B 1 155 ? 5.762 -10.633 -12.781 1 95.88 155 VAL B C 1
ATOM 2618 O O . VAL B 1 155 ? 4.688 -10.195 -13.203 1 95.88 155 VAL B O 1
ATOM 2621 N N . THR B 1 156 ? 6.012 -10.773 -11.484 1 96.69 156 THR B N 1
ATOM 2622 C CA . THR B 1 156 ? 5.078 -10.375 -10.438 1 96.69 156 THR B CA 1
ATOM 2623 C C . THR B 1 156 ? 5.605 -9.164 -9.672 1 96.69 156 THR B C 1
ATOM 2625 O O . THR B 1 156 ? 6.734 -9.188 -9.172 1 96.69 156 THR B O 1
ATOM 2628 N N . GLN B 1 157 ? 4.832 -8.117 -9.617 1 98.06 157 GLN B N 1
ATOM 2629 C CA . GLN B 1 157 ? 5.207 -6.902 -8.898 1 98.06 157 GLN B CA 1
ATOM 2630 C C . GLN B 1 157 ? 4.41 -6.766 -7.602 1 98.06 157 GLN B C 1
ATOM 2632 O O . GLN B 1 157 ? 3.188 -6.609 -7.637 1 98.06 157 GLN B O 1
ATOM 2637 N N . VAL B 1 158 ? 5.078 -6.832 -6.465 1 98.31 158 VAL B N 1
ATOM 2638 C CA . VAL B 1 158 ? 4.406 -6.828 -5.172 1 98.31 158 VAL B CA 1
ATOM 2639 C C . VAL B 1 158 ? 4.668 -5.504 -4.457 1 98.31 158 VAL B C 1
ATOM 2641 O O . VAL B 1 158 ? 5.809 -5.188 -4.117 1 98.31 158 VAL B O 1
ATOM 2644 N N . PRO B 1 159 ? 3.623 -4.762 -4.199 1 98.5 159 PRO B N 1
ATOM 2645 C CA . PRO B 1 159 ? 3.787 -3.455 -3.561 1 98.5 159 PRO B CA 1
ATOM 2646 C C . PRO B 1 159 ? 3.797 -3.539 -2.035 1 98.5 159 PRO B C 1
ATOM 2648 O O . PRO B 1 159 ? 3.113 -4.387 -1.457 1 98.5 159 PRO B O 1
ATOM 2651 N N . PHE B 1 160 ? 4.504 -2.639 -1.417 1 98.44 160 PHE B N 1
ATOM 2652 C CA . PHE B 1 160 ? 4.496 -2.348 0.011 1 98.44 160 PHE B CA 1
ATOM 2653 C C . PHE B 1 160 ? 4.359 -0.85 0.258 1 98.44 160 PHE B C 1
ATOM 2655 O O . PHE B 1 160 ? 4.965 -0.042 -0.449 1 98.44 160 PHE B O 1
ATOM 2662 N N . ILE B 1 161 ? 3.604 -0.533 1.245 1 98.06 161 ILE B N 1
ATOM 2663 C CA . ILE B 1 161 ? 3.492 0.859 1.667 1 98.06 161 ILE B CA 1
ATOM 2664 C C . ILE B 1 161 ? 3.957 0.997 3.115 1 98.06 161 ILE B C 1
ATOM 2666 O O . ILE B 1 161 ? 3.557 0.214 3.98 1 98.06 161 ILE B O 1
ATOM 2670 N N . LEU B 1 162 ? 4.781 1.973 3.344 1 95.31 162 LEU B N 1
ATOM 2671 C CA . LEU B 1 162 ? 5.289 2.271 4.68 1 95.31 162 LEU B CA 1
ATOM 2672 C C . LEU B 1 162 ? 5.258 3.771 4.949 1 95.31 162 LEU B C 1
ATOM 2674 O O . LEU B 1 162 ? 5.34 4.578 4.02 1 95.31 162 LEU B O 1
ATOM 2678 N N . PRO B 1 163 ? 5.109 4.07 6.234 1 92 163 PRO B N 1
ATOM 2679 C CA . PRO B 1 163 ? 5.332 5.488 6.523 1 92 163 PRO B CA 1
ATOM 2680 C C . PRO B 1 163 ? 6.703 5.98 6.055 1 92 163 PRO B C 1
ATOM 2682 O O . PRO B 1 163 ? 7.691 5.25 6.16 1 92 163 PRO B O 1
ATOM 2685 N N . TYR B 1 164 ? 6.738 7.137 5.551 1 92.94 164 TYR B N 1
ATOM 2686 C CA . TYR B 1 164 ? 7.984 7.719 5.074 1 92.94 164 TYR B CA 1
ATOM 2687 C C . TYR B 1 164 ? 8.773 8.328 6.227 1 92.94 164 TYR B C 1
ATOM 2689 O O . TYR B 1 164 ? 8.266 9.188 6.949 1 92.94 164 TYR B O 1
ATOM 2697 N N . HIS B 1 165 ? 9.961 7.93 6.391 1 90.38 165 HIS B N 1
ATOM 2698 C CA . HIS B 1 165 ? 10.938 8.5 7.312 1 90.38 165 HIS B CA 1
ATOM 2699 C C . HIS B 1 165 ? 12.219 8.891 6.582 1 90.38 165 HIS B C 1
ATOM 2701 O O . HIS B 1 165 ? 12.945 8.031 6.078 1 90.38 165 HIS B O 1
ATOM 2707 N N . CYS B 1 166 ? 12.453 10.133 6.562 1 88.56 166 CYS B N 1
ATOM 2708 C CA . CYS B 1 166 ? 13.602 10.594 5.785 1 88.56 166 CYS B CA 1
ATOM 2709 C C . CYS B 1 166 ? 14.898 10.047 6.359 1 88.56 166 CYS B C 1
ATOM 2711 O O . CYS B 1 166 ? 15.055 9.953 7.578 1 88.56 166 CYS B O 1
ATOM 2713 N N . ALA B 1 167 ? 15.797 9.695 5.578 1 90.88 167 ALA B N 1
ATOM 2714 C CA . ALA B 1 167 ? 17.125 9.188 5.926 1 90.88 167 ALA B CA 1
ATOM 2715 C C . ALA B 1 167 ? 18.062 9.242 4.727 1 90.88 167 ALA B C 1
ATOM 2717 O O . ALA B 1 167 ? 17.672 8.93 3.602 1 90.88 167 ALA B O 1
ATOM 2718 N N . SER B 1 168 ? 19.25 9.562 5.02 1 90.69 168 SER B N 1
ATOM 2719 C CA . SER B 1 168 ? 20.234 9.656 3.945 1 90.69 168 SER B CA 1
ATOM 2720 C C . SER B 1 168 ? 20.625 8.281 3.42 1 90.69 168 SER B C 1
ATOM 2722 O O . SER B 1 168 ? 21.078 8.148 2.283 1 90.69 168 SER B O 1
ATOM 2724 N N . THR B 1 169 ? 20.516 7.328 4.305 1 93.62 169 THR B N 1
ATOM 2725 C CA . THR B 1 169 ? 20.797 5.953 3.906 1 93.62 169 THR B CA 1
ATOM 2726 C C . THR B 1 169 ? 19.672 5.023 4.34 1 93.62 169 THR B C 1
ATOM 2728 O O . THR B 1 169 ? 19.328 4.961 5.523 1 93.62 169 THR B O 1
ATOM 2731 N N . VAL B 1 170 ? 19.109 4.387 3.383 1 96.44 170 VAL B N 1
ATOM 2732 C CA . VAL B 1 170 ? 18.062 3.42 3.643 1 96.44 170 VAL B CA 1
ATOM 2733 C C . VAL B 1 170 ? 18.391 2.086 2.98 1 96.44 170 VAL B C 1
ATOM 2735 O O . VAL B 1 170 ? 18.75 2.045 1.798 1 96.44 170 VAL B O 1
ATOM 2738 N N . LYS B 1 171 ? 18.391 1.008 3.752 1 98.62 171 LYS B N 1
ATOM 2739 C CA . LYS B 1 171 ? 18.609 -0.343 3.236 1 98.62 171 LYS B CA 1
ATOM 2740 C C . LYS B 1 171 ? 17.281 -1.098 3.129 1 98.62 171 LYS B C 1
ATOM 2742 O O . LYS B 1 171 ? 16.547 -1.229 4.113 1 98.62 171 LYS B O 1
ATOM 2747 N N . VAL B 1 172 ? 16.953 -1.533 1.921 1 98.81 172 VAL B N 1
ATOM 2748 C CA . VAL B 1 172 ? 15.75 -2.32 1.655 1 98.81 172 VAL B CA 1
ATOM 2749 C C . VAL B 1 172 ? 16.141 -3.75 1.283 1 98.81 172 VAL B C 1
ATOM 2751 O O . VAL B 1 172 ? 16.828 -3.971 0.282 1 98.81 172 VAL B O 1
ATOM 2754 N N . THR B 1 173 ? 15.719 -4.734 2.074 1 98.88 173 THR B N 1
ATOM 2755 C CA . THR B 1 173 ? 16 -6.133 1.779 1 98.88 173 THR B CA 1
ATOM 2756 C C . THR B 1 173 ? 14.719 -6.93 1.614 1 98.88 173 THR B C 1
ATOM 2758 O O . THR B 1 173 ? 13.867 -6.945 2.512 1 98.88 173 THR B O 1
ATOM 2761 N N . ALA B 1 174 ? 14.594 -7.555 0.511 1 98.88 174 ALA B N 1
ATOM 2762 C CA . ALA B 1 174 ? 13.484 -8.469 0.244 1 98.88 174 ALA B CA 1
ATOM 2763 C C . ALA B 1 174 ? 13.945 -9.922 0.273 1 98.88 174 ALA B C 1
ATOM 2765 O O . ALA B 1 174 ? 14.984 -10.258 -0.304 1 98.88 174 ALA B O 1
ATOM 2766 N N . THR B 1 175 ? 13.203 -10.773 0.931 1 98.75 175 THR B N 1
ATOM 2767 C CA . THR B 1 175 ? 13.492 -12.195 1.006 1 98.75 175 THR B CA 1
ATOM 2768 C C . THR B 1 175 ? 12.258 -13.023 0.655 1 98.75 175 THR B C 1
ATOM 2770 O O . THR B 1 175 ? 11.188 -12.805 1.218 1 98.75 175 THR B O 1
ATOM 2773 N N . LEU B 1 176 ? 12.43 -13.844 -0.235 1 98.12 176 LEU B N 1
ATOM 2774 C CA . LEU B 1 176 ? 11.375 -14.75 -0.687 1 98.12 176 LEU B CA 1
ATOM 2775 C C . LEU B 1 176 ? 11.664 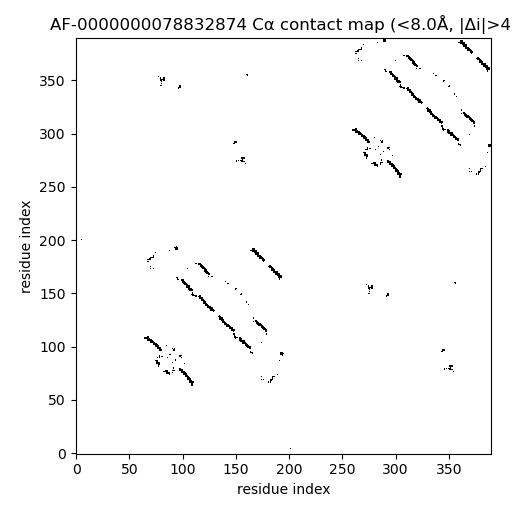-16.188 -0.255 1 98.12 176 LEU B C 1
ATOM 2777 O O . LEU B 1 176 ? 12.742 -16.719 -0.546 1 98.12 176 LEU B O 1
ATOM 2781 N N . THR B 1 177 ? 10.695 -16.781 0.448 1 97 177 THR B N 1
ATOM 2782 C CA . THR B 1 177 ? 10.875 -18.156 0.913 1 97 177 THR B CA 1
ATOM 2783 C C . THR B 1 177 ? 9.609 -18.984 0.672 1 97 177 THR B C 1
ATOM 2785 O O . THR B 1 177 ? 8.531 -18.422 0.479 1 97 177 THR B O 1
ATOM 2788 N N . GLY B 1 178 ? 9.766 -20.328 0.667 1 93.69 178 GLY B N 1
ATOM 2789 C CA . GLY B 1 178 ? 8.648 -21.234 0.5 1 93.69 178 GLY B CA 1
ATOM 2790 C C . GLY B 1 178 ? 8.875 -22.266 -0.599 1 93.69 178 GLY B C 1
ATOM 2791 O O . GLY B 1 178 ? 9.602 -22 -1.556 1 93.69 178 GLY B O 1
ATOM 2792 N N . GLY B 1 179 ? 8.242 -23.469 -0.488 1 86.44 179 GLY B N 1
ATOM 2793 C CA . GLY B 1 179 ? 8.352 -24.531 -1.477 1 86.44 179 GLY B CA 1
ATOM 2794 C C . GLY B 1 179 ? 9.789 -24.922 -1.783 1 86.44 179 GLY B C 1
ATOM 2795 O O . GLY B 1 179 ? 10.125 -25.203 -2.934 1 86.44 179 GLY B O 1
ATOM 2796 N N . GLY B 1 180 ? 10.664 -24.766 -0.853 1 87.44 180 GLY B N 1
ATOM 2797 C CA . GLY B 1 180 ? 12.07 -25.078 -1.062 1 87.44 180 GLY B CA 1
ATOM 2798 C C . GLY B 1 180 ? 12.852 -23.938 -1.69 1 87.44 180 GLY B C 1
ATOM 2799 O O . GLY B 1 180 ? 14.062 -24.047 -1.891 1 87.44 180 GLY B O 1
ATOM 2800 N N . LEU B 1 181 ? 12.148 -22.859 -2.01 1 90.12 181 LEU B N 1
ATOM 2801 C CA . LEU B 1 181 ? 12.75 -21.688 -2.645 1 90.12 181 LEU B CA 1
ATOM 2802 C C . LEU B 1 181 ? 13.266 -20.703 -1.599 1 90.12 181 LEU B C 1
ATOM 2804 O O . LEU B 1 181 ? 12.648 -20.531 -0.544 1 90.12 181 LEU B O 1
ATOM 2808 N N . LYS B 1 182 ? 14.461 -20.141 -1.864 1 93.19 182 LYS B N 1
ATOM 2809 C CA . LYS B 1 182 ? 15 -19.031 -1.101 1 93.19 182 LYS B CA 1
ATOM 2810 C C . LYS B 1 182 ? 15.703 -18.031 -2.016 1 93.19 182 LYS B C 1
ATOM 2812 O O . LYS B 1 182 ? 16.594 -18.391 -2.779 1 93.19 182 LYS B O 1
ATOM 2817 N N . ALA B 1 183 ? 15.227 -16.844 -2.006 1 96.38 183 ALA B N 1
ATOM 2818 C CA . ALA B 1 183 ? 15.812 -15.758 -2.783 1 96.38 183 ALA B CA 1
ATOM 2819 C C . ALA B 1 183 ? 15.844 -14.469 -1.973 1 96.38 183 ALA B C 1
ATOM 2821 O O . ALA B 1 183 ? 14.992 -14.25 -1.104 1 96.38 183 ALA B O 1
ATOM 2822 N N . SER B 1 184 ? 16.891 -13.672 -2.266 1 98.06 184 SER B N 1
ATOM 2823 C CA . SER B 1 184 ? 17 -12.398 -1.563 1 98.06 184 SER B CA 1
ATOM 2824 C C . SER B 1 184 ? 17.656 -11.336 -2.447 1 98.06 184 SER B C 1
ATOM 2826 O O . SER B 1 184 ? 18.453 -11.656 -3.328 1 98.06 184 SER B O 1
ATOM 2828 N N . LYS B 1 185 ? 17.297 -10.141 -2.197 1 98.62 185 LYS B N 1
ATOM 2829 C CA . LYS B 1 185 ? 17.859 -8.984 -2.883 1 98.62 185 LYS B CA 1
ATOM 2830 C C . LYS B 1 185 ? 17.844 -7.746 -1.987 1 98.62 185 LYS B C 1
ATOM 2832 O O . LYS B 1 185 ? 16.922 -7.57 -1.184 1 98.62 185 LYS B O 1
ATOM 2837 N N . THR B 1 186 ? 18.859 -6.926 -2.162 1 98.69 186 THR B N 1
ATOM 2838 C CA . THR B 1 186 ? 18.953 -5.715 -1.356 1 98.69 186 THR B CA 1
ATOM 2839 C C . THR B 1 186 ? 19.078 -4.48 -2.248 1 98.69 186 THR B C 1
ATOM 2841 O O . THR B 1 186 ? 19.75 -4.516 -3.279 1 98.69 186 THR B O 1
ATOM 2844 N N . LEU B 1 187 ? 18.453 -3.473 -1.875 1 98.69 187 LEU B N 1
ATOM 2845 C CA . LEU B 1 187 ? 18.562 -2.143 -2.465 1 98.69 187 LEU B CA 1
ATOM 2846 C C . LEU B 1 187 ? 19.078 -1.138 -1.442 1 98.69 187 LEU B C 1
ATOM 2848 O O . LEU B 1 187 ? 18.484 -0.962 -0.378 1 98.69 187 LEU B O 1
ATOM 2852 N N . ASP B 1 188 ? 20.203 -0.547 -1.731 1 98.19 188 ASP B N 1
ATOM 2853 C CA . ASP B 1 188 ? 20.656 0.612 -0.972 1 98.19 188 ASP B CA 1
ATOM 2854 C C . ASP B 1 188 ? 20.172 1.912 -1.604 1 98.19 188 ASP B C 1
ATOM 2856 O O . ASP B 1 188 ? 20.422 2.17 -2.783 1 98.19 188 ASP B O 1
ATOM 2860 N N . THR B 1 189 ? 19.484 2.676 -0.799 1 95.69 189 THR B N 1
ATOM 2861 C CA . THR B 1 189 ? 18.906 3.914 -1.314 1 95.69 189 THR B CA 1
ATOM 2862 C C . THR B 1 189 ? 18.859 4.98 -0.226 1 95.69 189 THR B C 1
ATOM 2864 O O . THR B 1 189 ? 19.594 4.902 0.764 1 95.69 189 THR B O 1
ATOM 2867 N N . SER B 1 190 ? 18.094 6.043 -0.537 1 92.69 190 SER B N 1
ATOM 2868 C CA . SER B 1 190 ? 17.875 7.113 0.426 1 92.69 190 SER B CA 1
ATOM 2869 C C . SER B 1 190 ? 16.438 7.629 0.353 1 92.69 190 SER B C 1
ATOM 2871 O O . SER B 1 190 ? 15.766 7.473 -0.67 1 92.69 190 SER B O 1
ATOM 2873 N N . PHE B 1 191 ? 15.984 8.07 1.459 1 91.44 191 PHE B N 1
ATOM 2874 C CA . PHE B 1 191 ? 14.758 8.852 1.545 1 91.44 191 PHE B CA 1
ATOM 2875 C C . PHE B 1 191 ? 15.062 10.305 1.887 1 91.44 191 PHE B C 1
ATOM 2877 O O . PHE B 1 191 ? 15.117 10.672 3.062 1 91.44 191 PHE B O 1
ATOM 2884 N N . PRO B 1 192 ? 15.211 11.094 0.853 1 86 192 PRO B N 1
ATOM 2885 C CA . PRO B 1 192 ? 15.688 12.453 1.089 1 86 192 PRO B CA 1
ATOM 2886 C C . PRO B 1 192 ? 14.766 13.258 2.006 1 86 192 PRO B C 1
ATOM 2888 O O . PRO B 1 192 ? 13.539 13.117 1.928 1 86 192 PRO B O 1
ATOM 2891 N N . CYS B 1 193 ? 15.492 14.023 2.932 1 77.25 193 CYS B N 1
ATOM 2892 C CA . CYS B 1 193 ? 14.781 14.914 3.834 1 77.25 193 CYS B CA 1
ATOM 2893 C C . CYS B 1 193 ? 14.617 16.297 3.213 1 77.25 193 CYS B C 1
ATOM 2895 O O . CYS B 1 193 ? 15.375 16.672 2.316 1 77.25 193 CYS B O 1
ATOM 2897 N N . ALA B 1 194 ? 13.586 16.938 3.461 1 62.62 194 ALA B N 1
ATOM 2898 C CA . ALA B 1 194 ? 13.547 18.328 3.02 1 62.62 194 ALA B CA 1
ATOM 2899 C C . ALA B 1 194 ? 14.805 19.078 3.451 1 62.62 194 ALA B C 1
ATOM 2901 O O . ALA B 1 194 ? 15.336 18.828 4.535 1 62.62 194 ALA B O 1
ATOM 2902 N N . GLU B 1 195 ? 15.766 19.438 2.518 1 54.28 195 GLU B N 1
ATOM 2903 C CA . GLU B 1 195 ? 16.891 20.297 2.859 1 54.28 195 GLU B CA 1
ATOM 2904 C C . GLU B 1 195 ? 16.406 21.641 3.395 1 54.28 195 GLU B C 1
ATOM 2906 O O . GLU B 1 195 ? 15.328 22.125 3.018 1 54.28 195 GLU B O 1
#

Solvent-accessible surface area (backbone atoms only — not comparable to full-atom values): 23969 Å² total; per-residue (Å²): 127,102,76,84,76,89,81,67,87,90,79,87,89,90,88,76,86,79,81,78,74,79,76,80,82,86,70,89,79,86,82,76,81,77,73,73,73,73,74,70,79,66,80,68,71,73,71,74,68,73,67,69,69,71,71,68,60,74,73,66,68,68,69,66,72,60,72,65,37,58,73,47,72,45,80,31,22,33,23,18,67,78,62,41,77,37,53,62,91,68,38,88,47,53,56,32,66,46,34,28,33,30,36,36,39,30,33,35,28,59,58,90,56,96,55,50,31,39,40,35,40,39,38,34,31,67,63,45,76,40,94,88,79,37,78,40,74,55,50,74,49,78,50,75,46,78,38,66,49,50,29,88,88,27,44,27,37,47,77,45,78,42,84,46,67,63,31,82,48,29,43,37,38,40,37,39,36,43,92,89,44,75,35,67,46,76,43,82,46,59,34,66,52,53,129,128,92,85,88,80,71,100,77,74,93,73,93,77,87,82,81,80,76,82,76,82,74,78,78,78,85,77,81,88,75,85,77,82,79,76,77,72,76,74,70,78,66,81,67,72,73,71,72,68,73,68,69,69,70,70,69,60,74,73,66,68,71,69,67,71,61,73,63,37,59,73,47,73,45,80,32,22,33,23,19,66,78,63,41,78,36,51,63,91,68,39,88,47,55,58,33,66,47,35,29,33,30,37,35,39,29,32,34,28,58,59,88,56,94,58,50,32,39,40,35,40,39,40,35,30,68,64,44,74,41,93,86,77,38,77,40,72,55,49,74,51,78,50,75,45,77,38,63,49,49,29,88,88,27,43,27,36,48,77,46,78,42,85,46,68,63,30,82,49,28,42,36,36,41,37,38,39,43,91,89,44,77,34,66,44,75,43,82,45,60,34,65,53,54,128

Sequence (390 aa):
MERLREIEAIKEKSILLECHFQPALLEGFAPGLQCAAMTTRFHLRSLSIGLVLFLAGPAGSVSAAPKVTISDIQAQVYDRQQGAVVAMDAASDPYGMNVDAFIVVKIQGTYEGDAPLKLKLLVSAPKESSEAAGDRPAWKVTQTRDLAVLTENGVTQVPFILPYHCASTVKVTATLTGGGLKASKTLDTSFPCAEMERLREIEAIKEKSILLECHFQPALLEGFAPGLQCAAMTTRFHLRSLSIGLVLFLAGPAGSVSAAPKVTISDIQAQVYDRQQGAVVAMDAASDPYGMNVDAFIVVKIQGTYEGDAPLKLKLLVSAPKESSEAAGDRPAWKVTQTRDLAVLTENGVTQVPFILPYHCASTVKVTATLTGGGLKASKTLDTSFPCAE

Secondary structure (DSSP, 8-state):
--------------------------------------------------------------------EEEEEEEEEEETTTTEEE-GGG-S-TTSTTEEEEEEEEEES----SS-EEEEEEEEE--EEETTTEEE--EEEEEEEEES---TTSEEEEEEEEE---EEEEEEEEEEEETTEEEEEEEEEEE----/--------------------------------------------------------------------EEEEEEEEEEETTTTEEE-GGG-S-TTSTTEEEEEEEEEES----SS-EEEEEEEEE--EEETTTEEE--EEEEEEEEES---TTSEEEEEEEEE---EEEEEEEEEEEETTEEEEEEEEEEE----

Radius of gyration: 40.05 Å; Cα contacts (8 Å, |Δi|>4): 682; chains: 2; bounding box: 50×153×89 Å

Organism: Myxococcus xanthus (strain DK1622) (NCBI:txid246197)

Foldseek 3Di:
DPDDDDPDDDDDDYDDDDPPPPPDDPDDDDDDPPVPPPVPVPPPPPPCPVCVPPCPVPPPPPVPQPAKEFDDKDKWKQAQVVRDTDHLVPHPDLQQPRIKIKMKIKIFGWDDDPFWKKKKKKKWADWDADPVPGTDHIDMDMDMDTGRTADPVGMRIDMDIGRDDFHQWMKMKMWIDDPNHTYIDIDIDGSHHDD/DPDDDDDDDDDDDDDPPPPPPPPDDPDDDDDDDDPPVPVPVPPPPPPVPVPPPPCPVPPPPPVPQPAKEFDDKDKWKQAQVVRDTDHLVPHPDLQQPRIKIKMKIKIFGWDDDPFWKKKKKKKWADWDADPVPGTDHIDMDMDMDTGRTADPVGMRIDMDIGRDDFHQWMKMKMWMDDPNHTYIDIDIDGSHHDD

Nearest PDB structures (foldseek):
  1evu-assembly1_B  TM=5.051E-01  e=3.373E-02  Homo sapiens
  6h03-assembly1_A  TM=5.717E-01  e=1.191E-01  Homo sapiens
  6h04-assembly1_A  TM=5.111E-01  e=7.678E-02  Homo sapiens
  8cmu-assembly1_B  TM=4.242E-01  e=1.950E-01  Homo sapiens
  2w0q-assembly1_B  TM=1.166E-01  e=2.176E-01  Escherichia coli

pLDDT: mean 70.5, std 31.19, range [16.42, 98.94]